Protein AF-S9VUS3-F1 (afdb_monomer_lite)

Sequence (512 aa):
MLEGRTCNAQKYSPGVLVGNWYEEQCAKEDHVSLYRAQKANAEASRRGISAAASGRTDAAAAEALKAQLQQPTTLSSAKDGVVRFGEPLLIVNQKTKCALALDAPQGPTQTITLSATGTLTPQVRNTWTVQRCEDGNNKAFNHTLKEADVLHYGQRVRISNELASADGFLYVHSALASGQRASEAQSATASYAASADNVFIVGRPHQSRDHVLDGAPVCLGAAVSLLHSITNMPLGCSDAAQRTSFGMEKKVACSYVKESFGRSTAAVITKEENMFCFTSTGAAPGPTLRASLSQTRTAKVSQEASVLDVFDRIREKALALGGRLGFRSLAIALGVACCEHRITCLTRGQLAQHISRLGVALTSLELDMVMKRMDHTGNKTVSAQEFLAELRGNMPQDRMNAVALTFQQLVVEGQGSVEYKDMFNLYRENVCAHPDVRDGLILPEEAVFDFENSWPSRVNSKLGTVTINEFIEYYNDISPSILDDARFFALLGGCWMIPETDAYRRGDPCVS

InterPro domains:
  IPR011992 EF-hand domain pair [SSF47473] (346-479)
  IPR055325 Cilia- and flagella-associated protein 161 [PTHR24274] (8-281)

Radius of gyration: 33.12 Å; chains: 1; bounding box: 80×80×87 Å

Foldseek 3Di:
DDDDDDDPDDDDDQVDPDDPNVVVVVVVVVVVVVVVVVVVVVVCVVVVDDDDPPVPVVVVVLVVLVVQQFAADAFDPDPPQFAWAPTKWWKAFQVVRFTKFWFRDPDPDQKTAIFTHNAQGHGLGGIKGKHADPDPVVVVLCVVDVDRTFDWFFGKIWIWRARSDPVGIWTFFWDQDDDPCSQAWTGTITHPDDDLRRIWGKAQAQDFPVCRPVGHTAGAPHKIWTARPPSRFTWFWDQDWDQGPVGTTTGIIGGDDDDDDDPPVSRGHHDSRRIIGIHNDGDDDDDHDPDDPDDPPPPPPPPPCPLVNLLVVLLVLLCVQCPLLSLLVLCVVQVNQPCPPDFRKAALVRVQVSSVVSVDHDDPVSSVSLQVVACPPPPRIGGSVVSSCSSLDFDDPVLLVLLVVLVVVQCVVVVRFHWPQLLLLLLLQLLCLQPCCVVVVDPSVVSSVVVLVSHVVCVVVVTDTDDSVSSSVSVSSSVSSDPDPVSSSSRSVRRRDDDPDPVSVVSDDDDD

Secondary structure (DSSP, 8-state):
--------PPPPPTTS--SSHHHHHHHHHHHHHHHHHHHHHHHHHHHT-S--TTTHHHHHHHHHHHHHHTSB------TTSB-BTT-EEEEEETTT-PEEEEPPPSSS-SEEEEEEES--S-BGGG-EEEEE--SHHHHHHHHH---TTB-BTT-EEEEEESSS-SS--EEEEEPPP-STTTTT-EEEEEEES--GGG-EEEEPTTS-GGGTT--PBPBTT-EEEEEETTT-PBEEEEEEEEEETTEEEEEEEE-----SS-TTTTTS---GGGEEEEE--PSPP-S-----S--------S----HHHHHHHHHHHHHHHHGGGHHHHHHHHTT-TT-TT---EEEHHHHHHHHHHTT----HHHHHHHHHHH-TTSSSEEEHHHHHHHHH-PPPHHHHHHHHHHHHHHHHHTTTSEEHHHHHHHHHHTGGGSHHHHTTSS-HHHHHHHHHHT-HHHHTT---EEPHHHHHHHHHHHGGG---HHHHHHHHHHHTPPPSSGGGGGTPPPP-

pLDDT: mean 75.72, std 16.29, range [27.47, 94.69]

Organism: NCBI:txid28005

Structure (mmCIF, N/CA/C/O backbone):
data_AF-S9VUS3-F1
#
_entry.id   AF-S9VUS3-F1
#
loop_
_atom_site.group_PDB
_atom_site.id
_atom_site.type_symbol
_atom_site.label_atom_id
_atom_site.label_alt_id
_atom_site.label_comp_id
_atom_site.label_asym_id
_atom_site.label_entity_id
_atom_site.label_seq_id
_atom_site.pdbx_PDB_ins_code
_atom_site.Cartn_x
_atom_site.Cartn_y
_atom_site.Cartn_z
_atom_site.occupancy
_atom_site.B_iso_or_equiv
_atom_site.auth_seq_id
_atom_site.auth_comp_id
_atom_site.auth_asym_id
_atom_site.auth_atom_id
_atom_site.pdbx_PDB_model_num
ATOM 1 N N . MET A 1 1 ? 41.435 38.047 45.450 1.00 42.62 1 MET A N 1
ATOM 2 C CA . MET A 1 1 ? 41.011 39.303 44.790 1.00 42.62 1 MET A CA 1
ATOM 3 C C . MET A 1 1 ? 41.771 39.362 43.474 1.00 42.62 1 MET A C 1
ATOM 5 O O . MET A 1 1 ? 42.986 39.374 43.524 1.00 42.62 1 MET A O 1
ATOM 9 N N . LEU A 1 2 ? 41.170 39.218 42.299 1.00 37.84 2 LEU A N 1
ATOM 10 C CA . LEU A 1 2 ? 40.064 40.014 41.777 1.00 37.84 2 LEU A CA 1
ATOM 11 C C . LEU A 1 2 ? 39.159 39.175 40.861 1.00 37.84 2 LEU A C 1
ATOM 13 O O . LEU A 1 2 ? 39.620 38.610 39.875 1.00 37.84 2 LEU A O 1
ATOM 17 N N . GLU A 1 3 ? 37.868 39.158 41.182 1.00 39.22 3 GLU A N 1
ATOM 18 C CA . GLU A 1 3 ? 36.796 38.847 40.240 1.00 39.22 3 GLU A CA 1
ATOM 19 C C . GLU A 1 3 ? 36.701 39.986 39.210 1.00 39.22 3 GLU A C 1
ATOM 21 O O . GLU A 1 3 ? 36.502 41.153 39.562 1.00 39.22 3 GLU A O 1
ATOM 26 N N . GLY A 1 4 ? 36.874 39.657 37.929 1.00 41.06 4 GLY A N 1
ATOM 27 C CA . GLY A 1 4 ? 36.669 40.576 36.813 1.00 41.06 4 GLY A CA 1
ATOM 28 C C . GLY A 1 4 ? 35.179 40.751 36.536 1.00 41.06 4 GLY A C 1
ATOM 29 O O . GLY A 1 4 ? 34.548 39.894 35.926 1.00 41.06 4 GLY A O 1
ATOM 30 N N . ARG A 1 5 ? 34.633 41.868 37.018 1.00 42.75 5 ARG A N 1
ATOM 31 C CA . ARG A 1 5 ? 33.262 42.356 36.822 1.00 42.75 5 ARG A CA 1
ATOM 32 C C . ARG A 1 5 ? 32.797 42.215 35.365 1.00 42.75 5 ARG A C 1
ATOM 34 O O . ARG A 1 5 ? 33.354 42.849 34.475 1.00 42.75 5 ARG A O 1
ATOM 41 N N . THR A 1 6 ? 31.713 41.477 35.139 1.00 44.47 6 THR A N 1
ATOM 42 C CA . THR A 1 6 ? 30.931 41.556 33.900 1.00 44.47 6 THR A CA 1
ATOM 43 C C . THR A 1 6 ? 30.250 42.921 33.838 1.00 44.47 6 THR A C 1
ATOM 45 O O . THR A 1 6 ? 29.336 43.213 34.612 1.00 44.47 6 THR A O 1
ATOM 48 N N . CYS A 1 7 ? 30.720 43.784 32.944 1.00 48.38 7 CYS A N 1
ATOM 49 C CA . CYS A 1 7 ? 30.128 45.088 32.682 1.00 48.38 7 CYS A CA 1
ATOM 50 C C . CYS A 1 7 ? 28.743 44.876 32.048 1.00 48.38 7 CYS A C 1
ATOM 52 O O . CYS A 1 7 ? 28.649 44.512 30.878 1.00 48.38 7 CYS A O 1
ATOM 54 N N . ASN A 1 8 ? 27.662 45.098 32.799 1.00 53.81 8 ASN A N 1
ATOM 55 C CA . ASN A 1 8 ? 26.324 45.237 32.222 1.00 53.81 8 ASN A CA 1
ATOM 56 C C . ASN A 1 8 ? 26.304 46.505 31.358 1.00 53.81 8 ASN A C 1
ATOM 58 O O . ASN A 1 8 ? 26.134 47.609 31.876 1.00 53.81 8 ASN A O 1
ATOM 62 N N . ALA A 1 9 ? 26.516 46.360 30.050 1.00 60.62 9 ALA A N 1
ATOM 63 C CA . ALA A 1 9 ? 26.351 47.459 29.110 1.00 60.62 9 ALA A CA 1
ATOM 64 C C . ALA A 1 9 ? 24.885 47.931 29.139 1.00 60.62 9 ALA A C 1
ATOM 66 O O . ALA A 1 9 ? 23.961 47.127 28.981 1.00 60.62 9 ALA A O 1
ATOM 67 N N . GLN A 1 10 ? 24.665 49.228 29.379 1.00 64.81 10 GLN A N 1
ATOM 68 C CA . GLN A 1 10 ? 23.338 49.842 29.305 1.00 64.81 10 GLN A CA 1
ATOM 69 C C . GLN A 1 10 ? 22.745 49.600 27.911 1.00 64.81 10 GLN A C 1
ATOM 71 O O . GLN A 1 10 ? 23.356 49.940 26.903 1.00 64.81 10 GLN A O 1
ATOM 76 N N . LYS A 1 11 ? 21.552 48.998 27.851 1.00 58.59 11 LYS A N 1
ATOM 77 C CA . LYS A 1 11 ? 20.788 48.870 26.604 1.00 58.59 11 LYS A CA 1
ATOM 78 C C . LYS A 1 11 ? 20.146 50.219 26.290 1.00 58.59 11 LYS A C 1
ATOM 80 O O . LYS A 1 11 ? 19.404 50.750 27.116 1.00 58.59 11 LYS A O 1
ATOM 85 N N . TYR A 1 12 ? 20.439 50.764 25.116 1.00 66.25 12 TYR A N 1
ATOM 86 C CA . TYR A 1 12 ? 19.891 52.037 24.653 1.00 66.25 12 TYR A CA 1
ATOM 87 C C . TYR A 1 12 ? 18.603 51.822 23.851 1.00 66.25 12 TYR A C 1
ATOM 89 O O . TYR A 1 12 ? 18.339 50.730 23.347 1.00 66.25 12 TYR A O 1
ATOM 97 N N . SER A 1 13 ? 17.760 52.853 23.772 1.00 61.91 13 SER A N 1
ATOM 98 C CA . SER A 1 13 ? 16.515 52.793 23.007 1.00 61.91 13 SER A CA 1
ATOM 99 C C . SER A 1 13 ? 16.785 52.814 21.489 1.00 61.91 13 SER A C 1
ATOM 101 O O . SER A 1 13 ? 17.783 53.389 21.057 1.00 61.91 13 SER A O 1
ATOM 103 N N . PRO A 1 14 ? 15.888 52.252 20.649 1.00 55.25 14 PRO A N 1
ATOM 104 C CA . PRO A 1 14 ? 16.129 52.012 19.213 1.00 55.25 14 PRO A CA 1
ATOM 105 C C . PRO A 1 14 ? 16.357 53.235 18.304 1.00 55.25 14 PRO A C 1
ATOM 107 O O . PRO A 1 14 ? 16.462 53.068 17.090 1.00 55.25 14 PRO A O 1
ATOM 110 N N . GLY A 1 15 ? 16.365 54.450 18.859 1.00 59.69 15 GLY A N 1
ATOM 111 C CA . GLY A 1 15 ? 16.626 55.704 18.143 1.00 59.69 15 GLY A CA 1
ATOM 112 C C . GLY A 1 15 ? 17.959 56.361 18.510 1.00 59.69 15 GLY A C 1
ATOM 113 O O . GLY A 1 15 ? 18.270 57.430 17.997 1.00 59.69 15 GLY A O 1
ATOM 114 N N . VAL A 1 16 ? 18.735 55.755 19.413 1.00 71.06 16 VAL A N 1
ATOM 115 C CA . VAL A 1 16 ? 20.036 56.268 19.845 1.00 71.06 16 VAL A CA 1
ATOM 116 C C . VAL A 1 16 ? 21.127 55.522 19.082 1.00 71.06 16 VAL A C 1
ATOM 118 O O . VAL A 1 16 ? 21.214 54.299 19.162 1.00 71.06 16 VAL A O 1
ATOM 121 N N . LEU A 1 17 ? 21.955 56.261 18.339 1.00 75.44 17 LEU A N 1
ATOM 122 C CA . LEU A 1 17 ? 22.990 55.720 17.448 1.00 75.44 17 LEU A CA 1
ATOM 123 C C . LEU A 1 17 ? 24.229 55.244 18.228 1.00 75.44 17 LEU A C 1
ATOM 125 O O . LEU A 1 17 ? 25.331 55.760 18.051 1.00 75.44 17 LEU A O 1
ATOM 129 N N . VAL A 1 18 ? 24.045 54.300 19.152 1.00 73.00 18 VAL A N 1
ATOM 130 C CA . VAL A 1 18 ? 25.097 53.788 20.041 1.00 73.00 18 VAL A CA 1
ATOM 131 C C . VAL A 1 18 ? 25.140 52.265 19.979 1.00 73.00 18 VAL A C 1
ATOM 133 O O . VAL A 1 18 ? 24.110 51.598 20.023 1.00 73.00 18 VAL A O 1
ATOM 136 N N . GLY A 1 19 ? 26.349 51.706 19.903 1.00 76.12 19 GLY A N 1
ATOM 137 C CA . GLY A 1 19 ? 26.557 50.262 19.804 1.00 76.12 19 GLY A CA 1
ATOM 138 C C . GLY A 1 19 ? 26.137 49.717 18.441 1.00 76.12 19 GLY A C 1
ATOM 139 O O . GLY A 1 19 ? 26.370 50.355 17.417 1.00 76.12 19 GLY A O 1
ATOM 140 N N . ASN A 1 20 ? 25.499 48.547 18.431 1.00 74.56 20 ASN A N 1
ATOM 141 C CA . ASN A 1 20 ? 25.129 47.835 17.209 1.00 74.56 20 ASN A CA 1
ATOM 142 C C . ASN A 1 20 ? 23.800 48.312 16.583 1.00 74.56 20 ASN A C 1
ATOM 144 O O . ASN A 1 20 ? 23.010 47.534 16.051 1.00 74.56 20 ASN A O 1
ATOM 148 N N . TRP A 1 21 ? 23.519 49.610 16.711 1.00 75.94 21 TRP A N 1
ATOM 149 C CA . TRP A 1 21 ? 22.230 50.211 16.370 1.00 75.94 21 TRP A CA 1
ATOM 150 C C . TRP A 1 21 ? 21.866 50.038 14.889 1.00 75.94 21 TRP A C 1
ATOM 152 O O . TRP A 1 21 ? 20.687 49.907 14.565 1.00 75.94 21 TRP A O 1
ATOM 162 N N . TYR A 1 22 ? 22.867 50.032 14.003 1.00 75.88 22 TYR A N 1
ATOM 163 C CA . TYR A 1 22 ? 22.668 49.891 12.564 1.00 75.88 22 TYR A CA 1
ATOM 164 C C . TYR A 1 22 ? 22.206 48.473 12.209 1.00 75.88 22 TYR A C 1
ATOM 166 O O . TYR A 1 22 ? 21.208 48.312 11.513 1.00 75.88 22 TYR A O 1
ATOM 174 N N . GLU A 1 23 ? 22.848 47.445 12.772 1.00 79.25 23 GLU A N 1
ATOM 175 C CA . GLU A 1 23 ? 22.440 46.051 12.567 1.00 79.25 23 GLU A CA 1
ATOM 176 C C . GLU A 1 23 ? 21.061 45.773 13.187 1.00 79.25 23 GLU A C 1
ATOM 178 O O . GLU A 1 23 ? 20.239 45.085 12.584 1.00 79.25 23 GLU A O 1
ATOM 183 N N . GLU A 1 24 ? 20.745 46.368 14.345 1.00 75.62 24 GLU A N 1
ATOM 184 C CA . GLU A 1 24 ? 19.406 46.266 14.942 1.00 75.62 24 GLU A CA 1
ATOM 185 C C . GLU A 1 24 ? 18.312 46.981 14.126 1.00 75.62 24 GLU A C 1
ATOM 187 O O . GLU A 1 24 ? 17.162 46.530 14.122 1.00 75.62 24 GLU A O 1
ATOM 192 N N . GLN A 1 25 ? 18.636 48.096 13.463 1.00 77.00 25 GLN A N 1
ATOM 193 C CA . GLN A 1 25 ? 17.730 48.803 12.550 1.00 77.00 25 GLN A CA 1
ATOM 194 C C . GLN A 1 25 ? 17.475 47.969 11.292 1.00 77.00 25 GLN A C 1
ATOM 196 O O . GLN A 1 25 ? 16.315 47.682 11.001 1.00 77.00 25 GLN A O 1
ATOM 201 N N . CYS A 1 26 ? 18.525 47.477 10.627 1.00 78.44 26 CYS A N 1
ATOM 202 C CA . CYS A 1 26 ? 18.384 46.605 9.459 1.00 78.44 26 CYS A CA 1
ATOM 203 C C . CYS A 1 26 ? 17.599 45.327 9.791 1.00 78.44 26 CYS A C 1
ATOM 205 O O . CYS A 1 26 ? 16.662 44.983 9.079 1.00 78.44 26 CYS A O 1
ATOM 207 N N . ALA A 1 27 ? 17.875 44.677 10.928 1.00 73.44 27 ALA A N 1
ATOM 208 C CA . ALA A 1 27 ? 17.132 43.485 11.345 1.00 73.44 27 ALA A CA 1
ATOM 209 C C . ALA A 1 27 ? 15.634 43.764 11.573 1.00 73.44 27 ALA A C 1
ATOM 211 O O . ALA A 1 27 ? 14.784 42.914 11.298 1.00 73.44 27 ALA A O 1
ATOM 212 N N . LYS A 1 28 ? 15.280 44.957 12.069 1.00 74.50 28 LYS A N 1
ATOM 213 C CA . LYS A 1 28 ? 13.877 45.372 12.227 1.00 74.50 28 LYS A CA 1
ATOM 214 C C . LYS A 1 28 ? 13.223 45.688 10.891 1.00 74.50 28 LYS A C 1
ATOM 216 O O . LYS A 1 28 ? 12.070 45.306 10.698 1.00 74.50 28 LYS A O 1
ATOM 221 N N . GLU A 1 29 ? 13.926 46.364 9.990 1.00 79.75 29 GLU A N 1
ATOM 222 C CA . GLU A 1 29 ? 13.449 46.630 8.632 1.00 79.75 29 GLU A CA 1
ATOM 223 C C . GLU A 1 29 ? 13.191 45.324 7.878 1.00 79.75 29 GLU A C 1
ATOM 225 O O . GLU A 1 29 ? 12.109 45.154 7.314 1.00 79.75 29 GLU A O 1
ATOM 230 N N . ASP A 1 30 ? 14.103 44.358 7.987 1.00 77.62 30 ASP A N 1
ATOM 231 C CA . ASP A 1 30 ? 13.951 43.017 7.427 1.00 77.62 30 ASP A CA 1
ATOM 232 C C . ASP A 1 30 ? 12.770 42.276 8.053 1.00 77.62 30 ASP A C 1
ATOM 234 O O . ASP A 1 30 ? 11.946 41.709 7.337 1.00 77.62 30 ASP A O 1
ATOM 238 N N . HIS A 1 31 ? 12.604 42.331 9.377 1.00 71.06 31 HIS A N 1
ATOM 239 C CA . HIS A 1 31 ? 11.470 41.699 10.054 1.00 71.06 31 HIS A CA 1
ATOM 240 C C . HIS A 1 31 ? 10.122 42.320 9.640 1.00 71.06 31 HIS A C 1
ATOM 242 O O . HIS A 1 31 ? 9.136 41.609 9.431 1.00 71.06 31 HIS A O 1
ATOM 248 N N . VAL A 1 32 ? 10.065 43.647 9.473 1.00 78.00 32 VAL A N 1
ATOM 249 C CA . VAL A 1 32 ? 8.875 44.355 8.974 1.00 78.00 32 VAL A CA 1
ATOM 250 C C . VAL A 1 32 ? 8.621 44.030 7.502 1.00 78.00 32 VAL A C 1
ATOM 252 O O . VAL A 1 32 ? 7.468 43.829 7.121 1.00 78.00 32 VAL A O 1
ATOM 255 N N . SER A 1 33 ? 9.668 43.945 6.682 1.00 77.94 33 SER A N 1
ATOM 256 C CA . SER A 1 33 ? 9.594 43.546 5.273 1.00 77.94 33 SER A CA 1
ATOM 257 C C . SER A 1 33 ? 9.052 42.123 5.129 1.00 77.94 33 SER A C 1
ATOM 259 O O . SER A 1 33 ? 8.088 41.891 4.399 1.00 77.94 33 SER A O 1
ATOM 261 N N . LEU A 1 34 ? 9.575 41.188 5.923 1.00 75.50 34 LEU A N 1
ATOM 262 C CA . LEU A 1 34 ? 9.171 39.786 5.943 1.00 75.50 34 LEU A CA 1
ATOM 263 C C . LEU A 1 34 ? 7.720 39.636 6.420 1.00 75.50 34 LEU A C 1
ATOM 265 O O . LEU A 1 34 ? 6.934 38.927 5.792 1.00 75.50 34 LEU A O 1
ATOM 269 N N . TYR A 1 35 ? 7.314 40.383 7.452 1.00 79.19 35 TYR A N 1
ATOM 270 C CA . TYR A 1 35 ? 5.919 40.434 7.892 1.00 79.19 35 TYR A CA 1
ATOM 271 C C . TYR A 1 35 ? 4.984 41.023 6.823 1.00 79.19 35 TYR A C 1
ATOM 273 O O . TYR A 1 35 ? 3.909 40.478 6.573 1.00 79.19 35 TYR A O 1
ATOM 281 N N . ARG A 1 36 ? 5.380 42.115 6.151 1.00 74.81 36 ARG A N 1
ATOM 282 C CA . ARG A 1 36 ? 4.600 42.715 5.054 1.00 74.81 36 ARG A CA 1
ATOM 283 C C . ARG A 1 36 ? 4.461 41.754 3.875 1.00 74.81 36 ARG A C 1
ATOM 285 O O . ARG A 1 36 ? 3.363 41.637 3.341 1.00 74.81 36 ARG A O 1
ATOM 292 N N . ALA A 1 37 ? 5.521 41.030 3.520 1.00 73.31 37 ALA A N 1
ATOM 293 C CA . ALA A 1 37 ? 5.502 40.011 2.475 1.00 73.31 37 ALA A CA 1
ATOM 294 C C . ALA A 1 37 ? 4.609 38.818 2.850 1.00 73.31 37 ALA A C 1
ATOM 296 O O . ALA A 1 37 ? 3.797 38.378 2.041 1.00 73.31 37 ALA A O 1
ATOM 297 N N . GLN A 1 38 ? 4.681 38.332 4.093 1.00 69.25 38 GLN A N 1
ATOM 298 C CA . GLN A 1 38 ? 3.798 37.271 4.590 1.00 69.25 38 GLN A CA 1
ATOM 299 C C . GLN A 1 38 ? 2.332 37.705 4.611 1.00 69.25 38 GLN A C 1
ATOM 301 O O . GLN A 1 38 ? 1.460 36.946 4.192 1.00 69.25 38 GLN A O 1
ATOM 306 N N . LYS A 1 39 ? 2.050 38.937 5.049 1.00 74.69 39 LYS A N 1
ATOM 307 C CA . LYS A 1 39 ? 0.702 39.509 5.032 1.00 74.69 39 LYS A CA 1
ATOM 308 C C . LYS A 1 39 ? 0.186 39.673 3.601 1.00 74.69 39 LYS A C 1
ATOM 310 O O . LYS A 1 39 ? -0.942 39.274 3.332 1.00 74.69 39 LYS A O 1
ATOM 315 N N . ALA A 1 40 ? 1.014 40.166 2.679 1.00 66.75 40 ALA A N 1
ATOM 316 C CA . ALA A 1 40 ? 0.676 40.263 1.261 1.00 66.75 40 ALA A CA 1
ATOM 317 C C . ALA A 1 40 ? 0.431 38.881 0.631 1.00 66.75 40 ALA A C 1
ATOM 319 O O . ALA A 1 40 ? -0.550 38.717 -0.083 1.00 66.75 40 ALA A O 1
ATOM 320 N N . ASN A 1 41 ? 1.236 37.864 0.955 1.00 58.38 41 ASN A N 1
ATOM 321 C CA . ASN A 1 41 ? 1.027 36.482 0.507 1.00 58.38 41 ASN A CA 1
ATOM 322 C C . ASN A 1 41 ? -0.246 35.858 1.095 1.00 58.38 41 ASN A C 1
ATOM 324 O O . ASN A 1 41 ? -0.947 35.120 0.401 1.00 58.38 41 ASN A O 1
ATOM 328 N N . ALA A 1 42 ? -0.584 36.162 2.349 1.00 60.38 42 ALA A N 1
ATOM 329 C CA . ALA A 1 42 ? -1.827 35.718 2.977 1.00 60.38 42 ALA A CA 1
ATOM 330 C C . ALA A 1 42 ? -3.058 36.417 2.367 1.00 60.38 42 ALA A C 1
ATOM 332 O O . ALA A 1 42 ? -4.085 35.780 2.126 1.00 60.38 42 ALA A O 1
ATOM 333 N N . GLU A 1 43 ? -2.955 37.713 2.064 1.00 60.69 43 GLU A N 1
ATOM 334 C CA . GLU A 1 43 ? -4.001 38.493 1.392 1.00 60.69 43 GLU A CA 1
ATOM 335 C C . GLU A 1 43 ? -4.158 38.098 -0.088 1.00 60.69 43 GLU A C 1
ATOM 337 O O . GLU A 1 43 ? -5.283 38.003 -0.580 1.00 60.69 43 GLU A O 1
ATOM 342 N N . ALA A 1 44 ? -3.061 37.776 -0.777 1.00 50.06 44 ALA A N 1
ATOM 343 C CA . ALA A 1 44 ? -3.047 37.228 -2.134 1.00 50.06 44 ALA A CA 1
ATOM 344 C C . ALA A 1 44 ? -3.601 35.793 -2.181 1.00 50.06 44 ALA A C 1
ATOM 346 O O . ALA A 1 44 ? -4.371 35.459 -3.081 1.00 50.06 44 ALA A O 1
ATOM 347 N N . SER A 1 45 ? -3.317 34.973 -1.161 1.00 49.78 45 SER A N 1
ATOM 348 C CA . SER A 1 45 ? -3.935 33.649 -0.982 1.00 49.78 45 SER A CA 1
ATOM 349 C C . SER A 1 45 ? -5.445 33.747 -0.751 1.00 49.78 45 SER A C 1
ATOM 351 O O . SER A 1 45 ? -6.192 32.917 -1.259 1.00 49.78 45 SER A O 1
ATOM 353 N N . ARG A 1 46 ? -5.923 34.798 -0.066 1.00 52.81 46 ARG A N 1
ATOM 354 C CA . ARG A 1 46 ? -7.361 35.108 0.049 1.00 52.81 46 ARG A CA 1
ATOM 355 C C . ARG A 1 46 ? -7.998 35.607 -1.253 1.00 52.81 46 ARG A C 1
ATOM 357 O O . ARG A 1 46 ? -9.209 35.484 -1.396 1.00 52.81 46 ARG A O 1
ATOM 364 N N . ARG A 1 47 ? -7.224 36.192 -2.176 1.00 45.31 47 ARG A N 1
ATOM 365 C CA . ARG A 1 47 ? -7.714 36.787 -3.439 1.00 45.31 47 ARG A CA 1
ATOM 366 C C . ARG A 1 47 ? -7.417 35.961 -4.700 1.00 45.31 47 ARG A C 1
ATOM 368 O O . ARG A 1 47 ? -7.781 36.386 -5.789 1.00 45.31 47 ARG A O 1
ATOM 375 N N . GLY A 1 48 ? -6.813 34.778 -4.575 1.00 51.91 48 GLY A N 1
ATOM 376 C CA . GLY A 1 48 ? -6.751 33.782 -5.654 1.00 51.91 48 GLY A CA 1
ATOM 377 C C . GLY A 1 48 ? -5.746 34.038 -6.790 1.00 51.91 48 GLY A C 1
ATOM 378 O O . GLY A 1 48 ? -5.833 33.382 -7.824 1.00 51.91 48 GLY A O 1
ATOM 379 N N . ILE A 1 49 ? -4.759 34.921 -6.627 1.00 46.84 49 ILE A N 1
ATOM 380 C CA . ILE A 1 49 ? -3.734 35.242 -7.646 1.00 46.84 49 ILE A CA 1
ATOM 381 C C . ILE A 1 49 ? -2.401 35.354 -6.873 1.00 46.84 49 ILE A C 1
ATOM 383 O O . ILE A 1 49 ? -2.297 36.253 -6.056 1.00 46.84 49 ILE A O 1
ATOM 387 N N . SER A 1 50 ? -1.374 34.491 -6.922 1.00 36.53 50 SER A N 1
ATOM 388 C CA . SER A 1 50 ? -0.786 33.595 -7.932 1.00 36.53 50 SER A CA 1
ATOM 389 C C . SER A 1 50 ? 0.026 32.434 -7.273 1.00 36.53 50 SER A C 1
ATOM 391 O O . SER A 1 50 ? 0.137 32.358 -6.052 1.00 36.53 50 SER A O 1
ATOM 393 N N . ALA A 1 51 ? 0.497 31.494 -8.111 1.00 38.59 51 ALA A N 1
ATOM 394 C CA . ALA A 1 51 ? 1.658 30.581 -8.011 1.00 38.59 51 ALA A CA 1
ATOM 395 C C . ALA A 1 51 ? 1.996 29.804 -6.706 1.00 38.59 51 ALA A C 1
ATOM 397 O O . ALA A 1 51 ? 2.947 30.127 -6.005 1.00 38.59 51 ALA A O 1
ATOM 398 N N . ALA A 1 52 ? 1.311 28.671 -6.494 1.00 32.75 52 ALA A N 1
ATOM 399 C CA . ALA A 1 52 ? 1.885 27.410 -5.985 1.00 32.75 52 ALA A CA 1
ATOM 400 C C . ALA A 1 52 ? 0.892 26.276 -6.316 1.00 32.75 52 ALA A C 1
ATOM 402 O O . ALA A 1 52 ? -0.161 26.154 -5.690 1.00 32.75 52 ALA A O 1
ATOM 403 N N . ALA A 1 53 ? 1.170 25.514 -7.375 1.00 36.72 53 ALA A N 1
ATOM 404 C CA . ALA A 1 53 ? 0.201 24.628 -8.029 1.00 36.72 53 ALA A CA 1
ATOM 405 C C . ALA A 1 53 ? -0.024 23.260 -7.344 1.00 36.72 53 ALA A C 1
ATOM 407 O O . ALA A 1 53 ? -0.816 22.478 -7.852 1.00 36.72 53 ALA A O 1
ATOM 408 N N . SER A 1 54 ? 0.600 22.971 -6.196 1.00 40.06 54 SER A N 1
ATOM 409 C CA . SER A 1 54 ? 0.400 21.707 -5.459 1.00 40.06 54 SER A CA 1
ATOM 410 C C . SER A 1 54 ? -0.427 21.832 -4.171 1.00 40.06 54 SER A C 1
ATOM 412 O O . SER A 1 54 ? -0.963 20.838 -3.712 1.00 40.06 54 SER A O 1
ATOM 414 N N . GLY A 1 55 ? -0.569 23.029 -3.585 1.00 42.03 55 GLY A N 1
ATOM 415 C CA . GLY A 1 55 ? -1.275 23.213 -2.301 1.00 42.03 55 GLY A CA 1
ATOM 416 C C . GLY A 1 55 ? -2.724 23.708 -2.405 1.00 42.03 55 GLY A C 1
ATOM 417 O O . GLY A 1 55 ? -3.456 23.701 -1.417 1.00 42.03 55 GLY A O 1
ATOM 418 N N . ARG A 1 56 ? -3.157 24.173 -3.587 1.00 39.94 56 ARG A N 1
ATOM 419 C CA . ARG A 1 56 ? -4.508 24.741 -3.790 1.00 39.94 56 ARG A CA 1
ATOM 420 C C . ARG A 1 56 ? -5.603 23.678 -3.876 1.00 39.94 56 ARG A C 1
ATOM 422 O O . ARG A 1 56 ? -6.732 23.958 -3.485 1.00 39.94 56 ARG A O 1
ATOM 429 N N . THR A 1 57 ? -5.277 22.486 -4.367 1.00 49.59 57 THR A N 1
ATOM 430 C CA . THR A 1 57 ? -6.201 21.346 -4.421 1.00 49.59 57 THR A CA 1
ATOM 431 C C . THR A 1 57 ? -6.494 20.817 -3.024 1.00 49.59 57 THR A C 1
ATOM 433 O O . THR A 1 57 ? -7.650 20.575 -2.695 1.00 49.59 57 THR A O 1
ATOM 436 N N . ASP A 1 58 ? -5.473 20.743 -2.173 1.00 56.19 58 ASP A N 1
ATOM 437 C CA . ASP A 1 58 ? -5.563 20.062 -0.881 1.00 56.19 58 ASP A CA 1
ATOM 438 C C . ASP A 1 58 ? -6.329 20.887 0.157 1.00 56.19 58 ASP A C 1
ATOM 440 O O . ASP A 1 58 ? -7.148 20.346 0.894 1.00 56.19 58 ASP A O 1
ATOM 444 N N . ALA A 1 59 ? -6.140 22.212 0.183 1.00 62.00 59 ALA A N 1
ATOM 445 C CA . ALA A 1 59 ? -6.879 23.090 1.093 1.00 62.00 59 ALA A CA 1
ATOM 446 C C . ALA A 1 59 ? -8.364 23.221 0.708 1.00 62.00 59 ALA A C 1
ATOM 448 O O . ALA A 1 59 ? -9.234 23.211 1.578 1.00 62.00 59 ALA A O 1
ATOM 449 N N . ALA A 1 60 ? -8.664 23.311 -0.593 1.00 65.00 60 ALA A N 1
ATOM 450 C CA . ALA A 1 60 ? -10.041 23.339 -1.082 1.00 65.00 60 ALA A CA 1
ATOM 451 C C . ALA A 1 60 ? -10.746 21.989 -0.860 1.00 65.00 60 ALA A C 1
ATOM 453 O O . ALA A 1 60 ? -11.903 21.967 -0.442 1.00 65.00 60 ALA A O 1
ATOM 454 N N . ALA A 1 61 ? -10.042 20.871 -1.071 1.00 66.38 61 ALA A N 1
ATOM 455 C CA . ALA A 1 61 ? -10.546 19.532 -0.780 1.00 66.38 61 ALA A CA 1
ATOM 456 C C . ALA A 1 61 ? -10.775 19.313 0.724 1.00 66.38 61 ALA A C 1
ATOM 458 O O . ALA A 1 61 ? -11.804 18.759 1.109 1.00 66.38 61 ALA A O 1
ATOM 459 N N . ALA A 1 62 ? -9.871 19.795 1.584 1.00 69.69 62 ALA A N 1
ATOM 460 C CA . ALA A 1 62 ? -10.027 19.718 3.035 1.00 69.69 62 ALA A CA 1
ATOM 461 C C . ALA A 1 62 ? -11.243 20.518 3.529 1.00 69.69 62 ALA A C 1
ATOM 463 O O . ALA A 1 62 ? -12.005 20.022 4.359 1.00 69.69 62 ALA A O 1
ATOM 464 N N . GLU A 1 63 ? -11.476 21.722 2.993 1.00 75.31 63 GLU A N 1
ATOM 465 C CA . GLU A 1 63 ? -12.648 22.529 3.356 1.00 75.31 63 GLU A CA 1
ATOM 466 C C . GLU A 1 63 ? -13.955 21.927 2.803 1.00 75.31 63 GLU A C 1
ATOM 468 O O . GLU A 1 63 ? -14.974 21.923 3.495 1.00 75.31 63 GLU A O 1
ATOM 473 N N . ALA A 1 64 ? -13.931 21.338 1.601 1.00 76.38 64 ALA A N 1
ATOM 474 C CA . ALA A 1 64 ? -15.074 20.613 1.040 1.00 76.38 64 ALA A CA 1
ATOM 475 C C . ALA A 1 64 ? -15.439 19.371 1.875 1.00 76.38 64 ALA A C 1
ATOM 477 O O . ALA A 1 64 ? -16.609 19.165 2.203 1.00 76.38 64 ALA A O 1
ATOM 478 N N . LEU A 1 65 ? -14.442 18.583 2.290 1.00 78.69 65 LEU A N 1
ATOM 479 C CA . LEU A 1 65 ? -14.637 17.428 3.167 1.00 78.69 65 LEU A CA 1
ATOM 480 C C . LEU A 1 65 ? -15.143 17.854 4.550 1.00 78.69 65 LEU A C 1
ATOM 482 O O . LEU A 1 65 ? -16.053 17.239 5.100 1.00 78.69 65 LEU A O 1
ATOM 486 N N . LYS A 1 66 ? -14.611 18.948 5.102 1.00 84.31 66 LYS A N 1
ATOM 487 C CA . LYS A 1 66 ? -15.096 19.535 6.355 1.00 84.31 66 LYS A CA 1
ATOM 488 C C . LYS A 1 66 ? -16.577 19.923 6.266 1.00 84.31 66 LYS A C 1
ATOM 490 O O . LYS A 1 66 ? -17.330 19.629 7.194 1.00 84.31 66 LYS A O 1
ATOM 495 N N . ALA A 1 67 ? -17.005 20.522 5.153 1.00 83.50 67 ALA A N 1
ATOM 496 C CA . ALA A 1 67 ? -18.409 20.850 4.909 1.00 83.50 67 ALA A CA 1
ATOM 497 C C . ALA A 1 67 ? -19.285 19.590 4.778 1.00 83.50 67 ALA A C 1
ATOM 499 O O . ALA A 1 67 ? -20.374 19.543 5.350 1.00 83.50 67 ALA A O 1
ATOM 500 N N . GLN A 1 68 ? -18.802 18.546 4.094 1.00 84.94 68 GLN A N 1
ATOM 501 C CA . GLN A 1 68 ? -19.487 17.250 4.002 1.00 84.94 68 GLN A CA 1
ATOM 502 C C . GLN A 1 68 ? -19.671 16.603 5.383 1.00 84.94 68 GLN A C 1
ATOM 504 O O . GLN A 1 68 ? -20.761 16.149 5.722 1.00 84.94 68 GLN A O 1
ATOM 509 N N . LEU A 1 69 ? -18.630 16.620 6.214 1.00 88.00 69 LEU A N 1
ATOM 510 C CA . LEU A 1 69 ? -18.637 16.065 7.568 1.00 88.00 69 LEU A CA 1
ATOM 511 C C . LEU A 1 69 ? -19.646 16.749 8.514 1.00 88.00 69 LEU A C 1
ATOM 513 O O . LEU A 1 69 ? -20.100 16.124 9.473 1.00 88.00 69 LEU A O 1
ATOM 517 N N . GLN A 1 70 ? -20.015 18.007 8.254 1.00 88.50 70 GLN A N 1
ATOM 518 C CA . GLN A 1 70 ? -21.005 18.762 9.037 1.00 88.50 70 GLN A CA 1
ATOM 519 C C . GLN A 1 70 ? -22.444 18.608 8.534 1.00 88.50 70 GLN A C 1
ATOM 521 O O . GLN A 1 70 ? -23.359 19.138 9.171 1.00 88.50 70 GLN A O 1
ATOM 526 N N . GLN A 1 71 ? -22.666 17.904 7.418 1.00 86.31 71 GLN A N 1
ATOM 527 C CA . GLN A 1 71 ? -24.014 17.689 6.901 1.00 86.31 71 GLN A CA 1
ATOM 528 C C . GLN A 1 71 ? -24.872 16.949 7.940 1.00 86.31 71 GLN A C 1
ATOM 530 O O . GLN A 1 71 ? -24.384 16.008 8.575 1.00 86.31 71 GLN A O 1
ATOM 535 N N . PRO A 1 72 ? -26.132 17.371 8.146 1.00 87.25 72 PRO A N 1
ATOM 536 C CA . PRO A 1 72 ? -27.018 16.745 9.115 1.00 87.25 72 PRO A CA 1
ATOM 537 C C . PRO A 1 72 ? -27.385 15.324 8.681 1.00 87.25 72 PRO A C 1
ATOM 539 O O . PRO A 1 72 ? -27.633 15.063 7.503 1.00 87.25 72 PRO A O 1
ATOM 542 N N . THR A 1 73 ? -27.466 14.419 9.649 1.00 84.44 73 THR A N 1
ATOM 543 C CA . THR A 1 73 ? -27.843 13.013 9.448 1.00 84.44 73 THR A CA 1
ATOM 544 C C . THR A 1 73 ? -29.067 12.650 10.283 1.00 84.44 73 THR A C 1
ATOM 546 O O . THR A 1 73 ? -29.489 13.386 11.175 1.00 84.44 73 THR A O 1
ATOM 549 N N . THR A 1 74 ? -29.668 11.500 9.988 1.00 83.19 74 THR A N 1
ATOM 550 C CA . THR A 1 74 ? -30.770 10.936 10.773 1.00 83.19 74 THR A CA 1
ATOM 551 C C . THR A 1 74 ? -30.286 9.721 11.551 1.00 83.19 74 THR A C 1
ATOM 553 O O . THR A 1 74 ? -29.649 8.839 10.978 1.00 83.19 74 THR A O 1
ATOM 556 N N . LEU A 1 75 ? -30.618 9.660 12.839 1.00 83.94 75 LEU A N 1
ATOM 557 C CA . LEU A 1 75 ? -30.386 8.479 13.670 1.00 83.94 75 LEU A CA 1
ATOM 558 C C . LEU A 1 75 ? -31.522 7.465 13.502 1.00 83.94 75 LEU A C 1
ATOM 560 O O . LEU A 1 75 ? -32.620 7.810 13.056 1.00 83.94 75 LEU A O 1
ATOM 564 N N . SER A 1 76 ? -31.262 6.215 13.880 1.00 78.88 76 SER A N 1
ATOM 565 C CA . SER A 1 76 ? -32.284 5.166 13.891 1.00 78.88 76 SER A CA 1
ATOM 566 C C . SER A 1 76 ? -33.422 5.476 14.872 1.00 78.88 76 SER A C 1
ATOM 568 O O . SER A 1 76 ? -33.197 5.969 15.972 1.00 78.88 76 SER A O 1
ATOM 570 N N . SER A 1 77 ? -34.659 5.136 14.505 1.00 64.56 77 SER A N 1
ATOM 571 C CA . SER A 1 77 ? -35.831 5.196 15.388 1.00 64.56 77 SER A CA 1
ATOM 572 C C . SER A 1 77 ? -36.134 3.798 15.937 1.00 64.56 77 SER A C 1
ATOM 574 O O . SER A 1 77 ? -37.146 3.179 15.608 1.00 64.56 77 SER A O 1
ATOM 576 N N . ALA A 1 78 ? -35.214 3.246 16.730 1.00 59.03 78 ALA A N 1
ATOM 577 C CA . ALA A 1 78 ? -35.390 1.918 17.311 1.00 59.03 78 ALA A CA 1
ATOM 578 C C . ALA A 1 78 ? -36.486 1.944 18.396 1.00 59.03 78 ALA A C 1
ATOM 580 O O . ALA A 1 78 ? -36.287 2.486 19.482 1.00 59.03 78 ALA A O 1
ATOM 581 N N . LYS A 1 79 ? -37.648 1.341 18.104 1.00 60.25 79 LYS A N 1
ATOM 582 C CA . LYS A 1 79 ? -38.818 1.280 19.008 1.00 60.25 79 LYS A CA 1
ATOM 583 C C . LYS A 1 79 ? -38.607 0.397 20.247 1.00 60.25 79 LYS A C 1
ATOM 585 O O . LYS A 1 79 ? -39.254 0.628 21.261 1.00 60.25 79 LYS A O 1
ATOM 590 N N . ASP A 1 80 ? -37.679 -0.559 20.172 1.00 70.31 80 ASP A N 1
ATOM 591 C CA . ASP A 1 80 ? -37.488 -1.607 21.192 1.00 70.31 80 ASP A CA 1
ATOM 592 C C . ASP A 1 80 ? -36.315 -1.336 22.151 1.00 70.31 80 ASP A C 1
ATOM 594 O O . ASP A 1 80 ? -36.001 -2.164 23.001 1.00 70.31 80 ASP A O 1
ATOM 598 N N . GLY A 1 81 ? -35.623 -0.199 22.009 1.00 81.81 81 GLY A N 1
ATOM 599 C CA . GLY A 1 81 ? -34.552 0.201 22.931 1.00 81.81 81 GLY A CA 1
ATOM 600 C C . GLY A 1 81 ? -33.253 -0.617 22.856 1.00 81.81 81 GLY A C 1
ATOM 601 O O . GLY A 1 81 ? -32.363 -0.390 23.671 1.00 81.81 81 GLY A O 1
ATOM 602 N N . VAL A 1 82 ? -33.109 -1.541 21.901 1.00 87.56 82 VAL A N 1
ATOM 603 C CA . VAL A 1 82 ? -31.902 -2.368 21.699 1.00 87.56 82 VAL A CA 1
ATOM 604 C C . VAL A 1 82 ? -31.025 -1.846 20.563 1.00 87.56 82 VAL A C 1
ATOM 606 O O . VAL A 1 82 ? -31.521 -1.266 19.598 1.00 87.56 82 VAL A O 1
ATOM 609 N N . VAL A 1 83 ? -29.714 -2.068 20.669 1.00 87.88 83 VAL A N 1
ATOM 610 C CA . VAL A 1 83 ? -28.743 -1.717 19.627 1.00 87.88 83 VAL A CA 1
ATOM 611 C C . VAL A 1 83 ? -28.740 -2.797 18.548 1.00 87.88 83 VAL A C 1
ATOM 613 O O . VAL A 1 83 ? -28.523 -3.976 18.841 1.00 87.88 83 VAL A O 1
ATOM 616 N N . ARG A 1 84 ? -28.948 -2.394 17.292 1.00 88.81 84 ARG A N 1
ATOM 617 C CA . ARG A 1 84 ? -28.919 -3.287 16.128 1.00 88.81 84 ARG A CA 1
ATOM 618 C C . ARG A 1 84 ? -27.757 -2.975 15.198 1.00 88.81 84 ARG A C 1
ATOM 620 O O . ARG A 1 84 ? -27.274 -1.845 15.133 1.00 88.81 84 ARG A O 1
ATOM 627 N N . PHE A 1 85 ? -27.308 -3.997 14.481 1.00 88.25 85 PHE A N 1
ATOM 628 C CA . PHE A 1 85 ? -26.265 -3.844 13.473 1.00 88.25 85 PHE A CA 1
ATOM 629 C C . PHE A 1 85 ? -26.773 -3.032 12.272 1.00 88.25 85 PHE A C 1
ATOM 631 O O . PHE A 1 85 ? -27.914 -3.186 11.849 1.00 88.25 85 PHE A O 1
ATOM 638 N N . GLY A 1 86 ? -25.917 -2.167 11.723 1.00 85.00 86 GLY A N 1
ATOM 639 C CA . GLY A 1 86 ? -26.227 -1.327 10.558 1.00 85.00 86 GLY A CA 1
ATOM 640 C C . GLY A 1 86 ? -27.095 -0.096 10.843 1.00 85.00 86 GLY A C 1
ATOM 641 O O . GLY A 1 86 ? -27.328 0.703 9.941 1.00 85.00 86 GLY A O 1
ATOM 642 N N . GLU A 1 87 ? -27.554 0.102 12.080 1.00 88.25 87 GLU A N 1
ATOM 643 C CA . GLU A 1 87 ? -28.330 1.287 12.444 1.00 88.25 87 GLU A CA 1
ATOM 644 C C . GLU A 1 87 ? -27.416 2.485 12.785 1.00 88.25 87 GLU A C 1
ATOM 646 O O . GLU A 1 87 ? -26.452 2.319 13.541 1.00 88.25 87 GLU A O 1
ATOM 651 N N . PRO A 1 88 ? -27.696 3.699 12.261 1.00 90.19 88 PRO A N 1
ATOM 652 C CA . PRO A 1 88 ? -26.921 4.898 12.573 1.00 90.19 88 PRO A CA 1
ATOM 653 C C . PRO A 1 88 ? -27.229 5.410 13.985 1.00 90.19 88 PRO A C 1
ATOM 655 O O . PRO A 1 88 ? -28.377 5.722 14.320 1.00 90.19 88 PRO A O 1
ATOM 658 N N . LEU A 1 89 ? -26.186 5.517 14.805 1.00 92.56 89 LEU A N 1
ATOM 659 C CA . LEU A 1 89 ? -26.235 5.856 16.226 1.00 92.56 89 LEU A CA 1
ATOM 660 C C . LEU A 1 89 ? -25.140 6.872 16.581 1.00 92.56 89 LEU A C 1
ATOM 662 O O . LEU A 1 89 ? -24.133 7.004 15.884 1.00 92.56 89 LEU A O 1
ATOM 666 N N . LEU A 1 90 ? -25.310 7.570 17.702 1.00 93.12 90 LEU A N 1
ATOM 667 C CA . LEU A 1 90 ? -24.227 8.315 18.342 1.00 93.12 90 LEU A CA 1
ATOM 668 C C . LEU A 1 90 ? -23.547 7.426 19.385 1.00 93.12 90 LEU A C 1
ATOM 670 O O . LEU A 1 90 ? -24.202 6.646 20.080 1.00 93.12 90 LEU A O 1
ATOM 674 N N . ILE A 1 91 ? -22.237 7.595 19.536 1.00 94.62 91 ILE A N 1
ATOM 675 C CA . ILE A 1 91 ? -21.434 6.940 20.573 1.00 94.62 91 ILE A CA 1
ATOM 676 C C . ILE A 1 91 ? -20.952 8.033 21.518 1.00 94.62 91 ILE A C 1
ATOM 678 O O . ILE A 1 91 ? -20.108 8.848 21.146 1.00 94.62 91 ILE A O 1
ATOM 682 N N . VAL A 1 92 ? -21.510 8.083 22.725 1.00 94.25 92 VAL A N 1
ATOM 683 C CA . VAL A 1 92 ? -21.281 9.178 23.678 1.00 94.25 92 VAL A CA 1
ATOM 684 C C . VAL A 1 92 ? -20.492 8.669 24.871 1.00 94.25 92 VAL A C 1
ATOM 686 O O . VAL A 1 92 ? -20.810 7.627 25.435 1.00 94.25 92 VAL A O 1
ATOM 689 N N . ASN A 1 93 ? -19.453 9.398 25.268 1.00 93.50 93 ASN A N 1
ATOM 690 C CA . ASN A 1 93 ? -18.673 9.045 26.445 1.00 93.50 93 ASN A CA 1
ATOM 691 C C . ASN A 1 93 ? -19.427 9.374 27.742 1.00 93.50 93 ASN A C 1
ATOM 693 O O . ASN A 1 93 ? -20.020 10.447 27.875 1.00 93.50 93 ASN A O 1
ATOM 697 N N . GLN A 1 94 ? -19.366 8.480 28.730 1.00 89.25 94 GLN A N 1
ATOM 698 C CA . GLN A 1 94 ? -20.120 8.638 29.971 1.00 89.25 94 GLN A CA 1
ATOM 699 C C . GLN A 1 94 ? -19.600 9.782 30.850 1.00 89.25 94 GLN A C 1
ATOM 701 O O . GLN A 1 94 ? -20.425 10.489 31.432 1.00 89.25 94 GLN A O 1
ATOM 706 N N . LYS A 1 95 ? -18.279 9.995 30.907 1.00 88.25 95 LYS A N 1
ATOM 707 C CA . LYS A 1 95 ? -17.645 11.048 31.715 1.00 88.25 95 LYS A CA 1
ATOM 708 C C . LYS A 1 95 ? -17.765 12.421 31.063 1.00 88.25 95 LYS A C 1
ATOM 710 O O . LYS A 1 95 ? -18.294 13.351 31.660 1.00 88.25 95 LYS A O 1
ATOM 715 N N . THR A 1 96 ? -17.283 12.556 29.826 1.00 88.44 96 THR A N 1
ATOM 716 C CA . THR A 1 96 ? -17.200 13.864 29.152 1.00 88.44 96 THR A CA 1
ATOM 717 C C . THR A 1 96 ? -18.518 14.300 28.517 1.00 88.44 96 THR A C 1
ATOM 719 O O . THR A 1 96 ? -18.631 15.454 28.108 1.00 88.44 96 THR A O 1
ATOM 722 N N . LYS A 1 97 ? -19.502 13.392 28.395 1.00 91.06 97 LYS A N 1
ATOM 723 C CA . LYS A 1 97 ? -20.769 13.593 27.663 1.00 91.06 97 LYS A CA 1
ATOM 724 C C . LYS A 1 97 ? -20.580 14.043 26.208 1.00 91.06 97 LYS A C 1
ATOM 726 O O . LYS A 1 97 ? -21.511 14.548 25.589 1.00 91.06 97 LYS A O 1
ATOM 731 N N . CYS A 1 98 ? -19.382 13.845 25.661 1.00 92.25 98 CYS A N 1
ATOM 732 C CA . CYS A 1 98 ? -19.034 14.205 24.295 1.00 92.25 98 CYS A CA 1
ATOM 733 C C . CYS A 1 98 ? -19.262 13.005 23.362 1.00 92.25 98 CYS A C 1
ATOM 735 O O . CYS A 1 98 ? -18.982 11.862 23.735 1.00 92.25 98 CYS A O 1
ATOM 737 N N . ALA A 1 99 ? -19.759 13.263 22.153 1.00 93.56 99 ALA A N 1
ATOM 738 C CA . ALA A 1 99 ? -19.935 12.260 21.108 1.00 93.56 99 ALA A CA 1
ATOM 739 C C . ALA A 1 99 ? -18.622 12.022 20.357 1.00 93.56 99 ALA A C 1
ATOM 741 O O . ALA A 1 99 ? -17.904 12.969 20.040 1.00 93.56 99 ALA A O 1
ATOM 742 N N . LEU A 1 100 ? -18.319 10.765 20.042 1.00 94.69 100 LEU A N 1
ATOM 743 C CA . LEU A 1 100 ? -17.196 10.399 19.185 1.00 94.69 100 LEU A CA 1
ATOM 744 C C . LEU A 1 100 ? -17.384 11.007 17.789 1.00 94.69 100 LEU A C 1
ATOM 746 O O . LEU A 1 100 ? -18.453 10.863 17.196 1.00 94.69 100 LEU A O 1
ATOM 750 N N . ALA A 1 101 ? -16.355 11.659 17.255 1.00 94.00 101 ALA A N 1
ATOM 751 C CA . ALA A 1 101 ? -16.415 12.348 15.976 1.00 94.00 101 ALA A CA 1
ATOM 752 C C . ALA A 1 101 ? -15.126 12.198 15.155 1.00 94.00 101 ALA A C 1
ATOM 754 O O . ALA A 1 101 ? -14.026 12.065 15.692 1.00 94.00 101 ALA A O 1
ATOM 755 N N . LEU A 1 102 ? -15.282 12.258 13.834 1.00 92.06 102 LEU A N 1
ATOM 756 C CA . LEU A 1 102 ? -14.187 12.387 12.874 1.00 92.06 102 LEU A CA 1
ATOM 757 C C . LEU A 1 102 ? -13.680 13.834 12.812 1.00 92.06 102 LEU A C 1
ATOM 759 O O . LEU A 1 102 ? -14.476 14.779 12.863 1.00 92.06 102 LEU A O 1
ATOM 763 N N . ASP A 1 103 ? -12.369 14.009 12.664 1.00 88.44 103 ASP A N 1
ATOM 764 C CA . ASP A 1 103 ? -11.754 15.278 12.256 1.00 88.44 103 ASP A CA 1
ATOM 765 C C . ASP A 1 103 ? -11.663 15.385 10.719 1.00 88.44 103 ASP A C 1
ATOM 767 O O . ASP A 1 103 ? -11.831 14.402 10.003 1.00 88.44 103 ASP A O 1
ATOM 771 N N . ALA A 1 104 ? -11.388 16.577 10.189 1.00 79.81 104 ALA A N 1
ATOM 772 C CA . ALA A 1 104 ? -10.968 16.730 8.801 1.00 79.81 104 ALA A CA 1
ATOM 773 C C . ALA A 1 104 ? -9.442 16.510 8.710 1.00 79.81 104 ALA A C 1
ATOM 775 O O . ALA A 1 104 ? -8.708 17.066 9.535 1.00 79.81 104 ALA A O 1
ATOM 776 N N . PRO A 1 105 ? -8.946 15.717 7.743 1.00 71.50 105 PRO A N 1
ATOM 777 C CA . PRO A 1 105 ? -7.520 15.446 7.585 1.00 71.50 105 PRO A CA 1
ATOM 778 C C . PRO A 1 105 ? -6.737 16.744 7.337 1.00 71.50 105 PRO A C 1
ATOM 780 O O . PRO A 1 105 ? -7.109 17.551 6.491 1.00 71.50 105 PRO A O 1
ATOM 783 N N . GLN A 1 106 ? -5.631 16.934 8.065 1.00 59.53 106 GLN A N 1
ATOM 784 C CA . GLN A 1 106 ? -4.740 18.100 7.923 1.00 59.53 106 GLN A CA 1
ATOM 785 C C . GLN A 1 106 ? -3.487 17.801 7.075 1.00 59.53 106 GLN A C 1
ATOM 787 O O . GLN A 1 106 ? -2.454 18.449 7.229 1.00 59.53 106 GLN A O 1
ATOM 792 N N . GLY A 1 107 ? -3.554 16.805 6.188 1.00 56.09 107 GLY A N 1
ATOM 793 C CA . GLY A 1 107 ? -2.441 16.392 5.333 1.00 56.09 107 GLY A CA 1
ATOM 794 C C . GLY A 1 107 ? -2.749 15.123 4.525 1.00 56.09 107 GLY A C 1
ATOM 795 O O . GLY A 1 107 ? -3.859 14.602 4.613 1.00 56.09 107 GLY A O 1
ATOM 796 N N . PRO A 1 108 ? -1.771 14.584 3.773 1.00 51.97 108 PRO A N 1
ATOM 797 C CA . PRO A 1 108 ? -1.948 13.447 2.858 1.00 51.97 108 PRO A CA 1
ATOM 798 C C . PRO A 1 108 ? -2.069 12.079 3.564 1.00 51.97 108 PRO A C 1
ATOM 800 O O . PRO A 1 108 ? -1.842 11.031 2.961 1.00 51.97 108 PRO A O 1
ATOM 803 N N . THR A 1 109 ? -2.367 12.054 4.865 1.00 56.16 109 THR A N 1
ATOM 804 C CA . THR A 1 109 ? -2.427 10.818 5.651 1.00 56.16 109 THR A CA 1
ATOM 805 C C . THR A 1 109 ? -3.724 10.059 5.381 1.00 56.16 109 THR A C 1
ATOM 807 O O . THR A 1 109 ? -4.809 10.612 5.533 1.00 56.16 109 THR A O 1
ATOM 810 N N . GLN A 1 110 ? -3.620 8.761 5.076 1.00 65.38 110 GLN A N 1
ATOM 811 C CA . GLN A 1 110 ? -4.762 7.853 4.860 1.00 65.38 110 GLN A CA 1
ATOM 812 C C . GLN A 1 110 ? -5.621 7.599 6.118 1.00 65.38 110 GLN A C 1
ATOM 814 O O . GLN A 1 110 ? -6.641 6.916 6.048 1.00 65.38 110 GLN A O 1
ATOM 819 N N . THR A 1 111 ? -5.205 8.119 7.275 1.00 76.06 111 THR A N 1
ATOM 820 C CA . THR A 1 111 ? -5.903 7.989 8.556 1.00 76.06 111 THR A CA 1
ATOM 821 C C . THR A 1 111 ? -6.422 9.338 9.026 1.00 76.06 111 THR A C 1
ATOM 823 O O . THR A 1 111 ? -5.684 10.324 9.024 1.00 76.06 111 THR A O 1
ATOM 826 N N . ILE A 1 112 ? -7.661 9.358 9.502 1.00 86.62 112 ILE A N 1
ATOM 827 C CA . ILE A 1 112 ? -8.329 10.533 10.053 1.00 86.62 112 ILE A CA 1
ATOM 828 C C . ILE A 1 112 ? -8.279 10.467 11.577 1.00 86.62 112 ILE A C 1
ATOM 830 O O . ILE A 1 112 ? -8.537 9.427 12.172 1.00 86.62 112 ILE A O 1
ATOM 834 N N . THR A 1 113 ? -7.943 11.562 12.245 1.00 88.44 113 THR A N 1
ATOM 835 C CA . THR A 1 113 ? -7.898 11.577 13.711 1.00 88.44 113 THR A CA 1
ATOM 836 C C . THR A 1 113 ? -9.309 11.529 14.302 1.00 88.44 113 THR A C 1
ATOM 838 O O . THR A 1 113 ? -10.217 12.188 13.795 1.00 88.44 113 THR A O 1
ATOM 841 N N . LEU A 1 114 ? -9.494 10.777 15.392 1.00 91.56 114 LEU A N 1
ATOM 842 C CA . LEU A 1 114 ? -10.730 10.813 16.173 1.00 91.56 114 LEU A CA 1
ATOM 843 C C . LEU A 1 114 ? -10.642 11.852 17.289 1.00 91.56 114 LEU A C 1
ATOM 845 O O . LEU A 1 114 ? -9.601 12.047 17.921 1.00 91.56 114 LEU A O 1
ATOM 849 N N . SER A 1 115 ? -11.768 12.494 17.552 1.00 92.31 115 SER A N 1
ATOM 850 C CA . SER A 1 115 ? -11.966 13.404 18.673 1.00 92.31 115 SER A CA 1
ATOM 851 C C . SER A 1 115 ? -13.326 13.140 19.312 1.00 92.31 115 SER A C 1
ATOM 853 O O . SER A 1 115 ? -14.127 12.354 18.805 1.00 92.31 115 SER A O 1
ATOM 855 N N . ALA A 1 116 ? -13.598 13.768 20.453 1.00 92.31 116 ALA A N 1
ATOM 856 C CA . ALA A 1 116 ? -14.931 13.776 21.034 1.00 92.31 116 ALA A CA 1
ATOM 857 C C . ALA A 1 116 ? -15.466 15.209 21.108 1.00 92.31 116 ALA A C 1
ATOM 859 O O . ALA A 1 116 ? -14.846 16.099 21.697 1.00 92.31 116 ALA A O 1
ATOM 860 N N . THR A 1 117 ? -16.624 15.420 20.489 1.00 92.06 117 THR A N 1
ATOM 861 C CA . THR A 1 117 ? -17.281 16.718 20.342 1.00 92.06 117 THR A CA 1
ATOM 862 C C . THR A 1 117 ? -18.402 16.888 21.364 1.00 92.06 117 THR A C 1
ATOM 864 O O . THR A 1 117 ? -19.132 15.944 21.662 1.00 92.06 117 THR A O 1
ATOM 867 N N . GLY A 1 118 ? -18.570 18.096 21.903 1.00 86.62 118 GLY A N 1
ATOM 868 C CA . GLY A 1 118 ? -19.684 18.408 22.809 1.00 86.62 118 GLY A CA 1
ATOM 869 C C . GLY A 1 118 ? -21.040 18.506 22.098 1.00 86.62 118 GLY A C 1
ATOM 870 O O . GLY A 1 118 ? -22.082 18.568 22.745 1.00 86.62 118 GLY A O 1
ATOM 871 N N . THR A 1 119 ? -21.042 18.529 20.765 1.00 83.69 119 THR A N 1
ATOM 872 C CA . THR A 1 119 ? -22.249 18.667 19.956 1.00 83.69 119 THR A CA 1
ATOM 873 C C . THR A 1 119 ? -22.934 17.315 19.747 1.00 83.69 119 THR A C 1
ATOM 875 O O . THR A 1 119 ? -22.419 16.438 19.057 1.00 83.69 119 THR A O 1
ATOM 878 N N . LEU A 1 120 ? -24.144 17.174 20.296 1.00 86.25 120 LEU A N 1
ATOM 879 C CA . LEU A 1 120 ? -24.984 15.973 20.164 1.00 86.25 120 LEU A CA 1
ATOM 880 C C . LEU A 1 120 ? -26.008 16.058 19.019 1.00 86.25 120 LEU A C 1
ATOM 882 O O . LEU A 1 120 ? -26.914 15.230 18.931 1.00 86.25 120 LEU A O 1
ATOM 886 N N . THR A 1 121 ? -25.912 17.072 18.153 1.00 86.75 121 THR A N 1
ATOM 887 C CA . THR A 1 121 ? -26.712 17.113 16.923 1.00 86.75 121 THR A CA 1
ATOM 888 C C . THR A 1 121 ? -26.133 16.107 15.928 1.00 86.75 121 THR A C 1
ATOM 890 O O . THR A 1 121 ? -24.923 16.171 15.677 1.00 86.75 121 THR A O 1
ATOM 893 N N . PRO A 1 122 ? -26.944 15.215 15.345 1.00 88.06 122 PRO A N 1
ATOM 894 C CA . PRO A 1 122 ? -26.460 14.229 14.387 1.00 88.06 122 PRO A CA 1
ATOM 895 C C . PRO A 1 122 ? -25.924 14.892 13.114 1.00 88.06 122 PRO A C 1
ATOM 897 O O . PRO A 1 122 ? -26.627 15.628 12.419 1.00 88.06 122 PRO A O 1
ATOM 900 N N . GLN A 1 123 ? -24.657 14.634 12.836 1.00 91.00 123 GLN A N 1
ATOM 901 C CA . GLN A 1 123 ? -23.929 15.038 11.644 1.00 91.00 123 GLN A CA 1
ATOM 902 C C . GLN A 1 123 ? -23.194 13.825 11.080 1.00 91.00 123 GLN A C 1
ATOM 904 O O . GLN A 1 123 ? -22.942 12.848 11.791 1.00 91.00 123 GLN A O 1
ATOM 909 N N . VAL A 1 124 ? -22.773 13.903 9.818 1.00 90.06 124 VAL A N 1
ATOM 910 C CA . VAL A 1 124 ? -21.978 12.841 9.190 1.00 90.06 124 VAL A CA 1
ATOM 911 C C . VAL A 1 124 ? -20.784 12.469 10.070 1.00 90.06 124 VAL A C 1
ATOM 913 O O . VAL A 1 124 ? -20.598 11.294 10.352 1.00 90.06 124 VAL A O 1
ATOM 916 N N . ARG A 1 125 ? -20.038 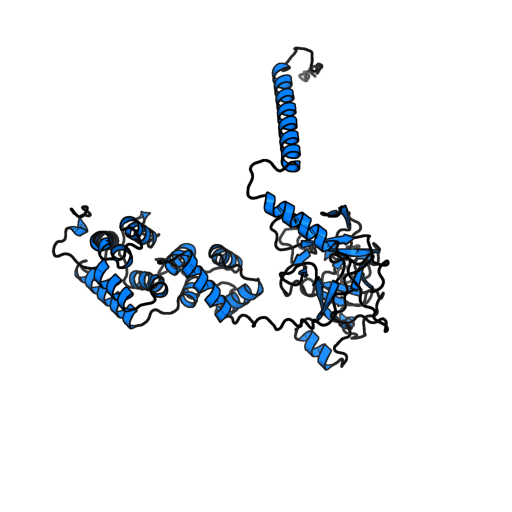13.439 10.615 1.00 91.88 125 ARG A N 1
ATOM 917 C CA . ARG A 1 125 ? -18.827 13.174 11.413 1.00 91.88 125 ARG A CA 1
ATOM 918 C C . ARG A 1 125 ? -19.025 12.441 12.737 1.00 91.88 125 ARG A C 1
ATOM 920 O O . ARG A 1 125 ? -18.066 11.834 13.199 1.00 91.88 125 ARG A O 1
ATOM 927 N N . ASN A 1 126 ? -20.191 12.544 13.376 1.00 92.75 126 ASN A N 1
ATOM 928 C CA . ASN A 1 126 ? -20.444 11.974 14.709 1.00 92.75 126 ASN A CA 1
ATOM 929 C C . ASN A 1 126 ? -21.468 10.827 14.695 1.00 92.75 126 ASN A C 1
ATOM 931 O O . ASN A 1 126 ? -21.799 10.293 15.752 1.00 92.75 126 ASN A O 1
ATOM 935 N N . THR A 1 127 ? -21.942 10.439 13.509 1.00 93.19 127 THR A N 1
ATOM 936 C CA . THR A 1 127 ? -22.857 9.314 13.314 1.00 93.19 127 THR A CA 1
ATOM 937 C C . THR A 1 127 ? -22.075 8.063 12.944 1.00 93.19 127 THR A C 1
ATOM 939 O O . THR A 1 127 ? -21.264 8.079 12.019 1.00 93.19 127 THR A O 1
ATOM 942 N N . TRP A 1 128 ? -22.345 6.972 13.652 1.00 94.19 128 TRP A N 1
ATOM 943 C CA . TRP A 1 128 ? -21.637 5.706 13.511 1.00 94.19 128 TRP A CA 1
ATOM 944 C C . TRP A 1 128 ? -22.620 4.558 13.314 1.00 94.19 128 TRP A C 1
ATOM 946 O O . TRP A 1 128 ? -23.677 4.527 13.939 1.00 94.19 128 TRP A O 1
ATOM 956 N N . THR A 1 129 ? -22.251 3.589 12.489 1.00 92.06 129 THR A N 1
ATOM 957 C CA . THR A 1 129 ? -22.938 2.306 12.362 1.00 92.06 129 THR A CA 1
ATOM 958 C C . THR A 1 129 ? -22.078 1.216 12.987 1.00 92.06 129 THR A C 1
ATOM 960 O O . THR A 1 129 ? -20.851 1.208 12.867 1.00 92.06 129 THR A O 1
ATOM 963 N N . VAL A 1 130 ? -22.715 0.291 13.701 1.00 92.00 130 VAL A N 1
ATOM 964 C CA . VAL A 1 130 ? -22.029 -0.883 14.246 1.00 92.00 130 VAL A CA 1
ATOM 965 C C . VAL A 1 130 ? -22.185 -2.022 13.248 1.00 92.00 130 VAL A C 1
ATOM 967 O O . VAL A 1 130 ? -23.303 -2.403 12.905 1.00 92.00 130 VAL A O 1
ATOM 970 N N . GLN A 1 131 ? -21.068 -2.572 12.785 1.00 89.81 131 GLN A N 1
ATOM 971 C CA . GLN A 1 131 ? -21.015 -3.677 11.833 1.00 89.81 131 GLN A CA 1
ATOM 972 C C . GLN A 1 131 ? -20.442 -4.932 12.493 1.00 89.81 131 GLN A C 1
ATOM 974 O O . GLN A 1 131 ? -19.580 -4.873 13.374 1.00 89.81 131 GLN A O 1
ATOM 979 N N . ARG A 1 132 ? -20.927 -6.096 12.061 1.00 84.12 132 ARG A N 1
ATOM 980 C CA . ARG A 1 132 ? -20.480 -7.392 12.576 1.00 84.12 132 ARG A CA 1
ATOM 981 C C . ARG A 1 132 ? -19.169 -7.809 11.906 1.00 84.12 132 ARG A C 1
ATOM 983 O O . ARG A 1 132 ? -19.005 -7.642 10.701 1.00 84.12 132 ARG A O 1
ATOM 990 N N . CYS A 1 133 ? -18.244 -8.381 12.675 1.00 81.88 133 CYS A N 1
ATOM 991 C CA . CYS A 1 133 ? -17.040 -9.000 12.116 1.00 81.88 133 CYS A CA 1
ATOM 992 C C . CYS A 1 133 ? -17.326 -10.425 11.619 1.00 81.88 133 CYS A C 1
ATOM 994 O O . CYS A 1 133 ? -18.012 -11.191 12.294 1.00 81.88 133 CYS A O 1
ATOM 996 N N . GLU A 1 134 ? -16.746 -10.811 10.483 1.00 73.44 134 GLU A N 1
ATOM 997 C CA . GLU A 1 134 ? -16.794 -12.184 9.964 1.00 73.44 134 GLU A CA 1
ATOM 998 C C . GLU A 1 134 ? -15.645 -13.034 10.529 1.00 73.44 134 GLU A C 1
ATOM 1000 O O . GLU A 1 134 ? -14.740 -13.452 9.813 1.00 73.44 134 GLU A O 1
ATOM 1005 N N . ASP A 1 135 ? -15.640 -13.275 11.839 1.00 70.12 135 ASP A N 1
ATOM 1006 C CA . ASP A 1 135 ? -14.619 -14.091 12.498 1.00 70.12 135 ASP A CA 1
ATOM 1007 C C . ASP A 1 135 ? -15.196 -15.382 13.099 1.00 70.12 135 ASP A C 1
ATOM 1009 O O . ASP A 1 135 ? -16.403 -15.525 13.309 1.00 70.12 135 ASP A O 1
ATOM 1013 N N . GLY A 1 136 ? -14.321 -16.357 13.371 1.00 65.88 136 GLY A N 1
ATOM 1014 C CA . GLY A 1 136 ? -14.718 -17.649 13.942 1.00 65.88 136 GLY A CA 1
ATOM 1015 C C . GLY A 1 136 ? -15.461 -17.522 15.278 1.00 65.88 136 GLY A C 1
ATOM 1016 O O . GLY A 1 136 ? -16.374 -18.304 15.537 1.00 65.88 136 GLY A O 1
ATOM 1017 N N . ASN A 1 137 ? -15.140 -16.501 16.086 1.00 67.38 137 ASN A N 1
ATOM 1018 C CA . ASN A 1 137 ? -15.817 -16.264 17.363 1.00 67.38 137 ASN A CA 1
ATOM 1019 C C . ASN A 1 137 ? -17.246 -15.761 17.154 1.00 67.38 137 ASN A C 1
ATOM 1021 O O . ASN A 1 137 ? -18.169 -16.302 17.760 1.00 67.38 137 ASN A O 1
ATOM 1025 N N . ASN A 1 138 ? -17.461 -14.784 16.264 1.00 71.38 138 ASN A N 1
ATOM 1026 C CA . ASN A 1 138 ? -18.818 -14.349 15.952 1.00 71.38 138 ASN A CA 1
ATOM 1027 C C . ASN A 1 138 ? -19.635 -15.471 15.304 1.00 71.38 138 ASN A C 1
ATOM 1029 O O . ASN A 1 138 ? -20.813 -15.600 15.615 1.00 71.38 138 ASN A O 1
ATOM 1033 N N . LYS A 1 139 ? -19.040 -16.341 14.473 1.00 68.62 139 LYS A N 1
ATOM 1034 C CA . LYS A 1 139 ? -19.747 -17.523 13.937 1.00 68.62 139 LYS A CA 1
ATOM 1035 C C . LYS A 1 139 ? -20.257 -18.449 15.054 1.00 68.62 139 LYS A C 1
ATOM 1037 O O . LYS A 1 139 ? -21.406 -18.883 14.989 1.00 68.62 139 LYS A O 1
ATOM 1042 N N . ALA A 1 140 ? -19.457 -18.693 16.096 1.00 65.50 140 ALA A N 1
ATOM 1043 C CA . ALA A 1 140 ? -19.869 -19.478 17.266 1.00 65.50 140 ALA A CA 1
ATOM 1044 C C . ALA A 1 140 ? -20.985 -18.791 18.077 1.00 65.50 140 ALA A C 1
ATOM 1046 O O . ALA A 1 140 ? -21.966 -19.436 18.459 1.00 65.50 140 ALA A O 1
ATOM 1047 N N . PHE A 1 141 ? -20.886 -17.473 18.275 1.00 68.06 141 PHE A N 1
ATOM 1048 C CA . PHE A 1 141 ? -21.941 -16.683 18.914 1.00 68.06 141 PHE A CA 1
ATOM 1049 C C . PHE A 1 141 ? -23.251 -16.725 18.119 1.00 68.06 141 PHE A C 1
ATOM 1051 O O . PHE A 1 141 ? -24.304 -16.924 18.711 1.00 68.06 141 PHE A O 1
ATOM 1058 N N . ASN A 1 142 ? -23.198 -16.615 16.789 1.00 65.88 142 ASN A N 1
ATOM 1059 C CA . ASN A 1 142 ? -24.382 -16.616 15.919 1.00 65.88 142 ASN A CA 1
ATOM 1060 C C . ASN A 1 142 ? -25.081 -17.975 15.873 1.00 65.88 142 ASN A C 1
ATOM 1062 O O . ASN A 1 142 ? -26.299 -18.042 15.763 1.00 65.88 142 ASN A O 1
ATOM 1066 N N . HIS A 1 143 ? -24.317 -19.066 15.942 1.00 65.25 143 HIS A N 1
ATOM 1067 C CA . HIS A 1 143 ? -24.900 -20.401 16.035 1.00 65.25 143 HIS A CA 1
ATOM 1068 C C . HIS A 1 143 ? -25.644 -20.595 17.370 1.00 65.25 143 HIS A C 1
ATOM 1070 O O . HIS A 1 143 ? -26.629 -21.329 17.440 1.00 65.25 143 HIS A O 1
ATOM 1076 N N . THR A 1 144 ? -25.178 -19.927 18.428 1.00 66.75 144 THR A N 1
ATOM 1077 C CA . THR A 1 144 ? -25.733 -20.036 19.784 1.00 66.75 144 THR A CA 1
ATOM 1078 C C . THR A 1 144 ? -26.922 -19.092 20.004 1.00 66.75 144 THR A C 1
ATOM 1080 O O . THR A 1 144 ? -27.934 -19.492 20.576 1.00 66.75 144 THR A O 1
ATOM 1083 N N . LEU A 1 145 ? -26.827 -17.852 19.518 1.00 66.75 145 LEU A N 1
ATOM 1084 C CA . LEU A 1 145 ? -27.822 -16.791 19.671 1.00 66.75 145 LEU A CA 1
ATOM 1085 C C . LEU A 1 145 ? -28.574 -16.612 18.344 1.00 66.75 145 LEU A C 1
ATOM 1087 O O . LEU A 1 145 ? -28.035 -16.073 17.381 1.00 66.75 145 LEU A O 1
ATOM 1091 N N . LYS A 1 146 ? -29.838 -17.049 18.286 1.00 64.19 146 LYS A N 1
ATOM 1092 C CA . LYS A 1 146 ? -30.697 -17.015 17.081 1.00 64.19 146 LYS A CA 1
ATOM 1093 C C . LYS A 1 146 ? -31.209 -15.609 16.700 1.00 64.19 146 LYS A C 1
ATOM 1095 O O . LYS A 1 146 ? -32.179 -15.490 15.959 1.00 64.19 146 LYS A O 1
ATOM 1100 N N . GLU A 1 147 ? -30.569 -14.550 17.190 1.00 71.75 147 GLU A N 1
ATOM 1101 C CA . GLU A 1 147 ? -30.930 -13.146 16.961 1.00 71.75 147 GLU A CA 1
ATOM 1102 C C . GLU A 1 147 ? -29.834 -12.456 16.134 1.00 71.75 147 GLU A C 1
ATOM 1104 O O . GLU A 1 147 ? -28.876 -11.877 16.653 1.00 71.75 147 GLU A O 1
ATOM 1109 N N . ALA A 1 148 ? -29.947 -12.560 14.807 1.00 68.88 148 ALA A N 1
ATOM 1110 C CA . ALA A 1 148 ? -28.900 -12.136 13.876 1.00 68.88 148 ALA A CA 1
ATOM 1111 C C . ALA A 1 148 ? -28.699 -10.611 13.797 1.00 68.88 148 ALA A C 1
ATOM 1113 O O . ALA A 1 148 ? -27.606 -10.174 13.450 1.00 68.88 148 ALA A O 1
ATOM 1114 N N . ASP A 1 149 ? -29.693 -9.805 14.177 1.00 81.19 149 ASP A N 1
ATOM 1115 C CA . ASP A 1 149 ? -29.649 -8.347 13.978 1.00 81.19 149 ASP A CA 1
ATOM 1116 C C . ASP A 1 149 ? -29.288 -7.560 15.247 1.00 81.19 149 ASP A C 1
ATOM 1118 O O . ASP A 1 149 ? -28.979 -6.371 15.175 1.00 81.19 149 ASP A O 1
ATOM 1122 N N . VAL A 1 150 ? -29.286 -8.212 16.414 1.00 87.12 150 VAL A N 1
ATOM 1123 C CA . VAL A 1 150 ? -29.092 -7.568 17.724 1.00 87.12 150 VAL A CA 1
ATOM 1124 C C . VAL A 1 150 ? -27.632 -7.656 18.167 1.00 87.12 150 VAL A C 1
ATOM 1126 O O . VAL A 1 150 ? -26.993 -8.708 18.053 1.00 87.12 150 VAL A O 1
ATOM 1129 N N . LEU A 1 151 ? -27.102 -6.545 18.686 1.00 87.88 151 LEU A N 1
ATOM 1130 C CA . LEU A 1 151 ? -25.777 -6.487 19.297 1.00 87.88 151 LEU A CA 1
ATOM 1131 C C . LEU A 1 151 ? -25.810 -7.097 20.700 1.00 87.88 151 LEU A C 1
ATOM 1133 O O . LEU A 1 151 ? -26.591 -6.670 21.548 1.00 87.88 151 LEU A O 1
ATOM 1137 N N . HIS A 1 152 ? -24.909 -8.039 20.959 1.00 87.50 152 HIS A N 1
ATOM 1138 C CA . HIS A 1 152 ? -24.758 -8.690 22.257 1.00 87.50 152 HIS A CA 1
ATOM 1139 C C . HIS A 1 152 ? -23.380 -8.418 22.867 1.00 87.50 152 HIS A C 1
ATOM 1141 O O . HIS A 1 152 ? -22.393 -8.200 22.157 1.00 87.50 152 HIS A O 1
ATOM 1147 N N . TYR A 1 153 ? -23.299 -8.459 24.196 1.00 87.06 153 TYR A N 1
ATOM 1148 C CA . TYR A 1 153 ? -22.022 -8.369 24.903 1.00 87.06 153 TYR A CA 1
ATOM 1149 C C . TYR A 1 153 ? -21.112 -9.555 24.551 1.00 87.06 153 TYR A C 1
ATOM 1151 O O . TYR A 1 153 ? -21.566 -10.690 24.415 1.00 87.06 153 TYR A O 1
ATOM 1159 N N . GLY A 1 154 ? -19.821 -9.272 24.381 1.00 80.69 154 GLY A N 1
ATOM 1160 C CA . GLY A 1 154 ? -18.795 -10.238 23.987 1.00 80.69 154 GLY A CA 1
ATOM 1161 C C . GLY A 1 154 ? -18.594 -10.383 22.481 1.00 80.69 154 GLY A C 1
ATOM 1162 O O . GLY A 1 154 ? -17.591 -10.964 22.061 1.00 80.69 154 GLY A O 1
ATOM 1163 N N . GLN A 1 155 ? -19.479 -9.809 21.661 1.00 85.81 155 GLN A N 1
ATOM 1164 C CA . GLN A 1 155 ? -19.322 -9.824 20.209 1.00 85.81 155 GLN A CA 1
ATOM 1165 C C . GLN A 1 155 ? -18.206 -8.885 19.744 1.00 85.81 155 GLN A C 1
ATOM 1167 O O . GLN A 1 155 ? -17.970 -7.809 20.306 1.00 85.81 155 GLN A O 1
ATOM 1172 N N . ARG A 1 156 ? -17.532 -9.303 18.670 1.00 88.06 156 ARG A N 1
ATOM 1173 C CA . ARG A 1 156 ? -16.534 -8.501 17.960 1.00 88.06 156 ARG A CA 1
ATOM 1174 C C . ARG A 1 156 ? -17.222 -7.668 16.890 1.00 88.06 156 ARG A C 1
ATOM 1176 O O . ARG A 1 156 ? -17.920 -8.202 16.028 1.00 88.06 156 ARG A O 1
ATOM 1183 N N . VAL A 1 157 ? -17.005 -6.364 16.924 1.00 91.19 157 VAL A N 1
ATOM 1184 C CA . VAL A 1 157 ? -17.662 -5.398 16.048 1.00 91.19 157 VAL A CA 1
ATOM 1185 C C . VAL A 1 157 ? -16.656 -4.463 15.399 1.00 91.19 157 VAL A C 1
ATOM 1187 O O . VAL A 1 157 ? -15.556 -4.247 15.914 1.00 91.19 157 VAL A O 1
ATOM 1190 N N . ARG A 1 158 ? -17.064 -3.874 14.279 1.00 92.50 158 ARG A N 1
ATOM 1191 C CA . ARG A 1 158 ? -16.429 -2.692 13.701 1.00 92.50 158 ARG A CA 1
ATOM 1192 C C . ARG A 1 158 ? -17.368 -1.512 13.861 1.00 92.50 158 ARG A C 1
ATOM 1194 O O . ARG A 1 158 ? -18.578 -1.656 13.716 1.00 92.50 158 ARG A O 1
ATOM 1201 N N . ILE A 1 159 ? -16.805 -0.354 14.163 1.00 94.44 159 ILE A N 1
ATOM 1202 C CA . ILE A 1 159 ? -17.552 0.898 14.254 1.00 94.44 159 ILE A CA 1
ATOM 1203 C C . ILE A 1 159 ? -17.198 1.687 13.002 1.00 94.44 159 ILE A C 1
ATOM 1205 O O . ILE A 1 159 ? -16.035 2.049 12.826 1.00 94.44 159 ILE A O 1
ATOM 1209 N N . SER A 1 160 ? -18.172 1.896 12.124 1.00 92.56 160 SER A N 1
ATOM 1210 C CA . SER A 1 160 ? -17.981 2.501 10.807 1.00 92.56 160 SER A CA 1
ATOM 1211 C C . SER A 1 160 ? -18.710 3.823 10.665 1.00 92.56 160 SER A C 1
ATOM 1213 O O . SER A 1 160 ? -19.788 4.029 11.214 1.00 92.56 160 SER A O 1
ATOM 1215 N N . ASN A 1 161 ? -18.130 4.710 9.872 1.00 91.38 161 ASN A N 1
ATOM 1216 C CA . ASN A 1 161 ? -18.796 5.868 9.320 1.00 91.38 161 ASN A CA 1
ATOM 1217 C C . ASN A 1 161 ? -18.981 5.650 7.817 1.00 91.38 161 ASN A C 1
ATOM 1219 O O . ASN A 1 161 ? -18.005 5.547 7.071 1.00 91.38 161 ASN A O 1
ATOM 1223 N N . GLU A 1 162 ? -20.236 5.538 7.395 1.00 86.25 162 GLU A N 1
ATOM 1224 C CA . GLU A 1 162 ? -20.599 5.154 6.026 1.00 86.25 162 GLU A CA 1
ATOM 1225 C C . GLU A 1 162 ? -20.801 6.354 5.095 1.00 86.25 162 GLU A C 1
ATOM 1227 O O . GLU A 1 162 ? -20.770 6.197 3.879 1.00 86.25 162 GLU A O 1
ATOM 1232 N N . LEU A 1 163 ? -21.011 7.550 5.658 1.00 84.62 163 LEU A N 1
ATOM 1233 C CA . LEU A 1 163 ? -21.388 8.759 4.912 1.00 84.62 163 LEU A CA 1
ATOM 1234 C C . LEU A 1 163 ? -20.239 9.770 4.778 1.00 84.62 163 LEU A C 1
ATOM 1236 O O . LEU A 1 163 ? -20.337 10.734 4.016 1.00 84.62 163 LEU A O 1
ATOM 1240 N N . ALA A 1 164 ? -19.145 9.572 5.516 1.00 82.31 164 ALA A N 1
ATOM 1241 C CA . ALA A 1 164 ? -18.008 10.486 5.530 1.00 82.31 164 ALA A CA 1
ATOM 1242 C C . ALA A 1 164 ? -17.190 10.499 4.229 1.00 82.31 164 ALA A C 1
ATOM 1244 O O . ALA A 1 164 ? -16.525 11.496 3.963 1.00 82.31 164 ALA A O 1
ATOM 1245 N N . SER A 1 165 ? -17.238 9.442 3.412 1.00 78.56 165 SER A N 1
ATOM 1246 C CA . SER A 1 165 ? -16.514 9.376 2.139 1.00 78.56 165 SER A CA 1
ATOM 1247 C C . SER A 1 165 ? -17.271 8.563 1.092 1.00 78.56 165 SER A C 1
ATOM 1249 O O . SER A 1 165 ? -17.933 7.579 1.416 1.00 78.56 165 SER A O 1
ATOM 1251 N N . ALA A 1 166 ? -17.156 8.968 -0.176 1.00 68.94 166 ALA A N 1
ATOM 1252 C CA . ALA A 1 166 ? -17.694 8.214 -1.308 1.00 68.94 166 ALA A CA 1
ATOM 1253 C C . ALA A 1 166 ? -16.843 6.974 -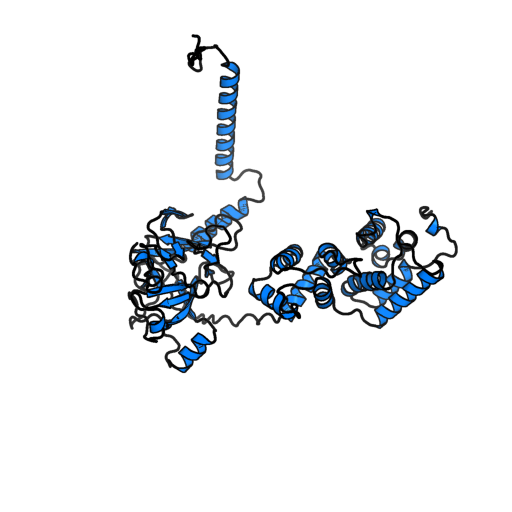1.643 1.00 68.94 166 ALA A C 1
ATOM 1255 O O . ALA A 1 166 ? -17.366 6.005 -2.197 1.00 68.94 166 ALA A O 1
ATOM 1256 N N . ASP A 1 167 ? -15.560 6.991 -1.268 1.00 67.31 167 ASP A N 1
ATOM 1257 C CA . ASP A 1 167 ? -14.579 5.955 -1.611 1.00 67.31 167 ASP A CA 1
ATOM 1258 C C . ASP A 1 167 ? -14.711 4.694 -0.742 1.00 67.31 167 ASP A C 1
ATOM 1260 O O . ASP A 1 167 ? -14.170 3.638 -1.072 1.00 67.31 167 ASP A O 1
ATOM 1264 N N . GLY A 1 168 ? -15.445 4.775 0.373 1.00 79.00 168 GLY A N 1
ATOM 1265 C CA . GLY A 1 168 ? -15.705 3.638 1.248 1.00 79.00 168 GLY A CA 1
ATOM 1266 C C . GLY A 1 168 ? -15.957 4.021 2.702 1.00 79.00 168 GLY A C 1
ATOM 1267 O O . GLY A 1 168 ? -16.019 5.193 3.067 1.00 79.00 168 GLY A O 1
ATOM 1268 N N . PHE A 1 169 ? -16.097 2.998 3.545 1.00 86.69 169 PHE A N 1
ATOM 1269 C CA . PHE A 1 169 ? -16.367 3.168 4.971 1.00 86.69 169 PHE A CA 1
ATOM 1270 C C . PHE A 1 169 ? -15.086 3.463 5.751 1.00 86.69 169 PHE A C 1
ATOM 1272 O O . PHE A 1 169 ? -14.050 2.824 5.542 1.00 86.69 169 PHE A O 1
ATOM 1279 N N . LEU A 1 170 ? -15.190 4.406 6.685 1.00 88.81 170 LEU A N 1
ATOM 1280 C CA . LEU A 1 170 ? -14.140 4.733 7.643 1.00 88.81 170 LEU A CA 1
ATOM 1281 C C . LEU A 1 170 ? -14.392 3.983 8.943 1.00 88.81 170 LEU A C 1
ATOM 1283 O O . LEU A 1 170 ? -15.429 4.178 9.572 1.00 88.81 170 LEU A O 1
ATOM 1287 N N . TYR A 1 171 ? -13.450 3.152 9.368 1.00 91.94 171 TYR A N 1
ATOM 1288 C CA . TYR A 1 171 ? -13.584 2.365 10.589 1.00 91.94 171 TYR A CA 1
ATOM 1289 C C . TYR A 1 171 ? -12.749 2.951 11.714 1.00 91.94 171 TYR A C 1
ATOM 1291 O O . TYR A 1 171 ? -11.609 3.348 11.482 1.00 91.94 171 TYR A O 1
ATOM 1299 N N . VAL A 1 172 ? -13.281 2.945 12.939 1.00 92.38 172 VAL A N 1
ATOM 1300 C CA . VAL A 1 172 ? -12.488 3.218 14.145 1.00 92.38 172 VAL A CA 1
ATOM 1301 C C . VAL A 1 172 ? -11.331 2.220 14.200 1.00 92.38 172 VAL A C 1
ATOM 1303 O O . VAL A 1 172 ? -11.536 1.011 14.116 1.00 92.38 172 VAL A O 1
ATOM 1306 N N . HIS A 1 173 ? -10.124 2.751 14.338 1.00 90.12 173 HIS A N 1
ATOM 1307 C CA . HIS A 1 173 ? -8.850 2.068 14.186 1.00 90.12 173 HIS A CA 1
ATOM 1308 C C . HIS A 1 173 ? -7.949 2.356 15.384 1.00 90.12 173 HIS A C 1
ATOM 1310 O O . HIS A 1 173 ? -7.871 3.489 15.875 1.00 90.12 173 HIS A O 1
ATOM 1316 N N . SER A 1 174 ? -7.220 1.337 15.831 1.00 86.88 174 SER A N 1
ATOM 1317 C CA . SER A 1 174 ? -6.158 1.501 16.816 1.00 86.88 174 SER A CA 1
ATOM 1318 C C . SER A 1 174 ? -4.960 0.627 16.462 1.00 86.88 174 SER A C 1
ATOM 1320 O O . SER A 1 174 ? -5.060 -0.594 16.432 1.00 86.88 174 SER A O 1
ATOM 1322 N N . ALA A 1 175 ? -3.808 1.251 16.222 1.00 78.50 175 ALA A N 1
ATOM 1323 C CA . ALA A 1 175 ? -2.564 0.543 15.936 1.00 78.50 175 ALA A CA 1
ATOM 1324 C C . ALA A 1 175 ? -1.642 0.492 17.159 1.00 78.50 175 ALA A C 1
ATOM 1326 O O . ALA A 1 175 ? -1.616 1.399 17.999 1.00 78.50 175 ALA A O 1
ATOM 1327 N N . LEU A 1 176 ? -0.812 -0.553 17.213 1.00 70.19 176 LEU A N 1
ATOM 1328 C CA . LEU A 1 176 ? 0.332 -0.616 18.118 1.00 70.19 176 LEU A CA 1
ATOM 1329 C C . LEU A 1 176 ? 1.262 0.568 17.837 1.00 70.19 176 LEU A C 1
ATOM 1331 O O . LEU A 1 176 ? 1.835 0.684 16.756 1.00 70.19 176 LEU A O 1
ATOM 1335 N N . ALA A 1 177 ? 1.423 1.450 18.821 1.00 62.19 177 ALA A N 1
ATOM 1336 C CA . ALA A 1 177 ? 2.397 2.525 18.729 1.00 62.19 177 ALA A CA 1
ATOM 1337 C C . ALA A 1 177 ? 3.815 1.928 18.627 1.00 62.19 177 ALA A C 1
ATOM 1339 O O . ALA A 1 177 ? 4.156 1.003 19.360 1.00 62.19 177 ALA A O 1
ATOM 1340 N N . SER A 1 178 ? 4.659 2.444 17.733 1.00 50.44 178 SER A N 1
ATOM 1341 C CA . SER A 1 178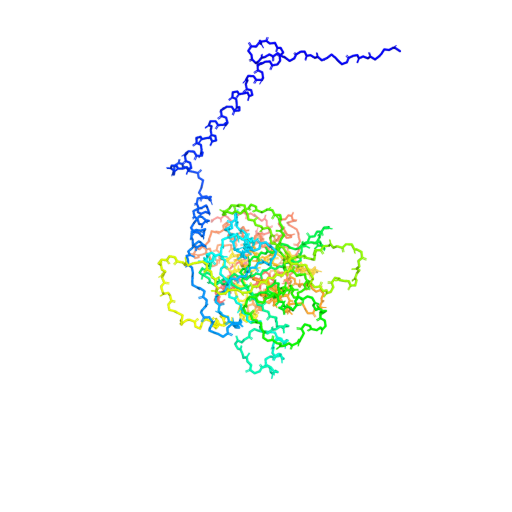 ? 6.076 2.068 17.637 1.00 50.44 178 SER A CA 1
ATOM 1342 C C . SER A 1 178 ? 6.937 3.102 18.371 1.00 50.44 178 SER A C 1
ATOM 1344 O O . SER A 1 178 ? 6.975 4.262 17.965 1.00 50.44 178 SER A O 1
ATOM 1346 N N . GLY A 1 179 ? 7.623 2.718 19.454 1.00 55.22 179 GLY A N 1
ATOM 1347 C CA . GLY A 1 179 ? 8.548 3.603 20.181 1.00 55.22 179 GLY A CA 1
ATOM 1348 C C . GLY A 1 179 ? 8.665 3.315 21.682 1.00 55.22 179 GLY A C 1
ATOM 1349 O O . GLY A 1 179 ? 7.950 2.481 22.230 1.00 55.22 179 GLY A O 1
ATOM 1350 N N . GLN A 1 180 ? 9.548 4.041 22.380 1.00 44.81 180 GLN A N 1
ATOM 1351 C CA . GLN A 1 180 ? 9.855 3.821 23.808 1.00 44.81 180 GLN A CA 1
ATOM 1352 C C . GLN A 1 180 ? 8.671 4.049 24.777 1.00 44.81 180 GLN A C 1
ATOM 1354 O O . GLN A 1 180 ? 8.749 3.627 25.926 1.00 44.81 180 GLN A O 1
ATOM 1359 N N . ARG A 1 181 ? 7.567 4.674 24.332 1.00 46.19 181 ARG A N 1
ATOM 1360 C CA . ARG A 1 181 ? 6.315 4.858 25.108 1.00 46.19 181 ARG A CA 1
ATOM 1361 C C . ARG A 1 181 ? 5.101 4.137 24.504 1.00 46.19 181 ARG A C 1
ATOM 1363 O O . ARG A 1 181 ? 3.960 4.450 24.832 1.00 46.19 181 ARG A O 1
ATOM 1370 N N . ALA A 1 182 ? 5.348 3.163 23.628 1.00 51.44 182 ALA A N 1
ATOM 1371 C CA . ALA A 1 182 ? 4.327 2.389 22.923 1.00 51.44 182 ALA A CA 1
ATOM 1372 C C . ALA A 1 182 ? 3.294 1.696 23.829 1.00 51.44 182 ALA A C 1
ATOM 1374 O O . ALA A 1 182 ? 2.177 1.414 23.402 1.00 51.44 182 ALA A O 1
ATOM 1375 N N . SER A 1 183 ? 3.674 1.412 25.076 1.00 52.12 183 SER A N 1
ATOM 1376 C CA . SER A 1 183 ? 2.872 0.681 26.056 1.00 52.12 183 SER A CA 1
ATOM 1377 C C . SER A 1 183 ? 1.900 1.552 26.861 1.00 52.12 183 SER A C 1
ATOM 1379 O O . SER A 1 183 ? 1.126 1.007 27.645 1.00 52.12 183 SER A O 1
ATOM 1381 N N . GLU A 1 184 ? 1.926 2.884 26.717 1.00 61.12 184 GLU A N 1
ATOM 1382 C CA . GLU A 1 184 ? 1.169 3.779 27.606 1.00 61.12 184 GLU A CA 1
ATOM 1383 C C . GLU A 1 184 ? -0.191 4.212 27.052 1.00 61.12 184 GLU A C 1
ATOM 1385 O O . GLU A 1 184 ? -1.170 4.232 27.796 1.00 61.12 184 GLU A O 1
ATOM 1390 N N . ALA A 1 185 ? -0.263 4.560 25.767 1.00 68.62 185 ALA A N 1
ATOM 1391 C CA . ALA A 1 185 ? -1.500 4.956 25.102 1.00 68.62 185 ALA A CA 1
ATOM 1392 C C . ALA A 1 185 ? -1.369 4.821 23.581 1.00 68.62 185 ALA A C 1
ATOM 1394 O O . ALA A 1 185 ? -0.346 5.193 23.004 1.00 68.62 185 ALA A O 1
ATOM 1395 N N . GLN A 1 186 ? -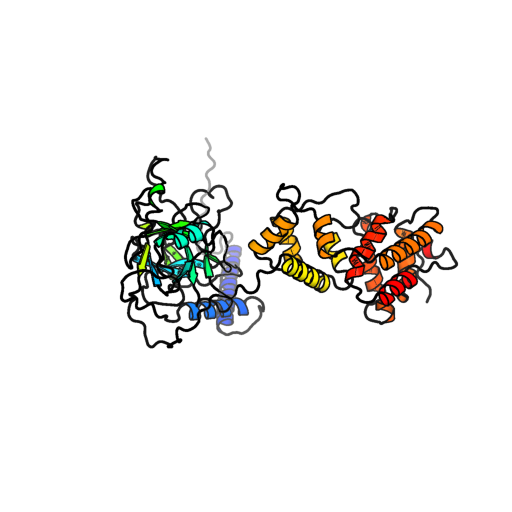2.424 4.328 22.937 1.00 80.75 186 GLN A N 1
ATOM 1396 C CA . GLN A 1 186 ? -2.529 4.207 21.484 1.00 80.75 186 GLN A CA 1
ATOM 1397 C C . GLN A 1 186 ? -3.443 5.302 20.942 1.00 80.75 186 GLN A C 1
ATOM 1399 O O . GLN A 1 186 ? -4.495 5.591 21.516 1.00 80.75 186 GLN A O 1
ATOM 1404 N N . SER A 1 187 ? -3.043 5.932 19.838 1.00 78.62 187 SER A N 1
ATOM 1405 C CA . SER A 1 187 ? -3.900 6.913 19.172 1.00 78.62 187 SER A CA 1
ATOM 1406 C C . SER A 1 187 ? -5.123 6.206 18.591 1.00 78.62 187 SER A C 1
ATOM 1408 O O . SER A 1 187 ? -4.977 5.171 17.941 1.00 78.62 187 SER A O 1
ATOM 1410 N N . ALA A 1 188 ? -6.314 6.759 18.822 1.00 86.06 188 ALA A N 1
ATOM 1411 C CA . ALA A 1 188 ? -7.528 6.319 18.150 1.00 86.06 188 ALA A CA 1
ATOM 1412 C C . ALA A 1 188 ? -7.693 7.146 16.869 1.00 86.06 188 ALA A C 1
ATOM 1414 O O . ALA A 1 188 ? -7.729 8.378 16.911 1.00 86.06 188 ALA A O 1
ATOM 1415 N N . THR A 1 189 ? -7.746 6.478 15.726 1.00 90.19 189 THR A N 1
ATOM 1416 C CA . THR A 1 189 ? -7.935 7.106 14.413 1.00 90.19 189 THR A CA 1
ATOM 1417 C C . THR A 1 189 ? -9.074 6.409 13.678 1.00 90.19 189 THR A C 1
ATOM 1419 O O . THR A 1 189 ? -9.638 5.440 14.174 1.00 90.19 189 THR A O 1
ATOM 1422 N N . ALA A 1 190 ? -9.461 6.916 12.519 1.00 89.06 190 ALA A N 1
ATOM 1423 C CA . ALA A 1 190 ? -10.317 6.234 11.574 1.00 89.06 190 ALA A CA 1
ATOM 1424 C C . ALA A 1 190 ? -9.521 5.939 10.305 1.00 89.06 190 ALA A C 1
ATOM 1426 O O . ALA A 1 190 ? -8.801 6.807 9.807 1.00 89.06 190 ALA A O 1
ATOM 1427 N N . SER A 1 191 ? -9.626 4.718 9.795 1.00 86.69 191 SER A N 1
ATOM 1428 C CA . SER A 1 191 ? -8.915 4.277 8.597 1.00 86.69 191 SER A CA 1
ATOM 1429 C C . SER A 1 191 ? -9.875 3.692 7.573 1.00 86.69 191 SER A C 1
ATOM 1431 O O . SER A 1 191 ? -10.934 3.152 7.908 1.00 86.69 191 SER A O 1
ATOM 1433 N N . TYR A 1 192 ? -9.498 3.826 6.305 1.00 80.19 192 TYR A N 1
ATOM 1434 C CA . TYR A 1 192 ? -10.137 3.092 5.225 1.00 80.19 192 TYR A CA 1
ATOM 1435 C C . TYR A 1 192 ? -9.716 1.619 5.268 1.00 80.19 192 TYR A C 1
ATOM 1437 O O . TYR A 1 192 ? -8.625 1.287 5.729 1.00 80.19 192 TYR A O 1
ATOM 1445 N N . ALA A 1 193 ? -10.576 0.761 4.719 1.00 74.81 193 ALA A N 1
ATOM 1446 C CA . ALA A 1 193 ? -10.449 -0.695 4.681 1.00 74.81 193 ALA A CA 1
ATOM 1447 C C . ALA A 1 193 ? -10.658 -1.404 6.031 1.00 74.81 193 ALA A C 1
ATOM 1449 O O . ALA A 1 193 ? -10.273 -0.952 7.104 1.00 74.81 193 ALA A O 1
ATOM 1450 N N . ALA A 1 194 ? -11.300 -2.566 5.972 1.00 78.56 194 ALA A N 1
ATOM 1451 C CA . ALA A 1 194 ? -11.530 -3.402 7.137 1.00 78.56 194 ALA A CA 1
ATOM 1452 C C . ALA A 1 194 ? -10.268 -4.225 7.455 1.00 78.56 194 ALA A C 1
ATOM 1454 O O . ALA A 1 194 ? -9.890 -5.099 6.680 1.00 78.56 194 ALA A O 1
ATOM 1455 N N . SER A 1 195 ? -9.635 -3.982 8.605 1.00 81.19 195 SER A N 1
ATOM 1456 C CA . SER A 1 195 ? -8.477 -4.750 9.090 1.00 81.19 195 SER A CA 1
ATOM 1457 C C . SER A 1 195 ? -8.744 -5.373 10.467 1.00 81.19 195 SER A C 1
ATOM 1459 O O . SER A 1 195 ? -9.820 -5.192 11.051 1.00 81.19 195 SER A O 1
ATOM 1461 N N . ALA A 1 196 ? -7.777 -6.135 10.989 1.00 81.25 196 ALA A N 1
ATOM 1462 C CA . ALA A 1 196 ? -7.831 -6.666 12.353 1.00 81.25 196 ALA A CA 1
ATOM 1463 C C . ALA A 1 196 ? -7.684 -5.561 13.424 1.00 81.25 196 ALA A C 1
ATOM 1465 O O . ALA A 1 196 ? -8.236 -5.695 14.514 1.00 81.25 196 ALA A O 1
ATOM 1466 N N . ASP A 1 197 ? -7.029 -4.447 13.081 1.00 84.06 197 ASP A N 1
ATOM 1467 C CA . ASP A 1 197 ? -6.846 -3.265 13.942 1.00 84.06 197 ASP A CA 1
ATOM 1468 C C . ASP A 1 197 ? -8.127 -2.415 14.097 1.00 84.06 197 ASP A C 1
ATOM 1470 O O . ASP A 1 197 ? -8.181 -1.459 14.872 1.00 84.06 197 ASP A O 1
ATOM 1474 N N . ASN A 1 198 ? -9.170 -2.751 13.330 1.00 89.06 198 ASN A N 1
ATOM 1475 C CA . ASN A 1 198 ? -10.469 -2.067 13.329 1.00 89.06 198 ASN A CA 1
ATOM 1476 C C . ASN A 1 198 ? -11.537 -2.849 14.105 1.00 89.06 198 ASN A C 1
ATOM 1478 O O . ASN A 1 198 ? -12.734 -2.588 13.972 1.00 89.06 198 ASN A O 1
ATOM 1482 N N . VAL A 1 199 ? -11.121 -3.866 14.866 1.00 90.12 199 VAL A N 1
ATOM 1483 C CA . VAL A 1 199 ? -12.023 -4.783 15.566 1.00 90.12 199 VAL A CA 1
ATOM 1484 C C . VAL A 1 199 ? -12.025 -4.481 17.058 1.00 90.12 199 VAL A C 1
ATOM 1486 O O . VAL A 1 199 ? -10.992 -4.571 17.727 1.00 90.12 199 VAL A O 1
ATOM 1489 N N . PHE A 1 200 ? -13.214 -4.198 17.586 1.00 90.62 200 PHE A N 1
ATOM 1490 C CA . PHE A 1 200 ? -13.463 -3.932 18.998 1.00 90.62 200 PHE A CA 1
ATOM 1491 C C . PHE A 1 200 ? -14.401 -4.984 19.592 1.00 90.62 200 PHE A C 1
ATOM 1493 O O . PHE A 1 200 ? -15.282 -5.501 18.916 1.00 90.62 200 PHE A O 1
ATOM 1500 N N . ILE A 1 201 ? -14.212 -5.315 20.862 1.00 88.81 201 ILE A N 1
ATOM 1501 C CA . ILE A 1 201 ? -15.071 -6.212 21.634 1.00 88.81 201 ILE A CA 1
ATOM 1502 C C . ILE A 1 201 ? -15.954 -5.342 22.524 1.00 88.81 201 ILE A C 1
ATOM 1504 O O . ILE A 1 201 ? -15.441 -4.488 23.253 1.00 88.81 201 ILE A O 1
ATOM 1508 N N . VAL A 1 202 ? -17.268 -5.561 22.466 1.00 89.31 202 VAL A N 1
ATOM 1509 C CA . VAL A 1 202 ? -18.233 -4.840 23.307 1.00 89.31 202 VAL A CA 1
ATOM 1510 C C . VAL A 1 202 ? -18.345 -5.545 24.654 1.00 89.31 202 VAL A C 1
ATOM 1512 O O . VAL A 1 202 ? -18.902 -6.637 24.748 1.00 89.31 202 VAL A O 1
ATOM 1515 N N . GLY A 1 203 ? -17.792 -4.942 25.701 1.00 86.19 203 GLY A N 1
ATOM 1516 C CA . GLY A 1 203 ? -17.789 -5.493 27.053 1.00 86.19 203 GLY A CA 1
ATOM 1517 C C . GLY A 1 203 ? -18.801 -4.820 27.976 1.00 86.19 203 GLY A C 1
ATOM 1518 O O . GLY A 1 203 ? -19.195 -3.668 27.775 1.00 86.19 203 GLY A O 1
ATOM 1519 N N . ARG A 1 204 ? -19.201 -5.541 29.029 1.00 84.81 204 ARG A N 1
ATOM 1520 C CA . ARG A 1 204 ? -19.908 -4.947 30.168 1.00 84.81 204 ARG A CA 1
ATOM 1521 C C . ARG A 1 204 ? -18.903 -4.230 31.073 1.00 84.81 204 ARG A C 1
ATOM 1523 O O . ARG A 1 204 ? -17.906 -4.841 31.468 1.00 84.81 204 ARG A O 1
ATOM 1530 N N . PRO A 1 205 ? -19.137 -2.958 31.430 1.00 78.75 205 PRO A N 1
ATOM 1531 C CA . PRO A 1 205 ? -18.344 -2.280 32.446 1.00 78.75 205 PRO A CA 1
ATOM 1532 C C . PRO A 1 205 ? -18.449 -2.997 33.799 1.00 78.75 205 PRO A C 1
ATOM 1534 O O . PRO A 1 205 ? -19.457 -3.642 34.084 1.00 78.75 205 PRO A O 1
ATOM 1537 N N . HIS A 1 206 ? -17.433 -2.853 34.652 1.00 75.38 206 HIS A N 1
ATOM 1538 C CA . HIS A 1 206 ? -17.381 -3.420 36.013 1.00 75.38 206 HIS A CA 1
ATOM 1539 C C . HIS A 1 206 ? -17.375 -4.956 36.120 1.00 75.38 206 HIS A C 1
ATOM 1541 O O . HIS A 1 206 ? -17.370 -5.481 37.232 1.00 75.38 206 HIS A O 1
ATOM 1547 N N . GLN A 1 207 ? -17.332 -5.690 35.006 1.00 69.88 207 GLN A N 1
ATOM 1548 C CA . GLN A 1 207 ? -17.186 -7.145 35.010 1.00 69.88 207 GLN A CA 1
ATOM 1549 C C . GLN A 1 207 ? -15.769 -7.570 34.616 1.00 69.88 207 GLN A C 1
ATOM 1551 O O . GLN A 1 207 ? -15.104 -6.921 33.808 1.00 69.88 207 GLN A O 1
ATOM 1556 N N . SER A 1 208 ? -15.309 -8.676 35.209 1.00 62.72 208 SER A N 1
ATOM 1557 C CA . SER A 1 208 ? -14.073 -9.341 34.784 1.00 62.72 208 SER A CA 1
ATOM 1558 C C . SER A 1 208 ? -14.202 -9.825 33.346 1.00 62.72 208 SER A C 1
ATOM 1560 O O . SER A 1 208 ? -15.267 -10.286 32.934 1.00 62.72 208 SER A O 1
ATOM 1562 N N . ARG A 1 209 ? -13.093 -9.766 32.607 1.00 56.75 209 ARG A N 1
ATOM 1563 C CA . ARG A 1 209 ? -12.986 -10.200 31.211 1.00 56.75 209 ARG A CA 1
ATOM 1564 C C . ARG A 1 209 ? -13.556 -11.601 30.962 1.00 56.75 209 ARG A C 1
ATOM 1566 O O . ARG A 1 209 ? -14.158 -11.827 29.920 1.00 56.75 209 ARG A O 1
ATOM 1573 N N . ASP A 1 210 ? -13.402 -12.520 31.910 1.00 53.44 210 ASP A N 1
ATOM 1574 C CA . ASP A 1 210 ? -13.866 -13.906 31.754 1.00 53.44 210 ASP A CA 1
ATOM 1575 C C . ASP A 1 210 ? -15.406 -14.019 31.754 1.00 53.44 210 ASP A C 1
ATOM 1577 O O . ASP A 1 210 ? -15.956 -14.982 31.231 1.00 53.44 210 ASP A O 1
ATOM 1581 N N . HIS A 1 211 ? -16.110 -12.992 32.249 1.00 53.56 211 HIS A N 1
ATOM 1582 C CA . HIS A 1 211 ? -17.572 -12.874 32.205 1.00 53.56 211 HIS A CA 1
ATOM 1583 C C . HIS A 1 211 ? -18.091 -12.076 30.991 1.00 53.56 211 HIS A C 1
ATOM 1585 O O . HIS A 1 211 ? -19.295 -11.883 30.851 1.00 53.56 211 HIS A O 1
ATOM 1591 N N . VAL A 1 212 ? -17.220 -11.626 30.075 1.00 53.06 212 VAL A N 1
ATOM 1592 C CA . VAL A 1 212 ? -17.608 -10.831 28.886 1.00 53.06 212 VAL A CA 1
ATOM 1593 C C . VAL A 1 212 ? -18.432 -11.642 27.867 1.00 53.06 212 VAL A C 1
ATOM 1595 O O . VAL A 1 212 ? -19.034 -11.062 26.970 1.00 53.06 212 VAL A O 1
ATOM 1598 N N . LEU A 1 213 ? -18.530 -12.966 28.027 1.00 57.81 213 LEU A N 1
ATOM 1599 C CA . LEU A 1 213 ? -19.282 -13.877 27.151 1.00 57.81 213 LEU A CA 1
ATOM 1600 C C . LEU A 1 213 ? -20.754 -14.085 27.560 1.00 57.81 213 LEU A C 1
ATOM 1602 O O . LEU A 1 213 ? -21.384 -15.018 27.076 1.00 57.81 213 LEU A O 1
ATOM 1606 N N . ASP A 1 214 ? -21.311 -13.239 28.432 1.00 62.28 214 ASP A N 1
ATOM 1607 C CA . ASP A 1 214 ? -22.689 -13.363 28.947 1.00 62.28 214 ASP A CA 1
ATOM 1608 C C . ASP A 1 214 ? -23.764 -13.365 27.837 1.00 62.28 214 ASP A C 1
ATOM 1610 O O . ASP A 1 214 ? -24.887 -13.811 28.045 1.00 62.28 214 ASP A O 1
ATOM 1614 N N . GLY A 1 215 ? -23.432 -12.875 26.633 1.00 70.94 215 GLY A N 1
ATOM 1615 C CA . GLY A 1 215 ? -24.274 -13.038 25.444 1.00 70.94 215 GLY A CA 1
ATOM 1616 C C . GLY A 1 215 ? -25.624 -12.326 25.524 1.00 70.94 215 GLY A C 1
ATOM 1617 O O . GLY A 1 215 ? -26.496 -12.597 24.712 1.00 70.94 215 GLY A O 1
ATOM 1618 N N . ALA A 1 216 ? -25.807 -11.424 26.487 1.00 83.56 216 ALA A N 1
ATOM 1619 C CA . ALA A 1 216 ? -27.012 -10.624 26.650 1.00 83.56 216 ALA A CA 1
ATOM 1620 C C . ALA A 1 216 ? -27.053 -9.438 25.662 1.00 83.56 216 ALA A C 1
ATOM 1622 O O . ALA A 1 216 ? -25.991 -8.921 25.291 1.00 83.56 216 ALA A O 1
ATOM 1623 N N . PRO A 1 217 ? -28.248 -8.966 25.261 1.00 87.31 217 PRO A N 1
ATOM 1624 C CA . PRO A 1 217 ? -28.387 -7.864 24.315 1.00 87.31 217 PRO A CA 1
ATOM 1625 C C . PRO A 1 217 ? -27.926 -6.530 24.917 1.00 87.31 217 PRO A C 1
ATOM 1627 O O . PRO A 1 217 ? -28.049 -6.277 26.121 1.00 87.31 217 PRO A O 1
ATOM 1630 N N . VAL A 1 218 ? -27.382 -5.662 24.066 1.00 89.62 218 VAL A N 1
ATOM 1631 C CA . VAL A 1 218 ? -26.934 -4.313 24.423 1.00 89.62 218 VAL A CA 1
ATOM 1632 C C . VAL A 1 218 ? -28.082 -3.327 24.205 1.00 89.62 218 VAL A C 1
ATOM 1634 O O . VAL A 1 218 ? -28.552 -3.141 23.083 1.00 89.62 218 VAL A O 1
ATOM 1637 N N . CYS A 1 219 ? -28.521 -2.666 25.275 1.00 89.25 219 CYS A N 1
ATOM 1638 C CA . CYS A 1 219 ? -29.570 -1.648 25.211 1.00 89.25 219 CYS A CA 1
ATOM 1639 C C . CYS A 1 219 ? -29.004 -0.258 24.888 1.00 89.25 219 CYS A C 1
ATOM 1641 O O . CYS A 1 219 ? -27.887 0.087 25.280 1.00 89.25 219 CYS A O 1
ATOM 1643 N N . LEU A 1 220 ? -29.805 0.573 24.225 1.00 87.94 220 LEU A N 1
ATOM 1644 C CA . LEU A 1 220 ? -29.527 1.994 24.037 1.00 87.94 220 LEU A CA 1
ATOM 1645 C C . LEU A 1 220 ? -29.425 2.692 25.401 1.00 87.94 220 LEU A C 1
ATOM 1647 O O . LEU A 1 220 ? -30.194 2.420 26.321 1.00 87.94 220 LEU A O 1
ATOM 1651 N N . GLY A 1 221 ? -28.441 3.577 25.544 1.00 85.94 221 GLY A N 1
ATOM 1652 C CA . GLY A 1 221 ? -28.136 4.281 26.790 1.00 85.94 221 GLY A CA 1
ATOM 1653 C C . GLY A 1 221 ? -27.390 3.451 27.842 1.00 85.94 221 GLY A C 1
ATOM 1654 O O . GLY A 1 221 ? -26.888 4.034 28.802 1.00 85.94 221 GLY A O 1
ATOM 1655 N N . ALA A 1 222 ? -27.255 2.131 27.668 1.00 89.56 222 ALA A N 1
ATOM 1656 C CA . ALA A 1 222 ? -26.451 1.310 28.568 1.00 89.56 222 ALA A CA 1
ATOM 1657 C C . ALA A 1 222 ? -24.958 1.645 28.425 1.00 89.56 222 ALA A C 1
ATOM 1659 O O . ALA A 1 222 ? -24.462 1.890 27.323 1.00 89.56 222 ALA A O 1
ATOM 1660 N N . ALA A 1 223 ? -24.242 1.643 29.550 1.00 89.31 223 ALA A N 1
ATOM 1661 C CA . ALA A 1 223 ? -22.799 1.817 29.555 1.00 89.31 223 ALA A CA 1
ATOM 1662 C C . ALA A 1 223 ? -22.124 0.555 29.002 1.00 89.31 223 ALA A C 1
ATOM 1664 O O . ALA A 1 223 ? -22.367 -0.554 29.479 1.00 89.31 223 ALA A O 1
ATOM 1665 N N . VAL A 1 224 ? -21.253 0.739 28.018 1.00 91.00 224 VAL A N 1
ATOM 1666 C CA . VAL A 1 224 ? -20.468 -0.307 27.368 1.00 91.00 224 VAL A CA 1
ATOM 1667 C C . VAL A 1 224 ? -18.993 0.057 27.388 1.00 91.00 224 VAL A C 1
ATOM 1669 O O . VAL A 1 224 ? -18.621 1.233 27.361 1.00 91.00 224 VAL A O 1
ATOM 1672 N N . SER A 1 225 ? -18.140 -0.959 27.398 1.00 89.88 225 SER A N 1
ATOM 1673 C CA . SER A 1 225 ? -16.721 -0.796 27.114 1.00 89.88 225 SER A CA 1
ATOM 1674 C C . SER A 1 225 ? -16.395 -1.252 25.696 1.00 89.88 225 SER A C 1
ATOM 1676 O O . SER A 1 225 ? -16.933 -2.244 25.207 1.00 89.88 225 SER A O 1
ATOM 1678 N N . LEU A 1 226 ? -15.499 -0.524 25.031 1.00 91.19 226 LEU A N 1
ATOM 1679 C CA . LEU A 1 226 ? -15.035 -0.840 23.680 1.00 91.19 226 LEU A CA 1
ATOM 1680 C C . LEU A 1 226 ? -13.559 -1.224 23.750 1.00 91.19 226 LEU A C 1
ATOM 1682 O O . LEU A 1 226 ? -12.687 -0.362 23.828 1.00 91.19 226 LEU A O 1
ATOM 1686 N N . LEU A 1 227 ? -13.282 -2.524 23.771 1.00 88.44 227 LEU A N 1
ATOM 1687 C CA . LEU A 1 227 ? -11.935 -3.079 23.912 1.00 88.44 227 LEU A CA 1
ATOM 1688 C C . LEU A 1 227 ? -11.327 -3.373 22.545 1.00 88.44 227 LEU A C 1
ATOM 1690 O O . LEU A 1 227 ? -11.894 -4.154 21.788 1.00 88.44 227 LEU A O 1
ATOM 1694 N N . HIS A 1 228 ? -10.163 -2.815 22.228 1.00 88.00 228 HIS A N 1
ATOM 1695 C CA . HIS A 1 228 ? -9.482 -3.161 20.983 1.00 88.00 228 HIS A CA 1
ATOM 1696 C C . HIS A 1 228 ? -9.041 -4.637 20.993 1.00 88.00 228 HIS A C 1
ATOM 1698 O O . HIS A 1 228 ? -8.400 -5.086 21.940 1.00 88.00 228 HIS A O 1
ATOM 1704 N N . SER A 1 229 ? -9.377 -5.407 19.955 1.00 84.12 229 SER A N 1
ATOM 1705 C CA . SER A 1 229 ? -9.289 -6.875 20.003 1.00 84.12 229 SER A CA 1
ATOM 1706 C C . SER A 1 229 ? -7.866 -7.442 20.049 1.00 84.12 229 SER A C 1
ATOM 1708 O O . SER A 1 229 ? -7.664 -8.527 20.593 1.00 84.12 229 SER A O 1
ATOM 1710 N N . ILE A 1 230 ? -6.888 -6.725 19.486 1.00 79.31 230 ILE A N 1
ATOM 1711 C CA . ILE A 1 230 ? -5.482 -7.152 19.449 1.00 79.31 230 ILE A CA 1
ATOM 1712 C C . ILE A 1 230 ? -4.760 -6.709 20.719 1.00 79.31 230 ILE A C 1
ATOM 1714 O O . ILE A 1 230 ? -4.066 -7.492 21.364 1.00 79.31 230 ILE A O 1
ATOM 1718 N N . THR A 1 231 ? -4.909 -5.433 21.079 1.00 76.81 231 THR A N 1
ATOM 1719 C CA . THR A 1 231 ? -4.114 -4.812 22.151 1.00 76.81 231 THR A CA 1
ATOM 1720 C C . THR A 1 231 ? -4.805 -4.903 23.505 1.00 76.81 231 THR A C 1
ATOM 1722 O O . THR A 1 231 ? -4.184 -4.635 24.531 1.00 76.81 231 THR A O 1
ATOM 1725 N N . ASN A 1 232 ? -6.081 -5.300 23.522 1.00 78.69 232 ASN A N 1
ATOM 1726 C CA . ASN A 1 232 ? -6.953 -5.316 24.692 1.00 78.69 232 ASN A CA 1
ATOM 1727 C C . ASN A 1 232 ? -7.008 -3.967 25.416 1.00 78.69 232 ASN A C 1
ATOM 1729 O O . ASN A 1 232 ? -7.323 -3.929 26.599 1.00 78.69 232 ASN A O 1
ATOM 1733 N N . MET A 1 233 ? -6.688 -2.856 24.752 1.00 84.00 233 MET A N 1
ATOM 1734 C CA . MET A 1 233 ? -6.768 -1.529 25.358 1.00 84.00 233 MET A CA 1
ATOM 1735 C C . MET A 1 233 ? -8.175 -0.964 25.140 1.00 84.00 233 MET A C 1
ATOM 1737 O O . MET A 1 233 ? -8.675 -1.015 24.012 1.00 84.00 233 MET A O 1
ATOM 1741 N N . PRO A 1 234 ? -8.840 -0.441 26.184 1.00 87.75 234 PRO A N 1
ATOM 1742 C CA . PRO A 1 234 ? -10.146 0.175 26.021 1.00 87.75 234 PRO A CA 1
ATOM 1743 C C . PRO A 1 234 ? -10.029 1.521 25.315 1.00 87.75 234 PRO A C 1
ATOM 1745 O O . PRO A 1 234 ? -9.136 2.314 25.624 1.00 87.75 234 PRO A O 1
ATOM 1748 N N . LEU A 1 235 ? -10.970 1.802 24.416 1.00 91.00 235 LEU A N 1
ATOM 1749 C CA . LEU A 1 235 ? -11.203 3.152 23.926 1.00 91.00 235 LEU A CA 1
ATOM 1750 C C . LEU A 1 235 ? -11.540 4.046 25.125 1.00 91.00 235 LEU A C 1
ATOM 1752 O O . LEU A 1 235 ? -12.268 3.642 26.034 1.00 91.00 235 LEU A O 1
ATOM 1756 N N . GLY A 1 236 ? -10.989 5.251 25.151 1.00 89.81 236 GLY A N 1
ATOM 1757 C CA . GLY A 1 236 ? -11.209 6.208 26.221 1.00 89.81 236 GLY A CA 1
ATOM 1758 C C . GLY A 1 236 ? -11.263 7.635 25.700 1.00 89.81 236 GLY A C 1
ATOM 1759 O O . GLY A 1 236 ? -10.586 7.993 24.735 1.00 89.81 236 GLY A O 1
ATOM 1760 N N . CYS A 1 237 ? -12.076 8.458 26.353 1.00 90.12 237 CYS A N 1
ATOM 1761 C CA . CYS A 1 237 ? -12.130 9.895 26.123 1.00 90.12 237 CYS A CA 1
ATOM 1762 C C . CYS A 1 237 ? -11.586 10.613 27.356 1.00 90.12 237 CYS A C 1
ATOM 1764 O O . CYS A 1 237 ? -12.232 10.653 28.401 1.00 90.12 237 CYS A O 1
ATOM 1766 N N . SER A 1 238 ? -10.403 11.205 27.226 1.00 86.81 238 SER A N 1
ATOM 1767 C CA . SER A 1 238 ? -9.787 11.970 28.312 1.00 86.81 238 SER A CA 1
ATOM 1768 C C . SER A 1 238 ? -10.307 13.409 28.353 1.00 86.81 238 SER A C 1
ATOM 1770 O O . SER A 1 238 ? -10.843 13.923 27.371 1.00 86.81 238 SER A O 1
ATOM 1772 N N . ASP A 1 239 ? -10.083 14.101 29.472 1.00 86.25 239 ASP A N 1
ATOM 1773 C CA . ASP A 1 239 ? -10.411 15.525 29.591 1.00 86.25 239 ASP A CA 1
ATOM 1774 C C . ASP A 1 239 ? -9.446 16.463 28.859 1.00 86.25 239 ASP A C 1
ATOM 1776 O O . ASP A 1 239 ? -9.726 17.662 28.755 1.00 86.25 239 ASP A O 1
ATOM 1780 N N . ALA A 1 240 ? -8.344 15.925 28.330 1.00 86.69 240 ALA A N 1
ATOM 1781 C CA . ALA A 1 240 ? -7.352 16.689 27.595 1.00 86.69 240 ALA A CA 1
ATOM 1782 C C . ALA A 1 240 ? -7.957 17.277 26.313 1.00 86.69 240 ALA A C 1
ATOM 1784 O O . ALA A 1 240 ? -8.635 16.584 25.550 1.00 86.69 240 ALA A O 1
ATOM 1785 N N . ALA A 1 241 ? -7.687 18.560 26.074 1.00 86.75 241 ALA A N 1
ATOM 1786 C CA . ALA A 1 241 ? -8.094 19.234 24.852 1.00 86.75 241 ALA A CA 1
ATOM 1787 C C . ALA A 1 241 ? -7.195 18.818 23.677 1.00 86.75 241 ALA A C 1
ATOM 1789 O O . ALA A 1 241 ? -5.976 18.702 23.811 1.00 86.75 241 ALA A O 1
ATOM 1790 N N . GLN A 1 242 ? -7.808 18.635 22.516 1.00 86.75 242 GLN A N 1
ATOM 1791 C CA . GLN A 1 242 ? -7.188 18.328 21.240 1.00 86.75 242 GLN A CA 1
ATOM 1792 C C . GLN A 1 242 ? -7.644 19.370 20.224 1.00 86.75 242 GLN A C 1
ATOM 1794 O O . GLN A 1 242 ? -8.838 19.617 20.059 1.00 86.75 242 GLN A O 1
ATOM 1799 N N . ARG A 1 243 ? -6.682 19.987 19.539 1.00 85.94 243 ARG A N 1
ATOM 1800 C CA . ARG A 1 243 ? -6.966 20.930 18.459 1.00 85.94 243 ARG A CA 1
ATOM 1801 C C . ARG A 1 243 ? -7.347 20.148 17.204 1.00 85.94 243 ARG A C 1
ATOM 1803 O O . ARG A 1 243 ? -6.543 19.351 16.731 1.00 85.94 243 ARG A O 1
ATOM 1810 N N . THR A 1 244 ? -8.542 20.395 16.686 1.00 86.94 244 THR A N 1
ATOM 1811 C CA . THR A 1 244 ? -9.084 19.795 15.461 1.00 86.94 244 THR A CA 1
ATOM 1812 C C . THR A 1 244 ? -9.450 20.883 14.457 1.00 86.94 244 THR A C 1
ATOM 1814 O O . THR A 1 244 ? -9.432 22.080 14.767 1.00 86.94 244 THR A O 1
ATOM 1817 N N . SER A 1 245 ? -9.810 20.488 13.238 1.00 85.06 245 SER A N 1
ATOM 1818 C CA . SER A 1 245 ? -10.266 21.410 12.186 1.00 85.06 245 SER A CA 1
ATOM 1819 C C . SER A 1 245 ? -11.607 22.088 12.520 1.00 85.06 245 SER A C 1
ATOM 1821 O O . SER A 1 245 ? -11.999 23.065 11.873 1.00 85.06 245 SER A O 1
ATOM 1823 N N . PHE A 1 246 ? -12.298 21.592 13.552 1.00 84.94 246 PHE A N 1
ATOM 1824 C CA . PHE A 1 246 ? -13.586 22.082 14.046 1.00 84.94 246 PHE A CA 1
ATOM 1825 C C . PHE A 1 246 ? -13.488 22.880 15.354 1.00 84.94 246 PHE A C 1
ATOM 1827 O O . PHE A 1 246 ? -14.488 23.442 15.793 1.00 84.94 246 PHE A O 1
ATOM 1834 N N . GLY A 1 247 ? -12.301 22.967 15.964 1.00 86.50 247 GLY A N 1
ATOM 1835 C CA . GLY A 1 247 ? -12.072 23.731 17.189 1.00 86.50 247 GLY A CA 1
ATOM 1836 C C . GLY A 1 247 ? -11.266 22.959 18.229 1.00 86.50 247 GLY A C 1
ATOM 1837 O O . GLY A 1 247 ? -10.408 22.147 17.899 1.00 86.50 247 GLY A O 1
ATOM 1838 N N . MET A 1 248 ? -11.512 23.251 19.504 1.00 88.50 248 MET A N 1
ATOM 1839 C CA . MET A 1 248 ? -10.912 22.518 20.621 1.00 88.50 248 MET A CA 1
ATOM 1840 C C . MET A 1 248 ? -11.896 21.449 21.088 1.00 88.50 248 MET A C 1
ATOM 1842 O O . MET A 1 248 ? -12.934 21.764 21.663 1.00 88.50 248 MET A O 1
ATOM 1846 N N . GLU A 1 249 ? -11.566 20.190 20.828 1.00 92.56 249 GLU A N 1
ATOM 1847 C CA . GLU A 1 249 ? -12.380 19.021 21.171 1.00 92.56 249 GLU A CA 1
ATOM 1848 C C . GLU A 1 249 ? -11.660 18.160 22.215 1.00 92.56 249 GLU A C 1
ATOM 1850 O O . GLU A 1 249 ? -10.534 18.455 22.616 1.00 92.56 249 GLU A O 1
ATOM 1855 N N . LYS A 1 250 ? -12.307 17.112 22.723 1.00 91.50 250 LYS A N 1
ATOM 1856 C CA . LYS A 1 250 ? -11.700 16.214 23.712 1.00 91.50 250 LYS A CA 1
ATOM 1857 C C . LYS A 1 250 ? -10.887 15.121 23.020 1.00 91.50 250 LYS A C 1
ATOM 1859 O O . LYS A 1 250 ? -11.276 14.616 21.965 1.00 91.50 250 LYS A O 1
ATOM 1864 N N . LYS A 1 251 ? -9.752 14.756 23.618 1.00 90.62 251 LYS A N 1
ATOM 1865 C CA . LYS A 1 251 ? -8.842 13.738 23.083 1.00 90.62 251 LYS A CA 1
ATOM 1866 C C . LYS A 1 251 ? -9.382 12.328 23.308 1.00 90.62 251 LYS A C 1
ATOM 1868 O O . LYS A 1 251 ? -9.663 11.944 24.449 1.00 90.62 251 LYS A O 1
ATOM 1873 N N . VAL A 1 252 ? -9.406 11.543 22.232 1.00 91.38 252 VAL A N 1
ATOM 1874 C CA . VAL A 1 252 ? -9.776 10.122 22.236 1.00 91.38 252 VAL A CA 1
ATOM 1875 C C . VAL A 1 252 ? -8.532 9.267 21.994 1.00 91.38 252 VAL A C 1
ATOM 1877 O O . VAL A 1 252 ? -7.739 9.538 21.095 1.00 91.38 252 VAL A O 1
ATOM 1880 N N . ALA A 1 253 ? -8.329 8.247 22.823 1.00 90.25 253 ALA A N 1
ATOM 1881 C CA . ALA A 1 253 ? -7.196 7.330 22.730 1.00 90.25 253 ALA A CA 1
ATOM 1882 C C . ALA A 1 253 ? -7.562 5.962 23.317 1.00 90.25 253 ALA A C 1
ATOM 1884 O O . ALA A 1 253 ? -8.415 5.870 24.198 1.00 90.25 253 ALA A O 1
ATOM 1885 N N . CYS A 1 254 ? -6.900 4.902 22.863 1.00 87.75 254 CYS A N 1
ATOM 1886 C CA . CYS A 1 254 ? -7.017 3.583 23.474 1.00 87.75 254 CYS A CA 1
ATOM 1887 C C . CYS A 1 254 ? -5.975 3.463 24.589 1.00 87.75 254 CYS A C 1
ATOM 1889 O O . CYS A 1 254 ? -4.773 3.422 24.322 1.00 87.75 254 CYS A O 1
ATOM 1891 N N . SER A 1 255 ? -6.418 3.445 25.845 1.00 82.81 255 SER A N 1
ATOM 1892 C CA . SER A 1 255 ? -5.539 3.324 27.013 1.00 82.81 255 SER A CA 1
ATOM 1893 C C . SER A 1 255 ? -6.306 2.939 28.266 1.00 82.81 255 SER A C 1
ATOM 1895 O O . SER A 1 255 ? -7.410 3.434 28.498 1.00 82.81 255 SER A O 1
ATOM 1897 N N . TYR A 1 256 ? -5.672 2.131 29.113 1.00 73.69 256 TYR A N 1
ATOM 1898 C CA . TYR A 1 256 ? -6.091 1.981 30.500 1.00 73.69 256 TYR A CA 1
ATOM 1899 C C . TYR A 1 256 ? -5.771 3.257 31.264 1.00 73.69 256 TYR A C 1
ATOM 1901 O O . TYR A 1 256 ? -4.630 3.729 31.232 1.00 73.69 256 TYR A O 1
ATOM 1909 N N . VAL A 1 257 ? -6.746 3.792 31.989 1.00 66.56 257 VAL A N 1
ATOM 1910 C CA . VAL A 1 257 ? -6.442 4.875 32.918 1.00 66.56 257 VAL A CA 1
ATOM 1911 C C . VAL A 1 257 ? -5.733 4.301 34.135 1.00 66.56 257 VAL A C 1
ATOM 1913 O O . VAL A 1 257 ? -6.247 3.430 34.835 1.00 66.56 257 VAL A O 1
ATOM 1916 N N . LYS A 1 258 ? -4.492 4.751 34.330 1.00 58.84 258 LYS A N 1
ATOM 1917 C CA . LYS A 1 258 ? -3.606 4.281 35.392 1.00 58.84 258 LYS A CA 1
ATOM 1918 C C . LYS A 1 258 ? -4.083 4.841 36.737 1.00 58.84 258 LYS A C 1
ATOM 1920 O O . LYS A 1 258 ? -3.922 6.029 36.992 1.00 58.84 258 LYS A O 1
ATOM 1925 N N . GLU A 1 259 ? -4.571 3.975 37.619 1.00 50.28 259 GLU A N 1
ATOM 1926 C CA . GLU A 1 259 ? -4.499 4.191 39.066 1.00 50.28 259 GLU A CA 1
ATOM 1927 C C . GLU A 1 259 ? -3.598 3.122 39.700 1.00 50.28 259 GLU A C 1
ATOM 1929 O O . GLU A 1 259 ? -3.617 1.949 39.337 1.00 50.28 259 GLU A O 1
ATOM 1934 N N . SER A 1 260 ? -2.743 3.604 40.596 1.00 40.34 260 SER A N 1
ATOM 1935 C CA . SER A 1 260 ? -1.852 2.945 41.551 1.00 40.34 260 SER A CA 1
ATOM 1936 C C . SER A 1 260 ? -1.852 1.402 41.626 1.00 40.34 260 SER A C 1
ATOM 1938 O O . SER A 1 260 ? -2.763 0.778 42.155 1.00 40.34 260 SER A O 1
ATOM 1940 N N . PHE A 1 261 ? -0.720 0.815 41.214 1.00 42.28 261 PHE A N 1
ATOM 1941 C CA . PHE A 1 261 ? -0.091 -0.398 41.773 1.00 42.28 261 PHE A CA 1
ATOM 1942 C C . PHE A 1 261 ? -0.924 -1.689 41.936 1.00 42.28 261 PHE A C 1
ATOM 1944 O O . PHE A 1 261 ? -0.827 -2.365 42.956 1.00 42.28 261 PHE A O 1
ATOM 1951 N N . GLY A 1 262 ? -1.625 -2.136 40.892 1.00 41.22 262 GLY A N 1
ATOM 1952 C CA . GLY A 1 262 ? -2.136 -3.511 40.829 1.00 41.22 262 GLY A CA 1
ATOM 1953 C C . GLY A 1 262 ? -2.064 -4.090 39.420 1.00 41.22 262 GLY A C 1
ATOM 1954 O O . GLY A 1 262 ? -2.829 -3.694 38.550 1.00 41.22 262 GLY A O 1
ATOM 1955 N N . ARG A 1 263 ? -1.179 -5.068 39.167 1.00 42.94 263 ARG A N 1
ATOM 1956 C CA . ARG A 1 263 ? -1.174 -5.817 37.888 1.00 42.94 263 ARG A CA 1
ATOM 1957 C C . ARG A 1 263 ? -2.445 -6.664 37.691 1.00 42.94 263 ARG A C 1
ATOM 1959 O O . ARG A 1 263 ? -2.695 -7.114 36.581 1.00 42.94 263 ARG A O 1
ATOM 1966 N N . SER A 1 264 ? -3.237 -6.869 38.746 1.00 45.12 264 SER A N 1
ATOM 1967 C CA . SER A 1 264 ? -4.447 -7.701 38.762 1.00 45.12 264 SER A CA 1
ATOM 1968 C C . SER A 1 264 ? -5.761 -6.936 38.533 1.00 45.12 264 SER A C 1
ATOM 1970 O O . SER A 1 264 ? -6.745 -7.557 38.147 1.00 45.12 264 SER A O 1
ATOM 1972 N N . THR A 1 265 ? -5.805 -5.610 38.710 1.00 43.62 265 THR A N 1
ATOM 1973 C CA . THR A 1 265 ? -7.020 -4.786 38.509 1.00 43.62 265 THR A CA 1
ATOM 1974 C C . THR A 1 265 ? -7.179 -4.257 37.081 1.00 43.62 265 THR A C 1
ATOM 1976 O O . THR A 1 265 ? -8.261 -3.807 36.713 1.00 43.62 265 THR A O 1
ATOM 1979 N N . ALA A 1 266 ? -6.152 -4.389 36.234 1.00 46.66 266 ALA A N 1
ATOM 1980 C CA . ALA A 1 266 ? -6.175 -3.986 34.823 1.00 46.66 266 ALA A CA 1
ATOM 1981 C C . ALA A 1 266 ? -7.144 -4.805 33.935 1.00 46.66 266 ALA A C 1
ATOM 1983 O O . ALA A 1 266 ? -7.254 -4.535 32.745 1.00 46.66 266 ALA A O 1
ATOM 1984 N N . ALA A 1 267 ? -7.845 -5.801 34.488 1.00 49.00 267 ALA A N 1
ATOM 1985 C CA . ALA A 1 267 ? -8.798 -6.646 33.765 1.00 49.00 267 ALA A CA 1
ATOM 1986 C C . ALA A 1 267 ? -10.259 -6.155 33.828 1.00 49.00 267 ALA A C 1
ATOM 1988 O O . ALA A 1 267 ? -11.106 -6.717 33.135 1.00 49.00 267 ALA A O 1
ATOM 1989 N N . VAL A 1 268 ? -10.569 -5.137 34.645 1.00 57.88 268 VAL A N 1
ATOM 1990 C CA . VAL A 1 268 ? -11.933 -4.609 34.814 1.00 57.88 268 VAL A CA 1
ATOM 1991 C C . VAL A 1 268 ? -11.962 -3.126 34.467 1.00 57.88 268 VAL A C 1
ATOM 1993 O O . VAL A 1 268 ? -11.262 -2.316 35.071 1.00 57.88 268 VAL A O 1
ATOM 1996 N N . ILE A 1 269 ? -12.808 -2.751 33.510 1.00 64.31 269 ILE A N 1
ATOM 1997 C CA . ILE A 1 269 ? -13.021 -1.349 33.144 1.00 64.31 269 ILE A CA 1
ATOM 1998 C C . ILE A 1 269 ? -14.011 -0.741 34.135 1.00 64.31 269 ILE A C 1
ATOM 2000 O O . ILE A 1 269 ? -15.210 -1.011 34.068 1.00 64.31 269 ILE A O 1
ATOM 2004 N N . THR A 1 270 ? -13.493 0.055 35.067 1.00 68.12 270 THR A N 1
ATOM 2005 C CA . THR A 1 270 ? -14.267 0.706 36.138 1.00 68.12 270 THR A CA 1
ATOM 2006 C C . THR A 1 270 ? -14.357 2.222 35.986 1.00 68.12 270 THR A C 1
ATOM 2008 O O . THR A 1 270 ? -15.157 2.859 36.664 1.00 68.12 270 THR A O 1
ATOM 2011 N N . LYS A 1 271 ? -13.556 2.826 35.101 1.00 81.25 271 LYS A N 1
ATOM 2012 C CA . LYS A 1 271 ? -13.510 4.281 34.917 1.00 81.25 271 LYS A CA 1
ATOM 2013 C C . LYS A 1 271 ? -14.487 4.745 33.848 1.00 81.25 271 LYS A C 1
ATOM 2015 O O . LYS A 1 271 ? -14.490 4.224 32.734 1.00 81.25 271 LYS A O 1
ATOM 2020 N N . GLU A 1 272 ? -15.262 5.777 34.169 1.00 84.25 272 GLU A N 1
ATOM 2021 C CA . GLU A 1 272 ? -16.280 6.346 33.276 1.00 84.25 272 GLU A CA 1
ATOM 2022 C C . GLU A 1 272 ? -15.700 6.913 31.969 1.00 84.25 272 GLU A C 1
ATOM 2024 O O . GLU A 1 272 ? -16.395 6.989 30.961 1.00 84.25 272 GLU A O 1
ATOM 2029 N N . GLU A 1 273 ? -14.417 7.287 31.943 1.00 86.56 273 GLU A N 1
ATOM 2030 C CA . GLU A 1 273 ? -13.755 7.757 30.717 1.00 86.56 273 GLU A CA 1
ATOM 2031 C C . GLU A 1 273 ? -13.554 6.661 29.669 1.00 86.56 273 GLU A C 1
ATOM 2033 O O . GLU A 1 273 ? -13.447 6.973 28.484 1.00 86.56 273 GLU A O 1
ATOM 2038 N N . ASN A 1 274 ? -13.557 5.394 30.082 1.00 88.62 274 ASN A N 1
ATOM 2039 C CA . ASN A 1 274 ? -13.514 4.227 29.203 1.00 88.62 274 ASN A CA 1
ATOM 2040 C C . ASN A 1 274 ? -14.908 3.626 28.945 1.00 88.62 274 ASN A C 1
ATOM 2042 O O . ASN A 1 274 ? -15.015 2.555 28.344 1.00 88.62 274 ASN A O 1
ATOM 2046 N N . MET A 1 275 ? -15.967 4.291 29.413 1.00 90.00 275 MET A N 1
ATOM 2047 C CA . MET A 1 275 ? -17.350 3.875 29.206 1.00 90.00 275 MET A CA 1
ATOM 2048 C C . MET A 1 275 ? -18.012 4.765 28.161 1.00 90.00 275 MET A C 1
ATOM 2050 O O . MET A 1 275 ? -17.939 5.996 28.210 1.00 90.00 275 MET A O 1
ATOM 2054 N N . PHE A 1 276 ? -18.682 4.126 27.214 1.00 92.88 276 PHE A N 1
ATOM 2055 C CA . PHE A 1 276 ? -19.473 4.780 26.183 1.00 92.88 276 PHE A CA 1
ATOM 2056 C C . PHE A 1 276 ? -20.910 4.277 26.250 1.00 92.88 276 PHE A C 1
ATOM 2058 O O . PHE A 1 276 ? -21.176 3.227 26.822 1.00 92.88 276 PHE A O 1
ATOM 2065 N N . CYS A 1 277 ? -21.844 5.004 25.658 1.00 91.88 277 CYS A N 1
ATOM 2066 C CA . CYS A 1 277 ? -23.195 4.521 25.428 1.00 91.88 277 CYS A CA 1
ATOM 2067 C C . CYS A 1 277 ? -23.604 4.779 23.979 1.00 91.88 277 CYS A C 1
ATOM 2069 O O . CYS A 1 277 ? -23.237 5.792 23.377 1.00 91.88 277 CYS A O 1
ATOM 2071 N N . PHE A 1 278 ? -24.367 3.841 23.425 1.00 91.88 278 PHE A N 1
ATOM 2072 C CA . PHE A 1 278 ? -25.023 4.020 22.137 1.00 91.88 278 PHE A CA 1
ATOM 2073 C C . PHE A 1 278 ? -26.327 4.782 22.353 1.00 91.88 278 PHE A C 1
ATOM 2075 O O . PHE A 1 278 ? -27.127 4.394 23.204 1.00 91.88 278 PHE A O 1
ATOM 2082 N N . THR A 1 279 ? -26.562 5.849 21.596 1.00 88.00 279 THR A N 1
ATOM 2083 C CA . THR A 1 279 ? -27.816 6.605 21.673 1.00 88.00 279 THR A CA 1
ATOM 2084 C C . THR A 1 279 ? -28.375 6.912 20.292 1.00 88.00 279 THR A C 1
ATOM 2086 O O . THR A 1 279 ? -27.644 7.228 19.354 1.00 88.00 279 THR A O 1
ATOM 2089 N N . SER A 1 280 ? -29.696 6.806 20.183 1.00 80.75 280 SER A N 1
ATOM 2090 C CA . SER A 1 280 ? -30.483 7.172 19.008 1.00 80.75 280 SER A CA 1
ATOM 2091 C C . SER A 1 280 ? -31.188 8.526 19.161 1.00 80.75 280 SER A C 1
ATOM 2093 O O . SER A 1 280 ? -31.803 9.016 18.217 1.00 80.75 280 SER A O 1
ATOM 2095 N N . THR A 1 281 ? -31.098 9.162 20.335 1.00 69.00 281 THR A N 1
ATOM 2096 C CA . THR A 1 281 ? -31.712 10.465 20.618 1.00 69.00 281 THR A CA 1
ATOM 2097 C C . THR A 1 281 ? -30.654 11.566 20.558 1.00 69.00 281 THR A C 1
ATOM 2099 O O . THR A 1 281 ? -29.893 11.758 21.508 1.00 69.00 281 THR A O 1
ATOM 2102 N N . GLY A 1 282 ? -30.605 12.286 19.438 1.00 57.97 282 GLY A N 1
ATOM 2103 C CA . GLY A 1 282 ? -29.846 13.530 19.282 1.00 57.97 282 GLY A CA 1
ATOM 2104 C C . GLY A 1 282 ? -30.758 14.758 19.369 1.00 57.97 282 GLY A C 1
ATOM 2105 O O . GLY A 1 282 ? -31.979 14.641 19.260 1.00 57.97 282 GLY A O 1
ATOM 2106 N N . ALA A 1 283 ? -30.183 15.949 19.549 1.00 53.53 283 ALA A N 1
ATOM 2107 C CA . ALA A 1 283 ? -30.944 17.198 19.437 1.00 53.53 283 ALA A CA 1
ATOM 2108 C C . ALA A 1 283 ? -31.516 17.354 18.009 1.00 53.53 283 ALA A C 1
ATOM 2110 O O . ALA A 1 283 ? -30.853 16.973 17.043 1.00 53.53 283 ALA A O 1
ATOM 2111 N N . ALA A 1 284 ? -32.746 17.874 17.885 1.00 41.31 284 ALA A N 1
ATOM 2112 C CA . ALA A 1 284 ? -33.526 17.856 16.643 1.00 41.31 284 ALA A CA 1
ATOM 2113 C C . ALA A 1 284 ? -32.755 18.453 15.439 1.00 41.31 284 ALA A C 1
ATOM 2115 O O . ALA A 1 284 ? -32.310 19.601 15.519 1.00 41.31 284 ALA A O 1
ATOM 2116 N N . PRO A 1 285 ? -32.596 17.711 14.325 1.00 45.47 285 PRO A N 1
ATOM 2117 C CA . PRO A 1 285 ? -31.948 18.225 13.123 1.00 45.47 285 PRO A CA 1
ATOM 2118 C C . PRO A 1 285 ? -32.882 19.164 12.335 1.00 45.47 285 PRO A C 1
ATOM 2120 O O . PRO A 1 285 ? -34.101 18.997 12.335 1.00 45.47 285 PRO A O 1
ATOM 2123 N N . GLY A 1 286 ? -32.302 20.153 11.645 1.00 44.66 286 GLY A N 1
ATOM 2124 C CA . GLY A 1 286 ? -33.000 20.986 10.655 1.00 44.66 286 GLY A CA 1
ATOM 2125 C C . GLY A 1 286 ? -33.458 20.195 9.410 1.00 44.66 286 GLY A C 1
ATOM 2126 O O . GLY A 1 286 ? -33.242 18.980 9.339 1.00 44.66 286 GLY A O 1
ATOM 2127 N N . PRO A 1 287 ? -34.098 20.854 8.420 1.00 39.69 287 PRO A N 1
ATOM 2128 C CA . PRO A 1 287 ? -34.735 20.179 7.287 1.00 39.69 287 PRO A CA 1
ATOM 2129 C C . PRO A 1 287 ? -33.732 19.296 6.533 1.00 39.69 287 PRO A C 1
ATOM 2131 O O . PRO A 1 287 ? -32.675 19.749 6.100 1.00 39.69 287 PRO A O 1
ATOM 2134 N N . THR A 1 288 ? -34.064 18.009 6.439 1.00 40.06 288 THR A N 1
ATOM 2135 C CA . THR A 1 288 ? -33.152 16.908 6.102 1.00 40.06 288 THR A CA 1
ATOM 2136 C C . THR A 1 288 ? -33.470 16.338 4.717 1.00 40.06 288 THR A C 1
ATOM 2138 O O . THR A 1 288 ? -34.636 16.205 4.345 1.00 40.06 288 THR A O 1
ATOM 2141 N N . LEU A 1 289 ? -32.439 15.948 3.960 1.00 38.03 289 LEU A N 1
ATOM 2142 C CA . LEU A 1 289 ? -32.593 15.103 2.774 1.00 38.03 289 LEU A CA 1
ATOM 2143 C C . LEU A 1 289 ? -33.033 13.704 3.220 1.00 38.03 289 LEU A C 1
ATOM 2145 O O . LEU A 1 289 ? -32.319 13.008 3.939 1.00 38.03 289 LEU A O 1
ATOM 2149 N N . ARG A 1 290 ? -34.223 13.291 2.784 1.00 36.19 290 ARG A N 1
ATOM 2150 C CA . ARG A 1 290 ? -34.761 11.947 2.998 1.00 36.19 290 ARG A CA 1
ATOM 2151 C C . ARG A 1 290 ? -34.053 10.985 2.038 1.00 36.19 290 ARG A C 1
ATOM 2153 O O . ARG A 1 290 ? -34.563 10.697 0.960 1.00 36.19 290 ARG A O 1
ATOM 2160 N N . ALA A 1 291 ? -32.858 10.524 2.393 1.00 36.12 291 ALA A N 1
ATOM 2161 C CA . ALA A 1 291 ? -32.229 9.413 1.690 1.00 36.12 291 ALA A CA 1
ATOM 2162 C C . ALA A 1 291 ? -32.945 8.122 2.112 1.00 36.12 291 ALA A C 1
ATOM 2164 O O . ALA A 1 291 ? -32.855 7.699 3.263 1.00 36.12 291 ALA A O 1
ATOM 2165 N N . SER A 1 292 ? -33.728 7.542 1.199 1.00 33.53 292 SER A N 1
ATOM 2166 C CA . SER A 1 292 ? -34.405 6.261 1.404 1.00 33.53 292 SER A CA 1
ATOM 2167 C C . SER A 1 292 ? -33.415 5.189 1.856 1.00 33.53 292 SER A C 1
ATOM 2169 O O . SER A 1 292 ? -32.509 4.801 1.118 1.00 33.53 292 SER A O 1
ATOM 2171 N N . LEU A 1 293 ? -33.637 4.696 3.074 1.00 39.94 293 LEU A N 1
ATOM 2172 C CA . LEU A 1 293 ? -33.024 3.504 3.642 1.00 39.94 293 LEU A CA 1
ATOM 2173 C C . LEU A 1 293 ? -33.542 2.269 2.898 1.00 39.94 293 LEU A C 1
ATOM 2175 O O . LEU A 1 293 ? -34.488 1.608 3.311 1.00 39.94 293 LEU A O 1
ATOM 2179 N N . SER A 1 294 ? -32.917 1.990 1.765 1.00 33.34 294 SER A N 1
ATOM 2180 C CA . SER A 1 294 ? -32.943 0.691 1.097 1.00 33.34 294 SER A CA 1
ATOM 2181 C C . SER A 1 294 ? -31.686 0.577 0.246 1.00 33.34 294 SER A C 1
ATOM 2183 O O . SER A 1 294 ? -31.720 0.441 -0.972 1.00 33.34 294 SER A O 1
ATOM 2185 N N . GLN A 1 295 ? -30.545 0.678 0.918 1.00 39.25 295 GLN A N 1
ATOM 2186 C CA . GLN A 1 295 ? -29.322 0.055 0.455 1.00 39.25 295 GLN A CA 1
ATOM 2187 C C . GLN A 1 295 ? -28.897 -0.908 1.553 1.00 39.25 295 GLN A C 1
ATOM 2189 O O . GLN A 1 295 ? -28.125 -0.572 2.442 1.00 39.25 295 GLN A O 1
ATOM 2194 N N . THR A 1 296 ? -29.385 -2.142 1.459 1.00 31.52 296 THR A N 1
ATOM 2195 C CA . THR A 1 296 ? -28.593 -3.316 1.819 1.00 31.52 296 THR A CA 1
ATOM 2196 C C . THR A 1 296 ? -27.321 -3.284 0.970 1.00 31.52 296 THR A C 1
ATOM 2198 O O . THR A 1 296 ? -27.151 -4.025 0.009 1.00 31.52 296 THR A O 1
ATOM 2201 N N . ARG A 1 297 ? -26.394 -2.390 1.322 1.00 33.88 297 ARG A N 1
ATOM 2202 C CA . ARG A 1 297 ? -24.978 -2.582 1.057 1.00 33.88 297 ARG A CA 1
ATOM 2203 C C . ARG A 1 297 ? -24.458 -3.459 2.190 1.00 33.88 297 ARG A C 1
ATOM 2205 O O . ARG A 1 297 ? -23.568 -3.081 2.936 1.00 33.88 297 ARG A O 1
ATOM 2212 N N . THR A 1 298 ? -24.912 -4.717 2.210 1.00 28.89 298 THR A N 1
ATOM 2213 C CA . THR A 1 298 ? -23.878 -5.744 2.134 1.00 28.89 298 THR A CA 1
ATOM 2214 C C . THR A 1 298 ? -23.096 -5.336 0.905 1.00 28.89 298 THR A C 1
ATOM 2216 O O . THR A 1 298 ? -23.603 -5.440 -0.218 1.00 28.89 298 THR A O 1
ATOM 2219 N N . ALA A 1 299 ? -21.916 -4.751 1.099 1.00 27.47 299 ALA A N 1
ATOM 2220 C CA . ALA A 1 299 ? -20.927 -4.886 0.064 1.00 27.47 299 ALA A CA 1
ATOM 2221 C C . ALA A 1 299 ? -20.990 -6.378 -0.275 1.00 27.47 299 ALA A C 1
ATOM 2223 O O . ALA A 1 299 ? -20.682 -7.224 0.564 1.00 27.47 299 ALA A O 1
ATOM 2224 N N . LYS A 1 300 ? -21.464 -6.711 -1.486 1.00 28.59 300 LYS A N 1
ATOM 2225 C CA . LYS A 1 300 ? -20.813 -7.803 -2.189 1.00 28.59 300 LYS A CA 1
ATOM 2226 C C . LYS A 1 300 ? -19.359 -7.495 -1.933 1.00 28.59 300 LYS A C 1
ATOM 2228 O O . LYS A 1 300 ? -18.934 -6.392 -2.278 1.00 28.59 300 LYS A O 1
ATOM 2233 N N . VAL A 1 301 ? -18.703 -8.373 -1.182 1.00 32.09 301 VAL A N 1
ATOM 2234 C CA . VAL A 1 301 ? -17.263 -8.523 -1.216 1.00 32.09 301 VAL A CA 1
ATOM 2235 C C . VAL A 1 301 ? -16.926 -8.280 -2.679 1.00 32.09 301 VAL A C 1
ATOM 2237 O O . VAL A 1 301 ? -17.273 -9.102 -3.530 1.00 32.09 301 VAL A O 1
ATOM 2240 N N . SER A 1 302 ? -16.479 -7.058 -3.002 1.00 34.25 302 SER A N 1
ATOM 2241 C CA . SER A 1 302 ? -15.871 -6.788 -4.293 1.00 34.25 302 SER A CA 1
ATOM 2242 C C . SER A 1 302 ? -14.805 -7.845 -4.308 1.00 34.25 302 SER A C 1
ATOM 2244 O O . SER A 1 302 ? -14.028 -7.835 -3.352 1.00 34.25 302 SER A O 1
ATOM 2246 N N . GLN A 1 303 ? -14.991 -8.814 -5.215 1.00 36.03 303 GLN A N 1
ATOM 2247 C CA . GLN A 1 303 ? -14.337 -10.120 -5.300 1.00 36.03 303 GLN A CA 1
ATOM 2248 C C . GLN A 1 303 ? -13.184 -10.211 -4.319 1.00 36.03 303 GLN A C 1
ATOM 2250 O O . GLN A 1 303 ? -12.298 -9.370 -4.442 1.00 36.03 303 GLN A O 1
ATOM 2255 N N . GLU A 1 304 ? -13.191 -11.172 -3.375 1.00 39.84 304 GLU A N 1
ATOM 2256 C CA . GLU A 1 304 ? -11.954 -11.552 -2.677 1.00 39.84 304 GLU A CA 1
ATOM 2257 C C . GLU A 1 304 ? -10.869 -11.483 -3.736 1.00 39.84 304 GLU A C 1
ATOM 2259 O O . GLU A 1 304 ? -10.935 -12.275 -4.678 1.00 39.84 304 GLU A O 1
ATOM 2264 N N . ALA A 1 305 ? -10.021 -10.444 -3.677 1.00 49.72 305 ALA A N 1
ATOM 2265 C CA . ALA A 1 305 ? -9.029 -10.248 -4.708 1.00 49.72 305 ALA A CA 1
ATOM 2266 C C . ALA A 1 305 ? -8.206 -11.497 -4.537 1.00 49.72 305 ALA A C 1
ATOM 2268 O O . ALA A 1 305 ? -7.602 -11.707 -3.474 1.00 49.72 305 ALA A O 1
ATOM 2269 N N . SER A 1 306 ? -8.343 -12.406 -5.497 1.00 67.81 306 SER A N 1
ATOM 2270 C CA . SER A 1 306 ? -7.671 -13.672 -5.382 1.00 67.81 306 SER A CA 1
ATOM 2271 C C . SER A 1 306 ? -6.196 -13.309 -5.255 1.00 67.81 306 SER A C 1
ATOM 2273 O O . SER A 1 306 ? -5.762 -12.258 -5.740 1.00 67.81 306 SER A O 1
ATOM 2275 N N . VAL A 1 307 ? -5.404 -14.117 -4.554 1.00 76.88 307 VAL A N 1
ATOM 2276 C CA . VAL A 1 307 ? -3.968 -13.822 -4.461 1.00 76.88 307 VAL A CA 1
ATOM 2277 C C . VAL A 1 307 ? -3.412 -13.558 -5.870 1.00 76.88 307 VAL A C 1
ATOM 2279 O O . VAL A 1 307 ? -2.642 -12.625 -6.048 1.00 76.88 307 VAL A O 1
ATOM 2282 N N . LEU A 1 308 ? -3.926 -14.263 -6.883 1.00 79.69 308 LEU A N 1
ATOM 2283 C CA . LEU A 1 308 ? -3.605 -14.056 -8.294 1.00 79.69 308 LEU A CA 1
ATOM 2284 C C . LEU A 1 308 ? -3.962 -12.648 -8.799 1.00 79.69 308 LEU A C 1
ATOM 2286 O O . LEU A 1 308 ? -3.103 -12.018 -9.397 1.00 79.69 308 LEU A O 1
ATOM 2290 N N . ASP A 1 309 ? -5.134 -12.100 -8.472 1.00 84.06 309 ASP A N 1
ATOM 2291 C CA . ASP A 1 309 ? -5.553 -10.748 -8.887 1.00 84.06 309 ASP A CA 1
ATOM 2292 C C . ASP A 1 309 ? -4.596 -9.669 -8.350 1.00 84.06 309 ASP A C 1
ATOM 2294 O O . ASP A 1 309 ? -4.307 -8.668 -9.011 1.00 84.06 309 ASP A O 1
ATOM 2298 N N . VAL A 1 310 ? -4.070 -9.875 -7.136 1.00 85.12 310 VAL A N 1
ATOM 2299 C CA . VAL A 1 310 ? -3.063 -8.986 -6.541 1.00 85.12 310 VAL A CA 1
ATOM 2300 C C . VAL A 1 310 ? -1.742 -9.084 -7.304 1.00 85.12 310 VAL A C 1
ATOM 2302 O O . VAL A 1 310 ? -1.137 -8.053 -7.603 1.00 85.12 310 VAL A O 1
ATOM 2305 N N . PHE A 1 311 ? -1.299 -10.299 -7.642 1.00 86.62 311 PHE A N 1
ATOM 2306 C CA . PHE A 1 311 ? -0.089 -10.519 -8.440 1.00 86.62 311 PHE A CA 1
ATOM 2307 C C . PHE A 1 311 ? -0.234 -9.971 -9.867 1.00 86.62 311 PHE A C 1
ATOM 2309 O O . PHE A 1 311 ? 0.693 -9.328 -10.356 1.00 86.62 311 PHE A O 1
ATOM 2316 N N . ASP A 1 312 ? -1.397 -10.129 -10.498 1.00 87.06 312 ASP A N 1
ATOM 2317 C CA . ASP A 1 312 ? -1.689 -9.600 -11.832 1.00 87.06 312 ASP A CA 1
ATOM 2318 C C . ASP A 1 312 ? -1.672 -8.072 -11.842 1.00 87.06 312 ASP A C 1
ATOM 2320 O O . ASP A 1 312 ? -1.036 -7.461 -12.702 1.00 87.06 312 ASP A O 1
ATOM 2324 N N . ARG A 1 313 ? -2.237 -7.429 -10.815 1.00 87.44 313 ARG A N 1
ATOM 2325 C CA . ARG A 1 313 ? -2.167 -5.969 -10.668 1.00 87.44 313 ARG A CA 1
ATOM 2326 C C . ARG A 1 313 ? -0.732 -5.466 -10.499 1.00 87.44 313 ARG A C 1
ATOM 2328 O O . ARG A 1 313 ? -0.385 -4.404 -11.019 1.00 87.44 313 ARG A O 1
ATOM 2335 N N . ILE A 1 314 ? 0.108 -6.200 -9.764 1.00 86.12 314 ILE A N 1
ATOM 2336 C CA . ILE A 1 314 ? 1.532 -5.861 -9.619 1.00 86.12 314 ILE A CA 1
ATOM 2337 C C . ILE A 1 314 ? 2.262 -6.055 -10.955 1.00 86.12 314 ILE A C 1
ATOM 2339 O O . ILE A 1 314 ? 3.041 -5.185 -11.347 1.00 86.12 314 ILE A O 1
ATOM 2343 N N . ARG A 1 315 ? 1.979 -7.148 -11.673 1.00 88.12 315 ARG A N 1
ATOM 2344 C CA . ARG A 1 315 ? 2.526 -7.470 -13.001 1.00 88.12 315 ARG A CA 1
ATOM 2345 C C . ARG A 1 315 ? 2.200 -6.386 -14.027 1.00 88.12 315 ARG A C 1
ATOM 2347 O O . ARG A 1 315 ? 3.116 -5.856 -14.652 1.00 88.12 315 ARG A O 1
ATOM 2354 N N . GLU A 1 316 ? 0.934 -5.999 -14.158 1.00 85.94 316 GLU A N 1
ATOM 2355 C CA . GLU A 1 316 ? 0.509 -4.953 -15.097 1.00 85.94 316 GLU A CA 1
ATOM 2356 C C . GLU A 1 316 ? 1.200 -3.617 -14.817 1.00 85.94 316 GLU A C 1
ATOM 2358 O O . GLU A 1 316 ? 1.642 -2.933 -15.738 1.00 85.94 316 GLU A O 1
ATOM 2363 N N . LYS A 1 317 ? 1.340 -3.242 -13.542 1.00 84.81 317 LYS A N 1
ATOM 2364 C CA . LYS A 1 317 ? 2.001 -1.988 -13.165 1.00 84.81 317 LYS A CA 1
ATOM 2365 C C . LYS A 1 317 ? 3.513 -2.032 -13.344 1.00 84.81 317 LYS A C 1
ATOM 2367 O O . LYS A 1 317 ? 4.082 -1.022 -13.749 1.00 84.81 317 LYS A O 1
ATOM 2372 N N . ALA A 1 318 ? 4.156 -3.175 -13.110 1.00 82.88 318 ALA A N 1
ATOM 2373 C CA . ALA A 1 318 ? 5.575 -3.354 -13.410 1.00 82.88 318 ALA A CA 1
ATOM 2374 C C . ALA A 1 318 ? 5.854 -3.178 -14.914 1.00 82.88 318 ALA A C 1
ATOM 2376 O O . ALA A 1 318 ? 6.793 -2.472 -15.285 1.00 82.88 318 ALA A O 1
ATOM 2377 N N . LEU A 1 319 ? 4.996 -3.741 -15.772 1.00 84.12 319 LEU A N 1
ATOM 2378 C CA . LEU A 1 319 ? 5.067 -3.557 -17.225 1.00 84.12 319 LEU A CA 1
ATOM 2379 C C . LEU A 1 319 ? 4.750 -2.114 -17.642 1.00 84.12 319 LEU A C 1
ATOM 2381 O O . LEU A 1 319 ? 5.460 -1.549 -18.466 1.00 84.12 319 LEU A O 1
ATOM 2385 N N . ALA A 1 320 ? 3.737 -1.482 -17.043 1.00 81.50 320 ALA A N 1
ATOM 2386 C CA . ALA A 1 320 ? 3.382 -0.097 -17.351 1.00 81.50 320 ALA A CA 1
ATOM 2387 C C . ALA A 1 320 ? 4.475 0.909 -16.945 1.00 81.50 320 ALA A C 1
ATOM 2389 O O . ALA A 1 320 ? 4.687 1.892 -17.648 1.00 81.50 320 ALA A O 1
ATOM 2390 N N . LEU A 1 321 ? 5.160 0.680 -15.818 1.00 78.44 321 LEU A N 1
ATOM 2391 C CA . LEU A 1 321 ? 6.191 1.586 -15.307 1.00 78.44 321 LEU A CA 1
ATOM 2392 C C . LEU A 1 321 ? 7.541 1.390 -16.009 1.00 78.44 321 LEU A C 1
ATOM 2394 O O . LEU A 1 321 ? 8.200 2.369 -16.342 1.00 78.44 321 LEU A O 1
ATOM 2398 N N . GLY A 1 322 ? 7.973 0.141 -16.205 1.00 72.00 322 GLY A N 1
ATOM 2399 C CA . GLY A 1 322 ? 9.261 -0.150 -16.843 1.00 72.00 322 GLY A CA 1
ATOM 2400 C C . GLY A 1 322 ? 9.191 -0.283 -18.367 1.00 72.00 322 GLY A C 1
ATOM 2401 O O . GLY A 1 322 ? 10.231 -0.458 -19.003 1.00 72.00 322 GLY A O 1
ATOM 2402 N N . GLY A 1 323 ? 7.994 -0.215 -18.959 1.00 81.62 323 GLY A N 1
ATOM 2403 C CA . GLY A 1 323 ? 7.779 -0.342 -20.398 1.00 81.62 323 GLY A CA 1
ATOM 2404 C C . GLY A 1 323 ? 8.415 -1.617 -20.956 1.00 81.62 323 GLY A C 1
ATOM 2405 O O . GLY A 1 323 ? 8.208 -2.718 -20.444 1.00 81.62 323 GLY A O 1
ATOM 2406 N N . ARG A 1 324 ? 9.260 -1.454 -21.980 1.00 77.69 324 ARG A N 1
ATOM 2407 C CA . ARG A 1 324 ? 10.004 -2.547 -22.629 1.00 77.69 324 ARG A CA 1
ATOM 2408 C C . ARG A 1 324 ? 10.975 -3.284 -21.693 1.00 77.69 324 ARG A C 1
ATOM 2410 O O . ARG A 1 324 ? 11.189 -4.480 -21.866 1.00 77.69 324 ARG A O 1
ATOM 2417 N N . LEU A 1 325 ? 11.497 -2.599 -20.671 1.00 81.19 325 LEU A N 1
ATOM 2418 C CA . LEU A 1 325 ? 12.380 -3.149 -19.633 1.00 81.19 325 LEU A CA 1
ATOM 2419 C C . LEU A 1 325 ? 11.631 -3.486 -18.330 1.00 81.19 325 LEU A C 1
ATOM 2421 O O . LEU A 1 325 ? 12.266 -3.629 -17.287 1.00 81.19 325 LEU A O 1
ATOM 2425 N N . GLY A 1 326 ? 10.297 -3.613 -18.376 1.00 75.56 326 GLY A N 1
ATOM 2426 C CA . GLY A 1 326 ? 9.388 -3.817 -17.239 1.00 75.56 326 GLY A CA 1
ATOM 2427 C C . GLY A 1 326 ? 9.990 -4.541 -16.032 1.00 75.56 326 GLY A C 1
ATOM 2428 O O . GLY A 1 326 ? 10.320 -3.928 -15.011 1.00 75.56 326 GLY A O 1
ATOM 2429 N N . PHE A 1 327 ? 10.167 -5.859 -16.157 1.00 86.94 327 PHE A N 1
ATOM 2430 C CA . PHE A 1 327 ? 10.683 -6.684 -15.064 1.00 86.94 327 PHE A CA 1
ATOM 2431 C C . PHE A 1 327 ? 12.181 -6.522 -14.829 1.00 86.94 327 PHE A C 1
ATOM 2433 O O . PHE A 1 327 ? 12.627 -6.735 -13.702 1.00 86.94 327 PHE A O 1
ATOM 2440 N N . ARG A 1 328 ? 12.950 -6.072 -15.827 1.00 88.31 328 ARG A N 1
ATOM 2441 C CA . ARG A 1 328 ? 14.385 -5.830 -15.657 1.00 88.31 328 ARG A CA 1
ATOM 2442 C C . ARG A 1 328 ? 14.638 -4.661 -14.711 1.00 88.31 328 ARG A C 1
ATOM 2444 O O . ARG A 1 328 ? 15.428 -4.782 -13.778 1.00 88.31 328 ARG A O 1
ATOM 2451 N N . SER A 1 329 ? 13.903 -3.567 -14.882 1.00 84.62 329 SER A N 1
ATOM 2452 C CA . SER A 1 329 ? 13.936 -2.412 -13.979 1.00 84.62 329 SER A CA 1
ATOM 2453 C C . SER A 1 329 ? 13.553 -2.800 -12.546 1.00 84.62 329 SER A C 1
ATOM 2455 O O . SER A 1 329 ? 14.173 -2.343 -11.584 1.00 84.62 329 SER A O 1
ATOM 2457 N N . LEU A 1 330 ? 12.581 -3.708 -12.389 1.00 86.19 330 LEU A N 1
ATOM 2458 C CA . LEU A 1 330 ? 12.217 -4.270 -11.088 1.00 86.19 330 LEU A CA 1
ATOM 2459 C C . LEU A 1 330 ? 13.330 -5.160 -10.507 1.00 86.19 330 LEU A C 1
ATOM 2461 O O . LEU A 1 330 ? 13.668 -5.016 -9.334 1.00 86.19 330 LEU A O 1
ATOM 2465 N N . ALA A 1 331 ? 13.946 -6.031 -11.308 1.00 86.75 331 ALA A N 1
ATOM 2466 C CA . ALA A 1 331 ? 15.056 -6.885 -10.885 1.00 86.75 331 ALA A CA 1
ATOM 2467 C C . ALA A 1 331 ? 16.253 -6.065 -10.372 1.00 86.75 331 ALA A C 1
ATOM 2469 O O . ALA A 1 331 ? 16.868 -6.419 -9.363 1.00 86.75 331 ALA A O 1
ATOM 2470 N N . ILE A 1 332 ? 16.546 -4.938 -11.028 1.00 84.81 332 ILE A N 1
ATOM 2471 C CA . ILE A 1 332 ? 17.572 -3.977 -10.604 1.00 84.81 332 ILE A CA 1
ATOM 2472 C C . ILE A 1 332 ? 17.165 -3.313 -9.284 1.00 84.81 332 ILE A C 1
ATOM 2474 O O . ILE A 1 332 ? 17.955 -3.281 -8.341 1.00 84.81 332 ILE A O 1
ATOM 2478 N N . ALA A 1 333 ? 15.922 -2.834 -9.175 1.00 83.12 333 ALA A N 1
ATOM 2479 C CA . ALA A 1 333 ? 15.420 -2.182 -7.965 1.00 83.12 333 ALA A CA 1
ATOM 2480 C C . ALA A 1 333 ? 15.387 -3.112 -6.738 1.00 83.12 333 ALA A C 1
ATOM 2482 O O . ALA A 1 333 ? 15.532 -2.637 -5.610 1.00 83.12 333 ALA A O 1
ATOM 2483 N N . LEU A 1 334 ? 15.201 -4.418 -6.951 1.00 83.25 334 LEU A N 1
ATOM 2484 C CA . LEU A 1 334 ? 15.264 -5.455 -5.917 1.00 83.25 334 LEU A CA 1
ATOM 2485 C C . LEU A 1 334 ? 16.698 -5.929 -5.619 1.00 83.25 334 LEU A C 1
ATOM 2487 O O . LEU A 1 334 ? 16.898 -6.704 -4.687 1.00 83.25 334 LEU A O 1
ATOM 2491 N N . GLY A 1 335 ? 17.696 -5.479 -6.387 1.00 80.44 335 GLY A N 1
ATOM 2492 C CA . GLY A 1 335 ? 19.092 -5.898 -6.237 1.00 80.44 335 GLY A CA 1
ATOM 2493 C C . GLY A 1 335 ? 19.344 -7.361 -6.618 1.00 80.44 335 GLY A C 1
ATOM 2494 O O . GLY A 1 335 ? 20.273 -7.976 -6.097 1.00 80.44 335 GLY A O 1
ATOM 2495 N N . VAL A 1 336 ? 18.496 -7.925 -7.481 1.00 81.25 336 VAL A N 1
ATOM 2496 C CA . VAL A 1 336 ? 18.560 -9.324 -7.934 1.00 81.25 336 VAL A CA 1
ATOM 2497 C C . VAL A 1 336 ? 19.277 -9.450 -9.280 1.00 81.25 336 VAL A C 1
ATOM 2499 O O . VAL A 1 336 ? 19.921 -10.464 -9.534 1.00 81.25 336 VAL A O 1
ATOM 2502 N N . ALA A 1 337 ? 19.199 -8.423 -10.129 1.00 74.12 337 ALA A N 1
ATOM 2503 C CA . ALA A 1 337 ? 19.817 -8.437 -11.453 1.00 74.12 337 ALA A CA 1
ATOM 2504 C C . ALA A 1 337 ? 21.332 -8.734 -11.382 1.00 74.12 337 ALA A C 1
ATOM 2506 O O . ALA A 1 337 ? 22.071 -8.010 -10.714 1.00 74.12 337 ALA A O 1
ATOM 2507 N N . CYS A 1 338 ? 21.783 -9.768 -12.108 1.00 66.44 338 CYS A N 1
ATOM 2508 C CA . CYS A 1 338 ? 23.189 -10.204 -12.188 1.00 66.44 338 CYS A CA 1
ATOM 2509 C C . CYS A 1 338 ? 23.799 -10.660 -10.842 1.00 66.44 338 CYS A C 1
ATOM 2511 O O . CYS A 1 338 ? 24.989 -10.455 -10.597 1.00 66.44 338 CYS A O 1
ATOM 2513 N N . CYS A 1 339 ? 22.995 -11.248 -9.949 1.00 66.75 339 CYS A N 1
ATOM 2514 C CA . CYS A 1 339 ? 23.422 -11.721 -8.627 1.00 66.75 339 CYS A CA 1
ATOM 2515 C C . CYS A 1 339 ? 23.121 -13.222 -8.438 1.00 66.75 339 CYS A C 1
ATOM 2517 O O . CYS A 1 339 ? 22.307 -13.593 -7.593 1.00 66.75 339 CYS A O 1
ATOM 2519 N N . GLU A 1 340 ? 23.811 -14.091 -9.182 1.00 57.38 340 GLU A N 1
ATOM 2520 C CA . GLU A 1 340 ? 23.556 -15.547 -9.228 1.00 57.38 340 GLU A CA 1
ATOM 2521 C C . GLU A 1 340 ? 23.709 -16.263 -7.865 1.00 57.38 340 GLU A C 1
ATOM 2523 O O . GLU A 1 340 ? 23.078 -17.285 -7.609 1.00 57.38 340 GLU A O 1
ATOM 2528 N N . HIS A 1 341 ? 24.519 -15.724 -6.945 1.00 60.22 341 HIS A N 1
ATOM 2529 C CA . HIS A 1 341 ? 24.843 -16.386 -5.669 1.00 60.22 341 HIS A CA 1
ATOM 2530 C C . HIS A 1 341 ? 24.244 -15.724 -4.426 1.00 60.22 341 HIS A C 1
ATOM 2532 O O . HIS A 1 341 ? 24.458 -16.202 -3.310 1.00 60.22 341 HIS A O 1
ATOM 2538 N N . ARG A 1 342 ? 23.517 -14.611 -4.576 1.00 70.75 342 ARG A N 1
ATOM 2539 C CA . ARG A 1 342 ? 23.029 -13.839 -3.429 1.00 70.75 342 ARG A CA 1
ATOM 2540 C C . ARG A 1 342 ? 21.515 -13.880 -3.355 1.00 70.75 342 ARG A C 1
ATOM 2542 O O . ARG A 1 342 ? 20.846 -13.118 -4.040 1.00 70.75 342 ARG A O 1
ATOM 2549 N N . ILE A 1 343 ? 20.981 -14.701 -2.456 1.00 76.06 343 ILE A N 1
ATOM 2550 C CA . ILE A 1 343 ? 19.555 -14.656 -2.119 1.00 76.06 343 ILE A CA 1
ATOM 2551 C C . ILE A 1 343 ? 19.283 -13.342 -1.386 1.00 76.06 343 ILE A C 1
ATOM 2553 O O . ILE A 1 343 ? 19.867 -13.069 -0.332 1.00 76.06 343 ILE A O 1
ATOM 2557 N N . THR A 1 344 ? 18.407 -12.520 -1.955 1.00 81.06 344 THR A N 1
ATOM 2558 C CA . THR A 1 344 ? 18.014 -11.248 -1.353 1.00 81.06 344 THR A CA 1
ATOM 2559 C C . THR A 1 344 ? 16.697 -11.458 -0.620 1.00 81.06 344 THR A C 1
ATOM 2561 O O . THR A 1 344 ? 15.656 -11.647 -1.242 1.00 81.06 344 THR A O 1
ATOM 2564 N N . CYS A 1 345 ? 16.733 -11.432 0.711 1.00 85.25 345 CYS A N 1
ATOM 2565 C CA . CYS A 1 345 ? 15.533 -11.569 1.534 1.00 85.25 345 CYS A CA 1
ATOM 2566 C C . CYS A 1 345 ? 14.909 -10.197 1.808 1.00 85.25 345 CYS A C 1
ATOM 2568 O O . CYS A 1 345 ? 15.573 -9.287 2.307 1.00 85.25 345 CYS A O 1
ATOM 2570 N N . LEU A 1 346 ? 13.616 -10.068 1.530 1.00 86.00 346 LEU A N 1
ATOM 2571 C CA . LEU A 1 346 ? 12.829 -8.862 1.745 1.00 86.00 346 LEU A CA 1
ATOM 2572 C C . LEU A 1 346 ? 11.949 -9.031 2.978 1.00 86.00 346 LEU A C 1
ATOM 2574 O O . LEU A 1 346 ? 11.180 -9.985 3.101 1.00 86.00 346 LEU A O 1
ATOM 2578 N N . THR A 1 347 ? 12.030 -8.072 3.892 1.00 88.56 347 THR A N 1
ATOM 2579 C CA . THR A 1 347 ? 11.061 -7.947 4.985 1.00 88.56 347 THR A CA 1
ATOM 2580 C C . THR A 1 347 ? 9.740 -7.381 4.469 1.00 88.56 347 THR A C 1
ATOM 2582 O O . THR A 1 347 ? 9.693 -6.713 3.435 1.00 88.56 347 THR A O 1
ATOM 2585 N N . ARG A 1 348 ? 8.661 -7.558 5.240 1.00 86.12 348 ARG A N 1
ATOM 2586 C CA . ARG A 1 348 ? 7.337 -6.989 4.932 1.00 86.12 348 ARG A CA 1
ATOM 2587 C C . ARG A 1 348 ? 7.386 -5.501 4.556 1.00 86.12 348 ARG A C 1
ATOM 2589 O O . ARG A 1 348 ? 6.754 -5.092 3.588 1.00 86.12 348 ARG A O 1
ATOM 2596 N N . GLY A 1 349 ? 8.127 -4.696 5.321 1.00 85.75 349 GLY A N 1
ATOM 2597 C CA . GLY A 1 349 ? 8.242 -3.255 5.078 1.00 85.75 349 GLY A CA 1
ATOM 2598 C C . GLY A 1 349 ? 9.000 -2.929 3.790 1.00 85.75 349 GLY A C 1
ATOM 2599 O O . GLY A 1 349 ? 8.586 -2.047 3.043 1.00 85.75 349 GLY A O 1
ATOM 2600 N N . GLN A 1 350 ? 10.068 -3.676 3.497 1.00 86.44 350 GLN A N 1
ATOM 2601 C CA . GLN A 1 350 ? 10.826 -3.519 2.253 1.00 86.44 350 GLN A CA 1
ATOM 2602 C C . GLN A 1 350 ? 9.984 -3.918 1.041 1.00 86.44 350 GLN A C 1
ATOM 2604 O O . GLN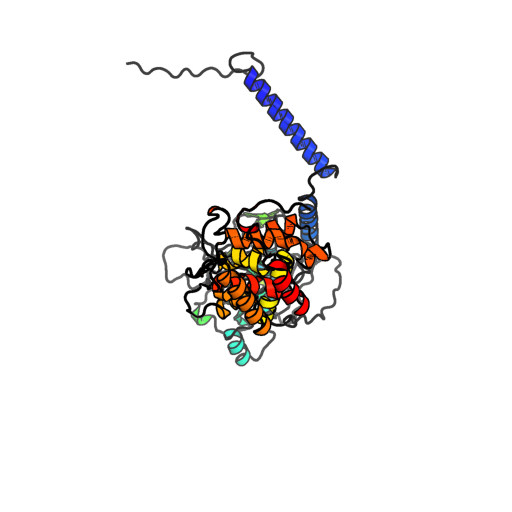 A 1 350 ? 9.924 -3.166 0.073 1.00 86.44 350 GLN A O 1
ATOM 2609 N N . LEU A 1 351 ? 9.274 -5.047 1.114 1.00 86.44 351 LEU A N 1
ATOM 2610 C CA . LEU A 1 351 ? 8.373 -5.489 0.052 1.00 86.44 351 LEU A CA 1
ATOM 2611 C C . LEU A 1 351 ? 7.289 -4.436 -0.233 1.00 86.44 351 LEU A C 1
ATOM 2613 O O . LEU A 1 351 ? 7.088 -4.061 -1.385 1.00 86.44 351 LEU A O 1
ATOM 2617 N N . ALA A 1 352 ? 6.664 -3.879 0.812 1.00 86.69 352 ALA A N 1
ATOM 2618 C CA . ALA A 1 352 ? 5.694 -2.791 0.676 1.00 86.69 352 ALA A CA 1
ATOM 2619 C C . ALA A 1 352 ? 6.293 -1.562 -0.022 1.00 86.69 352 ALA A C 1
ATOM 2621 O O . ALA A 1 352 ? 5.668 -0.976 -0.903 1.00 86.69 352 ALA A O 1
ATOM 2622 N N . GLN A 1 353 ? 7.515 -1.179 0.356 1.00 86.25 353 GLN A N 1
ATOM 2623 C CA . GLN A 1 353 ? 8.206 -0.034 -0.224 1.00 86.25 353 GLN A CA 1
ATOM 2624 C C . GLN A 1 353 ? 8.537 -0.256 -1.705 1.00 86.25 353 GLN A C 1
ATOM 2626 O O . GLN A 1 353 ? 8.321 0.646 -2.513 1.00 86.25 353 GLN A O 1
ATOM 2631 N N . HIS A 1 354 ? 9.040 -1.438 -2.074 1.00 84.06 354 HIS A N 1
ATOM 2632 C CA . HIS A 1 354 ? 9.341 -1.770 -3.468 1.00 84.06 354 HIS A CA 1
ATOM 2633 C C . HIS A 1 354 ? 8.073 -1.792 -4.328 1.00 84.06 354 HIS A C 1
ATOM 2635 O O . HIS A 1 354 ? 8.069 -1.199 -5.402 1.00 84.06 354 HIS A O 1
ATOM 2641 N N . ILE A 1 355 ? 6.977 -2.376 -3.836 1.00 84.94 355 ILE A N 1
ATOM 2642 C CA . ILE A 1 355 ? 5.699 -2.423 -4.563 1.00 84.94 355 ILE A CA 1
ATOM 2643 C C . ILE A 1 355 ? 5.060 -1.026 -4.671 1.00 84.94 355 ILE A C 1
ATOM 2645 O O . ILE A 1 355 ? 4.566 -0.644 -5.730 1.00 84.94 355 ILE A O 1
ATOM 2649 N N . SER A 1 356 ? 5.156 -0.208 -3.620 1.00 84.69 356 SER A N 1
ATOM 2650 C CA . SER A 1 356 ? 4.701 1.188 -3.634 1.00 84.69 356 SER A CA 1
ATOM 2651 C C . SER A 1 356 ? 5.458 2.033 -4.670 1.00 84.69 356 SER A C 1
ATOM 2653 O O . SER A 1 356 ? 4.845 2.827 -5.382 1.00 84.69 356 SER A O 1
ATOM 2655 N N . ARG A 1 357 ? 6.771 1.810 -4.837 1.00 80.88 357 ARG A N 1
ATOM 2656 C CA . ARG A 1 357 ? 7.586 2.457 -5.885 1.00 80.88 357 ARG A CA 1
ATOM 2657 C C . ARG A 1 357 ? 7.183 2.059 -7.308 1.00 80.88 357 ARG A C 1
ATOM 2659 O O . ARG A 1 357 ? 7.413 2.843 -8.219 1.00 80.88 357 ARG A O 1
ATOM 2666 N N . LEU A 1 358 ? 6.551 0.898 -7.494 1.00 76.00 358 LEU A N 1
ATOM 2667 C CA . LEU A 1 358 ? 5.944 0.499 -8.771 1.00 76.00 358 LEU A CA 1
ATOM 2668 C C . LEU A 1 358 ? 4.603 1.203 -9.044 1.00 76.00 358 LEU A C 1
ATOM 2670 O O . LEU A 1 358 ? 3.972 0.953 -10.067 1.00 76.00 358 LEU A O 1
ATOM 2674 N N . GLY A 1 359 ? 4.135 2.061 -8.132 1.00 75.06 359 GLY A N 1
ATOM 2675 C CA . GLY A 1 359 ? 2.838 2.728 -8.239 1.00 75.06 359 GLY A CA 1
ATOM 2676 C C . GLY A 1 359 ? 1.656 1.836 -7.852 1.00 75.06 359 GLY A C 1
ATOM 2677 O O . GLY A 1 359 ? 0.513 2.162 -8.174 1.00 75.06 359 GLY A O 1
ATOM 2678 N N . VAL A 1 360 ? 1.909 0.714 -7.166 1.00 80.19 360 VAL A N 1
ATOM 2679 C CA . VAL A 1 360 ? 0.871 -0.184 -6.646 1.00 80.19 360 VAL A CA 1
ATOM 2680 C C . VAL A 1 360 ? 0.725 0.052 -5.146 1.00 80.19 360 VAL A C 1
ATOM 2682 O O . VAL A 1 360 ? 1.596 -0.302 -4.352 1.00 80.19 360 VAL A O 1
ATOM 2685 N N . ALA A 1 361 ? -0.399 0.632 -4.734 1.00 76.94 361 ALA A N 1
ATOM 2686 C CA . ALA A 1 361 ? -0.758 0.713 -3.325 1.00 76.94 361 ALA A CA 1
ATOM 2687 C C . ALA A 1 361 ? -1.446 -0.593 -2.908 1.00 76.94 361 ALA A C 1
ATOM 2689 O O . ALA A 1 361 ? -2.603 -0.822 -3.253 1.00 76.94 361 ALA A O 1
ATOM 2690 N N . LEU A 1 362 ? -0.724 -1.457 -2.192 1.00 80.00 362 LEU A N 1
ATOM 2691 C CA . LEU A 1 362 ? -1.320 -2.631 -1.557 1.00 80.00 362 LEU A CA 1
ATOM 2692 C C . LEU A 1 362 ? -1.887 -2.269 -0.188 1.00 80.00 362 LEU A C 1
ATOM 2694 O O . LEU A 1 362 ? -1.253 -1.563 0.599 1.00 80.00 362 LEU A O 1
ATOM 2698 N N . THR A 1 363 ? -3.055 -2.817 0.122 1.00 84.06 363 THR A N 1
ATOM 2699 C CA . THR A 1 363 ? -3.583 -2.826 1.486 1.00 84.06 363 THR A CA 1
ATOM 2700 C C . THR A 1 363 ? -2.749 -3.755 2.372 1.00 84.06 363 THR A C 1
ATOM 2702 O O . THR A 1 363 ? -2.103 -4.691 1.896 1.00 84.06 363 THR A O 1
ATOM 2705 N N . SER A 1 364 ? -2.792 -3.549 3.692 1.00 80.62 364 SER A N 1
ATOM 2706 C CA . SER A 1 364 ? -2.106 -4.435 4.644 1.00 80.62 364 SER A CA 1
ATOM 2707 C C . SER A 1 364 ? -2.509 -5.906 4.477 1.00 80.62 364 SER A C 1
ATOM 2709 O O . SER A 1 364 ? -1.655 -6.778 4.624 1.00 80.62 364 SER A O 1
ATOM 2711 N N . LEU A 1 365 ? -3.775 -6.162 4.125 1.00 81.38 365 LEU A N 1
ATOM 2712 C CA . LEU A 1 365 ? -4.328 -7.496 3.897 1.00 81.38 365 LEU A CA 1
ATOM 2713 C C . LEU A 1 365 ? -3.765 -8.141 2.623 1.00 81.38 365 LEU A C 1
ATOM 2715 O O . LEU A 1 365 ? -3.324 -9.282 2.666 1.00 81.38 365 LEU A O 1
ATOM 2719 N N . GLU A 1 366 ? -3.719 -7.408 1.508 1.00 83.25 366 GLU A N 1
ATOM 2720 C CA . GLU A 1 366 ? -3.122 -7.897 0.256 1.00 83.25 366 GLU A CA 1
ATOM 2721 C C . GLU A 1 366 ? -1.623 -8.164 0.429 1.00 83.25 366 GLU A C 1
ATOM 2723 O O . GLU A 1 366 ? -1.106 -9.174 -0.041 1.00 83.25 366 GLU A O 1
ATOM 2728 N N . LEU A 1 367 ? -0.920 -7.309 1.176 1.00 86.00 367 LEU A N 1
ATOM 2729 C CA . LEU A 1 367 ? 0.483 -7.539 1.500 1.00 86.00 367 LEU A CA 1
ATOM 2730 C C . LEU A 1 367 ? 0.663 -8.769 2.406 1.00 86.00 367 LEU A C 1
ATOM 2732 O O . LEU A 1 367 ? 1.625 -9.511 2.235 1.00 86.00 367 LEU A O 1
ATOM 2736 N N . ASP A 1 368 ? -0.252 -9.023 3.349 1.00 84.12 368 ASP A N 1
ATOM 2737 C CA . ASP A 1 368 ? -0.255 -10.257 4.152 1.00 84.12 368 ASP A CA 1
ATOM 2738 C C . ASP A 1 368 ? -0.535 -11.498 3.300 1.00 84.12 368 ASP A C 1
ATOM 2740 O O . ASP A 1 368 ? 0.087 -12.536 3.517 1.00 84.12 368 ASP A O 1
ATOM 2744 N N . MET A 1 369 ? -1.418 -11.397 2.305 1.00 84.94 369 MET A N 1
ATOM 2745 C CA . MET A 1 369 ? -1.683 -12.470 1.344 1.00 84.94 369 MET A CA 1
ATOM 2746 C C . MET A 1 369 ? -0.445 -12.796 0.505 1.00 84.94 369 MET A C 1
ATOM 2748 O O . MET A 1 369 ? -0.076 -13.966 0.402 1.00 84.94 369 MET A O 1
ATOM 2752 N N . VAL A 1 370 ? 0.234 -11.774 -0.029 1.00 84.94 370 VAL A N 1
ATOM 2753 C CA . VAL A 1 370 ? 1.488 -11.936 -0.782 1.00 84.94 370 VAL A CA 1
ATOM 2754 C C . VAL A 1 370 ? 2.573 -12.543 0.110 1.00 84.94 370 VAL A C 1
ATOM 2756 O O . VAL A 1 370 ? 3.190 -13.533 -0.270 1.00 84.94 370 VAL A O 1
ATOM 2759 N N . MET A 1 371 ? 2.762 -12.023 1.329 1.00 85.94 371 MET A N 1
ATOM 2760 C CA . MET A 1 371 ? 3.738 -12.571 2.281 1.00 85.94 371 MET A CA 1
ATOM 2761 C C . MET A 1 371 ? 3.427 -14.028 2.635 1.00 85.94 371 MET A C 1
ATOM 2763 O O . MET A 1 371 ? 4.332 -14.849 2.658 1.00 85.94 371 MET A O 1
ATOM 2767 N N . LYS A 1 372 ? 2.157 -14.379 2.871 1.00 86.12 372 LYS A N 1
ATOM 2768 C CA . LYS A 1 372 ? 1.747 -15.753 3.196 1.00 86.12 372 LYS A CA 1
ATOM 2769 C C . LYS A 1 372 ? 1.945 -16.718 2.026 1.00 86.12 372 LYS A C 1
ATOM 2771 O O . LYS A 1 372 ? 2.228 -17.889 2.255 1.00 86.12 372 LYS A O 1
ATOM 2776 N N . ARG A 1 373 ? 1.760 -16.250 0.790 1.00 83.75 373 ARG A N 1
ATOM 2777 C CA . ARG A 1 373 ? 1.971 -17.052 -0.420 1.00 83.75 373 ARG A CA 1
ATOM 2778 C C . ARG A 1 373 ? 3.454 -17.309 -0.684 1.00 83.75 373 ARG A C 1
ATOM 2780 O O . ARG A 1 373 ? 3.782 -18.386 -1.160 1.00 83.75 373 ARG A O 1
ATOM 2787 N N . MET A 1 374 ? 4.305 -16.332 -0.378 1.00 83.19 374 MET A N 1
ATOM 2788 C CA . MET A 1 374 ? 5.729 -16.341 -0.719 1.00 83.19 374 MET A CA 1
ATOM 2789 C C . MET A 1 374 ? 6.651 -16.813 0.416 1.00 83.19 374 MET A C 1
ATOM 2791 O O . MET A 1 374 ? 7.758 -17.271 0.148 1.00 83.19 374 MET A O 1
ATOM 2795 N N . ASP A 1 375 ? 6.243 -16.696 1.684 1.00 83.81 375 ASP A N 1
ATOM 2796 C CA . ASP A 1 375 ? 7.037 -17.151 2.833 1.00 83.81 375 ASP A CA 1
ATOM 2797 C C . ASP A 1 375 ? 6.896 -18.667 3.030 1.00 83.81 375 ASP A C 1
ATOM 2799 O O . ASP A 1 375 ? 6.186 -19.153 3.913 1.00 83.81 375 ASP A O 1
ATOM 2803 N N . HIS A 1 376 ? 7.604 -19.427 2.197 1.00 75.88 376 HIS A N 1
ATOM 2804 C CA . HIS A 1 376 ? 7.668 -20.888 2.282 1.00 75.88 376 HIS A CA 1
ATOM 2805 C C . HIS A 1 376 ? 8.406 -21.386 3.536 1.00 75.88 376 HIS A C 1
ATOM 2807 O O . HIS A 1 376 ? 8.242 -22.535 3.943 1.00 75.88 376 HIS A O 1
ATOM 2813 N N . THR A 1 377 ? 9.229 -20.532 4.152 1.00 74.56 377 THR A N 1
ATOM 2814 C CA . THR A 1 377 ? 10.148 -20.913 5.239 1.00 74.56 377 THR A CA 1
ATOM 2815 C C . THR A 1 377 ? 9.650 -20.531 6.635 1.00 74.56 377 THR A C 1
ATOM 2817 O O . THR A 1 377 ? 10.235 -20.952 7.632 1.00 74.56 377 THR A O 1
ATOM 2820 N N . GLY A 1 378 ? 8.572 -19.746 6.727 1.00 75.50 378 GLY A N 1
ATOM 2821 C CA . GLY A 1 378 ? 7.985 -19.263 7.978 1.00 75.50 378 GLY A CA 1
ATOM 2822 C C . GLY A 1 378 ? 8.849 -18.239 8.724 1.00 75.50 378 GLY A C 1
ATOM 2823 O O . GLY A 1 378 ? 8.614 -17.980 9.908 1.00 75.50 378 GLY A O 1
ATOM 2824 N N . ASN A 1 379 ? 9.861 -17.666 8.068 1.00 79.81 379 ASN A N 1
ATOM 2825 C CA . ASN A 1 379 ? 10.812 -16.735 8.679 1.00 79.81 379 ASN A CA 1
ATOM 2826 C C . ASN A 1 379 ? 10.377 -15.261 8.555 1.00 79.81 379 ASN A C 1
ATOM 2828 O O . ASN A 1 379 ? 11.116 -14.365 8.968 1.00 79.81 379 ASN A O 1
ATOM 2832 N N . LYS A 1 380 ? 9.168 -15.005 8.033 1.00 82.25 380 LYS A N 1
ATOM 2833 C CA . LYS A 1 380 ? 8.585 -13.676 7.788 1.00 82.25 380 LYS A CA 1
ATOM 2834 C C . LYS A 1 380 ? 9.376 -12.833 6.787 1.00 82.25 380 LYS A C 1
ATOM 2836 O O . LYS A 1 380 ? 9.300 -11.599 6.825 1.00 82.25 380 LYS A O 1
ATOM 2841 N N . THR A 1 381 ? 10.119 -13.477 5.892 1.00 84.94 381 THR A N 1
ATOM 2842 C CA . THR A 1 381 ? 10.829 -12.827 4.788 1.00 84.94 381 THR A CA 1
ATOM 2843 C C . THR A 1 381 ? 10.479 -13.490 3.463 1.00 84.94 381 THR A C 1
ATOM 2845 O O . THR A 1 381 ? 10.099 -14.654 3.421 1.00 84.94 381 THR A O 1
ATOM 2848 N N . VAL A 1 382 ? 10.584 -12.726 2.380 1.00 87.56 382 VAL A N 1
ATOM 2849 C CA . VAL A 1 382 ? 10.309 -13.192 1.018 1.00 87.56 382 VAL A CA 1
ATOM 2850 C C . VAL A 1 382 ? 11.594 -13.146 0.205 1.00 87.56 382 VAL A C 1
ATOM 2852 O O . VAL A 1 382 ? 12.305 -12.144 0.237 1.00 87.56 382 VAL A O 1
ATOM 2855 N N . SER A 1 383 ? 11.887 -14.213 -0.537 1.00 88.31 383 SER A N 1
ATOM 2856 C CA . SER A 1 383 ? 12.981 -14.219 -1.509 1.00 88.31 383 SER A CA 1
ATOM 2857 C C . SER A 1 383 ? 12.632 -13.296 -2.678 1.00 88.31 383 SER A C 1
ATOM 2859 O O . SER A 1 383 ? 11.622 -13.494 -3.355 1.00 88.31 383 SER A O 1
ATOM 2861 N N . ALA A 1 384 ? 13.453 -12.274 -2.919 1.00 86.06 384 ALA A N 1
ATOM 2862 C CA . ALA A 1 384 ? 13.259 -11.337 -4.022 1.00 86.06 384 ALA A CA 1
ATOM 2863 C C . ALA A 1 384 ? 13.299 -12.047 -5.386 1.00 86.06 384 ALA A C 1
ATOM 2865 O O . ALA A 1 384 ? 12.540 -11.686 -6.282 1.00 86.06 384 ALA A O 1
ATOM 2866 N N . GLN A 1 385 ? 14.143 -13.076 -5.520 1.00 85.69 385 GLN A N 1
ATOM 2867 C CA . GLN A 1 385 ? 14.221 -13.943 -6.694 1.00 85.69 385 GLN A CA 1
ATOM 2868 C C . GLN A 1 385 ? 12.905 -14.684 -6.948 1.00 85.69 385 GLN A C 1
ATOM 2870 O O . GLN A 1 385 ? 12.391 -14.652 -8.063 1.00 85.69 385 GLN A O 1
ATOM 2875 N N . GLU A 1 386 ? 12.346 -15.330 -5.919 1.00 86.19 386 GLU A N 1
ATOM 2876 C CA . GLU A 1 386 ? 11.082 -16.070 -6.042 1.00 86.19 386 GLU A CA 1
ATOM 2877 C C . GLU A 1 386 ? 9.921 -15.120 -6.328 1.00 86.19 386 GLU A C 1
ATOM 2879 O O . GLU A 1 386 ? 9.071 -15.409 -7.163 1.00 86.19 386 GLU A O 1
ATOM 2884 N N . PHE A 1 387 ? 9.906 -13.957 -5.675 1.00 87.38 387 PHE A N 1
ATOM 2885 C CA . PHE A 1 387 ? 8.886 -12.939 -5.903 1.00 87.38 387 PHE A CA 1
ATOM 2886 C C . PHE A 1 387 ? 8.908 -12.421 -7.344 1.00 87.38 387 PHE A C 1
ATOM 2888 O O . PHE A 1 387 ? 7.862 -12.316 -7.982 1.00 87.38 387 PHE A O 1
ATOM 2895 N N . LEU A 1 388 ? 10.098 -12.135 -7.880 1.00 87.94 388 LEU A N 1
ATOM 2896 C CA . LEU A 1 388 ? 10.261 -11.730 -9.273 1.00 87.94 388 LEU A CA 1
ATOM 2897 C C . LEU A 1 388 ? 9.857 -12.856 -10.237 1.00 87.94 388 LEU A C 1
ATOM 2899 O O . LEU A 1 388 ? 9.195 -12.586 -11.238 1.00 87.94 388 LEU A O 1
ATOM 2903 N N . ALA A 1 389 ? 10.218 -14.106 -9.930 1.00 86.38 389 ALA A N 1
ATOM 2904 C CA . ALA A 1 389 ? 9.858 -15.271 -10.732 1.00 86.38 389 ALA A CA 1
ATOM 2905 C C . ALA A 1 389 ? 8.337 -15.491 -10.789 1.00 86.38 389 ALA A C 1
ATOM 2907 O O . ALA A 1 389 ? 7.800 -15.692 -11.875 1.00 86.38 389 ALA A O 1
ATOM 2908 N N . GLU A 1 390 ? 7.635 -15.371 -9.661 1.00 87.12 390 GLU A N 1
ATOM 2909 C CA . GLU A 1 390 ? 6.171 -15.490 -9.601 1.00 87.12 390 GLU A CA 1
ATOM 2910 C C . GLU A 1 390 ? 5.486 -14.363 -10.397 1.00 87.12 390 GLU A C 1
ATOM 2912 O O . GLU A 1 390 ? 4.524 -14.594 -11.134 1.00 87.12 390 GLU A O 1
ATOM 2917 N N . LEU A 1 391 ? 6.009 -13.132 -10.313 1.00 86.50 391 LEU A N 1
ATOM 2918 C CA . LEU A 1 391 ? 5.469 -11.989 -11.052 1.00 86.50 391 LEU A CA 1
ATOM 2919 C C . LEU A 1 391 ? 5.686 -12.090 -12.563 1.00 86.50 391 LEU A C 1
ATOM 2921 O O . LEU A 1 391 ? 4.769 -11.786 -13.324 1.00 86.50 391 LEU A O 1
ATOM 2925 N N . ARG A 1 392 ? 6.868 -12.506 -13.021 1.00 85.06 392 ARG A N 1
ATOM 2926 C CA . ARG A 1 392 ? 7.181 -12.572 -14.459 1.00 85.06 392 ARG A CA 1
ATOM 2927 C C . ARG A 1 392 ? 6.670 -13.857 -15.124 1.00 85.06 392 ARG A C 1
ATOM 2929 O O . ARG A 1 392 ? 6.326 -13.836 -16.301 1.00 85.06 392 ARG A O 1
ATOM 2936 N N . GLY A 1 393 ? 6.569 -14.950 -14.365 1.00 83.94 393 GLY A N 1
ATOM 2937 C CA . GLY A 1 393 ? 6.310 -16.292 -14.884 1.00 83.94 393 GLY A CA 1
ATOM 2938 C C . GLY A 1 393 ? 7.564 -16.959 -15.465 1.00 83.94 393 GLY A C 1
ATOM 2939 O O . GLY A 1 393 ? 8.678 -16.452 -15.349 1.00 83.94 393 GLY A O 1
ATOM 2940 N N . ASN A 1 394 ? 7.392 -18.118 -16.098 1.00 81.19 394 ASN A N 1
ATOM 2941 C CA . ASN A 1 394 ? 8.483 -18.789 -16.807 1.00 81.19 394 ASN A CA 1
ATOM 2942 C C . ASN A 1 394 ? 8.424 -18.461 -18.299 1.00 81.19 394 ASN A C 1
ATOM 2944 O O . ASN A 1 394 ? 7.368 -18.593 -18.920 1.00 81.19 394 ASN A O 1
ATOM 2948 N N . MET A 1 395 ? 9.566 -18.087 -18.880 1.00 85.25 395 MET A N 1
ATOM 2949 C CA . MET A 1 395 ? 9.700 -17.921 -20.325 1.00 85.25 395 MET A CA 1
ATOM 2950 C C . MET A 1 395 ? 9.337 -19.227 -21.066 1.00 85.25 395 MET A C 1
ATOM 2952 O O . MET A 1 395 ? 9.761 -20.308 -20.639 1.00 85.25 395 MET A O 1
ATOM 2956 N N . PRO A 1 396 ? 8.577 -19.150 -22.178 1.00 88.69 396 PRO A N 1
ATOM 2957 C CA . PRO A 1 396 ? 8.289 -20.304 -23.027 1.00 88.69 396 PRO A CA 1
ATOM 2958 C C . PRO A 1 396 ? 9.562 -21.027 -23.483 1.00 88.69 396 PRO A C 1
ATOM 2960 O O . PRO A 1 396 ? 10.578 -20.391 -23.769 1.00 88.69 396 PRO A O 1
ATOM 2963 N N . GLN A 1 397 ? 9.496 -22.357 -23.597 1.00 87.94 397 GLN A N 1
ATOM 2964 C CA . GLN A 1 397 ? 10.657 -23.191 -23.940 1.00 87.94 397 GLN A CA 1
ATOM 2965 C C . GLN A 1 397 ? 11.270 -22.829 -25.298 1.00 87.94 397 GLN A C 1
ATOM 2967 O O . GLN A 1 397 ? 12.489 -22.800 -25.424 1.00 87.94 397 GLN A O 1
ATOM 2972 N N . ASP A 1 398 ? 10.456 -22.466 -26.289 1.00 90.50 398 ASP A N 1
ATOM 2973 C CA . ASP A 1 398 ? 10.957 -22.081 -27.614 1.00 90.50 398 ASP A CA 1
ATOM 2974 C C . ASP A 1 398 ? 11.788 -20.792 -27.561 1.00 90.50 398 ASP A C 1
ATOM 2976 O O . ASP A 1 398 ? 12.877 -20.720 -28.136 1.00 90.50 398 ASP A O 1
ATOM 2980 N N . ARG A 1 399 ? 11.325 -19.795 -26.792 1.00 91.88 399 ARG A N 1
ATOM 2981 C CA . ARG A 1 399 ? 12.082 -18.562 -26.531 1.00 91.88 399 ARG A CA 1
ATOM 2982 C C . ARG A 1 399 ? 13.368 -18.863 -25.764 1.00 91.88 399 ARG A C 1
ATOM 2984 O O . ARG A 1 399 ? 14.425 -18.360 -26.132 1.00 91.88 399 ARG A O 1
ATOM 2991 N N . MET A 1 400 ? 13.303 -19.729 -24.752 1.00 90.25 400 MET A N 1
ATOM 2992 C CA . MET A 1 400 ? 14.474 -20.149 -23.977 1.00 90.25 400 MET A CA 1
ATOM 2993 C C . MET A 1 400 ? 15.534 -20.837 -24.846 1.00 90.25 400 MET A C 1
ATOM 2995 O O . MET A 1 400 ? 16.713 -20.498 -24.755 1.00 90.25 400 MET A O 1
ATOM 2999 N N . ASN A 1 401 ? 15.117 -21.745 -25.731 1.00 88.94 401 ASN A N 1
ATOM 3000 C CA . ASN A 1 401 ? 16.004 -22.429 -26.668 1.00 88.94 401 ASN A CA 1
ATOM 3001 C C . ASN A 1 401 ? 16.660 -21.444 -27.644 1.00 88.94 401 ASN A C 1
ATOM 3003 O O . ASN A 1 401 ? 17.864 -21.526 -27.877 1.00 88.94 401 ASN A O 1
ATOM 3007 N N . ALA A 1 402 ? 15.906 -20.475 -28.170 1.00 90.88 402 ALA A N 1
ATOM 3008 C CA . ALA A 1 402 ? 16.454 -19.443 -29.048 1.00 90.88 402 ALA A CA 1
ATOM 3009 C C . ALA A 1 402 ? 17.498 -18.564 -28.339 1.00 90.88 402 ALA A C 1
ATOM 3011 O O . ALA A 1 402 ? 18.561 -18.295 -28.902 1.00 90.88 402 ALA A O 1
ATOM 3012 N N . VAL A 1 403 ? 17.241 -18.168 -27.087 1.00 91.62 403 VAL A N 1
ATOM 3013 C CA . VAL A 1 403 ? 18.209 -17.424 -26.263 1.00 91.62 403 VAL A CA 1
ATOM 3014 C C . VAL A 1 403 ? 19.472 -18.255 -26.031 1.00 91.62 403 VAL A C 1
ATOM 3016 O O . VAL A 1 403 ? 20.574 -17.737 -26.186 1.00 91.62 403 VAL A O 1
ATOM 3019 N N . ALA A 1 404 ? 19.336 -19.546 -25.714 1.00 87.38 404 ALA A N 1
ATOM 3020 C CA . ALA A 1 404 ? 20.473 -20.438 -25.492 1.00 87.38 404 ALA A CA 1
ATOM 3021 C C . ALA A 1 404 ? 21.322 -20.652 -26.761 1.00 87.38 404 ALA A C 1
ATOM 3023 O O . ALA A 1 404 ? 22.550 -20.639 -26.682 1.00 87.38 404 ALA A O 1
ATOM 3024 N N . LEU A 1 405 ? 20.687 -20.797 -27.930 1.00 86.94 405 LEU A N 1
ATOM 3025 C CA . LEU A 1 405 ? 21.376 -20.926 -29.221 1.00 86.94 405 LEU A CA 1
ATOM 3026 C C . LEU A 1 405 ? 22.119 -19.640 -29.600 1.00 86.94 405 LEU A C 1
ATOM 3028 O O . LEU A 1 405 ? 23.276 -19.701 -30.010 1.00 86.94 405 LEU A O 1
ATOM 3032 N N . THR A 1 406 ? 21.486 -18.482 -29.395 1.00 88.88 406 THR A N 1
ATOM 3033 C CA . THR A 1 406 ? 22.130 -17.165 -29.555 1.00 88.88 406 THR A CA 1
ATOM 3034 C C . THR A 1 406 ? 23.330 -17.049 -28.607 1.00 88.88 406 THR A C 1
ATOM 3036 O O . THR A 1 406 ? 24.431 -16.691 -29.016 1.00 88.88 406 THR A O 1
ATOM 3039 N N . PHE A 1 407 ? 23.124 -17.493 -27.362 1.00 87.38 407 PHE A N 1
ATOM 3040 C CA . PHE A 1 407 ? 24.114 -17.809 -26.331 1.00 87.38 407 PHE A CA 1
ATOM 3041 C C . PHE A 1 407 ? 25.403 -18.398 -26.900 1.00 87.38 407 PHE A C 1
ATOM 3043 O O . PHE A 1 407 ? 26.508 -17.858 -26.862 1.00 87.38 407 PHE A O 1
ATOM 3050 N N . GLN A 1 408 ? 25.197 -19.593 -27.435 1.00 84.38 408 GLN A N 1
ATOM 3051 C CA . GLN A 1 408 ? 26.230 -20.467 -27.944 1.00 84.38 408 GLN A CA 1
ATOM 3052 C C . GLN A 1 408 ? 26.986 -19.847 -29.122 1.00 84.38 408 GLN A C 1
ATOM 3054 O O . GLN A 1 408 ? 28.202 -20.001 -29.193 1.00 84.38 408 GLN A O 1
ATOM 3059 N N . GLN A 1 409 ? 26.303 -19.116 -30.006 1.00 81.69 409 GLN A N 1
ATOM 3060 C CA . GLN A 1 409 ? 26.945 -18.403 -31.114 1.00 81.69 409 GLN A CA 1
ATOM 3061 C C . GLN A 1 409 ? 27.922 -17.333 -30.609 1.00 81.69 409 GLN A C 1
ATOM 3063 O O . GLN A 1 409 ? 29.053 -17.272 -31.087 1.00 81.69 409 GLN A O 1
ATOM 3068 N N . LEU A 1 410 ? 27.538 -16.567 -29.582 1.00 81.88 410 LEU A N 1
ATOM 3069 C CA . LEU A 1 410 ? 28.422 -15.573 -28.962 1.00 81.88 410 LEU A CA 1
ATOM 3070 C C . LEU A 1 410 ? 29.647 -16.222 -28.292 1.00 81.88 410 LEU A C 1
ATOM 3072 O O . LEU A 1 410 ? 30.755 -15.694 -28.369 1.00 81.88 410 LEU A O 1
ATOM 3076 N N . VAL A 1 411 ? 29.470 -17.385 -27.654 1.00 74.38 411 VAL A N 1
ATOM 3077 C CA . VAL A 1 411 ? 30.551 -18.123 -26.967 1.00 74.38 411 VAL A CA 1
ATOM 3078 C C . VAL A 1 411 ? 31.564 -18.730 -27.942 1.00 74.38 411 VAL A C 1
ATOM 3080 O O . VAL A 1 411 ? 32.760 -18.746 -27.640 1.00 74.38 411 VAL A O 1
ATOM 3083 N N . VAL A 1 412 ? 31.098 -19.252 -29.084 1.00 63.12 412 VAL A N 1
ATOM 3084 C CA . VAL A 1 412 ? 31.955 -19.876 -30.110 1.00 63.12 412 VAL A CA 1
ATOM 3085 C C . VAL A 1 412 ? 32.944 -18.862 -30.686 1.00 63.12 412 VAL A C 1
ATOM 3087 O O . VAL A 1 412 ? 34.115 -19.194 -30.857 1.00 63.12 412 VAL A O 1
ATOM 3090 N N . GLU A 1 413 ? 32.512 -17.617 -30.886 1.00 60.97 413 GLU A N 1
ATOM 3091 C CA . GLU A 1 413 ? 33.395 -16.514 -31.283 1.00 60.97 413 GLU A CA 1
ATOM 3092 C C . GLU A 1 413 ? 34.296 -16.024 -30.137 1.00 60.97 413 GLU A C 1
ATOM 3094 O O . GLU A 1 413 ? 35.453 -15.669 -30.353 1.00 60.97 413 GLU A O 1
ATOM 3099 N N . GLY A 1 414 ? 33.794 -16.037 -28.898 1.00 54.31 414 GLY A N 1
ATOM 3100 C CA . GLY A 1 414 ? 34.480 -15.532 -27.701 1.00 54.31 414 GLY A CA 1
ATOM 3101 C C . GLY A 1 414 ? 35.500 -16.478 -27.050 1.00 54.31 414 GLY A C 1
ATOM 3102 O O . GLY A 1 414 ? 35.765 -16.355 -25.859 1.00 54.31 414 GLY A O 1
ATOM 3103 N N . GLN A 1 415 ? 36.045 -17.466 -27.768 1.00 54.16 415 GLN A N 1
ATOM 3104 C CA . GLN A 1 415 ? 36.999 -18.453 -27.220 1.00 54.16 415 GLN A CA 1
ATOM 3105 C C . GLN A 1 415 ? 36.541 -19.141 -25.912 1.00 54.16 415 GLN A C 1
ATOM 3107 O O . GLN A 1 415 ? 37.349 -19.441 -25.033 1.00 54.16 415 GLN A O 1
ATOM 3112 N N . GLY A 1 416 ? 35.241 -19.423 -25.776 1.00 52.72 416 GLY A N 1
ATOM 3113 C CA . GLY A 1 416 ? 34.692 -20.165 -24.634 1.00 52.72 416 GLY A CA 1
ATOM 3114 C C . GLY A 1 416 ? 34.151 -19.311 -23.480 1.00 52.72 416 GLY A C 1
ATOM 3115 O O . GLY A 1 416 ? 33.609 -19.877 -22.531 1.00 52.72 416 GLY A O 1
ATOM 3116 N N . SER A 1 417 ? 34.215 -17.976 -23.557 1.00 62.66 417 SER A N 1
ATOM 3117 C CA . SER A 1 417 ? 33.532 -17.076 -22.614 1.00 62.66 417 SER A CA 1
ATOM 3118 C C . SER A 1 417 ? 33.162 -15.742 -23.263 1.00 62.66 417 SER A C 1
ATOM 3120 O O . SER A 1 417 ? 33.974 -15.162 -23.969 1.00 62.66 417 SER A O 1
ATOM 3122 N N . VAL A 1 418 ? 31.966 -15.215 -22.995 1.00 80.44 418 VAL A N 1
ATOM 3123 C CA . VAL A 1 418 ? 31.535 -13.919 -23.547 1.00 80.44 418 VAL A CA 1
ATOM 3124 C C . VAL A 1 418 ? 31.926 -12.801 -22.583 1.00 80.44 418 VAL A C 1
ATOM 3126 O O . VAL A 1 418 ? 31.372 -12.704 -21.486 1.00 80.44 418 VAL A O 1
ATOM 3129 N N . GLU A 1 419 ? 32.876 -11.948 -22.967 1.00 83.31 419 GLU A N 1
ATOM 3130 C CA . GLU A 1 419 ? 33.165 -10.722 -22.217 1.00 83.31 419 GLU A CA 1
ATOM 3131 C C . GLU A 1 419 ? 32.030 -9.702 -22.383 1.00 83.31 419 GLU A C 1
ATOM 3133 O O . GLU A 1 419 ? 31.512 -9.488 -23.481 1.00 83.31 419 GLU A O 1
ATOM 3138 N N . TYR A 1 420 ? 31.663 -9.014 -21.296 1.00 85.19 420 TYR A N 1
ATOM 3139 C CA . TYR A 1 420 ? 30.608 -7.994 -21.327 1.00 85.19 420 TYR A CA 1
ATOM 3140 C C . TYR A 1 420 ? 30.895 -6.882 -22.346 1.00 85.19 420 TYR A C 1
ATOM 3142 O O . TYR A 1 420 ? 29.981 -6.399 -23.008 1.00 85.19 420 TYR A O 1
ATOM 3150 N N . LYS A 1 421 ? 32.165 -6.482 -22.484 1.00 83.31 421 LYS A N 1
ATOM 3151 C CA . LYS A 1 421 ? 32.582 -5.435 -23.423 1.00 83.31 421 LYS A CA 1
ATOM 3152 C C . LYS A 1 421 ? 32.292 -5.830 -24.873 1.00 83.31 421 LYS A C 1
ATOM 3154 O O . LYS A 1 421 ? 31.741 -5.022 -25.616 1.00 83.31 421 LYS A O 1
ATOM 3159 N N . ASP A 1 422 ? 32.624 -7.060 -25.248 1.00 82.12 422 ASP A N 1
ATOM 3160 C CA . ASP A 1 422 ? 32.398 -7.568 -26.602 1.00 82.12 422 ASP A CA 1
ATOM 3161 C C . ASP A 1 422 ? 30.903 -7.725 -26.886 1.00 82.12 422 ASP A C 1
ATOM 3163 O O . ASP A 1 422 ? 30.431 -7.306 -27.941 1.00 82.12 422 ASP A O 1
ATOM 3167 N N . MET A 1 423 ? 30.141 -8.232 -25.910 1.00 86.88 423 MET A N 1
ATOM 3168 C CA . MET A 1 423 ? 28.680 -8.309 -25.988 1.00 86.88 423 MET A CA 1
ATOM 3169 C C . MET A 1 423 ? 28.045 -6.921 -26.167 1.00 86.88 423 MET A C 1
ATOM 3171 O O . MET A 1 423 ? 27.171 -6.741 -27.011 1.00 86.88 423 MET A O 1
ATOM 3175 N N . PHE A 1 424 ? 28.493 -5.925 -25.400 1.00 87.88 424 PHE A N 1
ATOM 3176 C CA . PHE A 1 424 ? 27.989 -4.555 -25.490 1.00 87.88 424 PHE A CA 1
ATOM 3177 C C . PHE A 1 424 ? 28.294 -3.915 -26.846 1.00 87.88 424 PHE A C 1
ATOM 3179 O O . PHE A 1 424 ? 27.412 -3.312 -27.456 1.00 87.88 424 PHE A O 1
ATOM 3186 N N . ASN A 1 425 ? 29.527 -4.063 -27.336 1.00 85.31 425 ASN A N 1
ATOM 3187 C CA . ASN A 1 425 ? 29.912 -3.524 -28.636 1.00 85.31 425 ASN A CA 1
ATOM 3188 C C . ASN A 1 425 ? 29.114 -4.175 -29.768 1.00 85.31 425 ASN A C 1
ATOM 3190 O O . ASN A 1 425 ? 28.602 -3.462 -30.625 1.00 85.31 425 ASN A O 1
ATOM 3194 N N . LEU A 1 426 ? 28.944 -5.498 -29.732 1.00 87.38 426 LEU A N 1
ATOM 3195 C CA . LEU A 1 426 ? 28.166 -6.224 -30.732 1.00 87.38 426 LEU A CA 1
ATOM 3196 C C . LEU A 1 426 ? 26.695 -5.783 -30.752 1.00 87.38 426 LEU A C 1
ATOM 3198 O O . LEU A 1 426 ? 26.126 -5.570 -31.822 1.00 87.38 426 LEU A O 1
ATOM 3202 N N . TYR A 1 427 ? 26.088 -5.589 -29.577 1.00 88.38 427 TYR A N 1
ATOM 3203 C CA . TYR A 1 427 ? 24.732 -5.047 -29.479 1.00 88.38 427 TYR A CA 1
ATOM 3204 C C . TYR A 1 427 ? 24.651 -3.625 -30.051 1.00 88.38 427 TYR A C 1
ATOM 3206 O O . TYR A 1 427 ? 23.713 -3.294 -30.773 1.00 88.38 427 TYR A O 1
ATOM 3214 N N . ARG A 1 428 ? 25.647 -2.778 -29.756 1.00 87.31 428 ARG A N 1
ATOM 3215 C CA . ARG A 1 428 ? 25.710 -1.394 -30.240 1.00 87.31 428 ARG A CA 1
ATOM 3216 C C . ARG A 1 428 ? 25.822 -1.314 -31.761 1.00 87.31 428 ARG A C 1
ATOM 3218 O O . ARG A 1 428 ? 25.177 -0.457 -32.352 1.00 87.31 428 ARG A O 1
ATOM 3225 N N . GLU A 1 429 ? 26.609 -2.182 -32.388 1.00 86.44 429 GLU A N 1
ATOM 3226 C CA . GLU A 1 429 ? 26.712 -2.236 -33.853 1.00 86.44 429 GLU A CA 1
ATOM 3227 C C . GLU A 1 429 ? 25.396 -2.666 -34.506 1.00 86.44 429 GLU A C 1
ATOM 3229 O O . GLU A 1 429 ? 24.974 -2.094 -35.509 1.00 86.44 429 GLU A O 1
ATOM 3234 N N . ASN A 1 430 ? 24.702 -3.625 -33.895 1.00 87.31 430 ASN A N 1
ATOM 3235 C CA . ASN A 1 430 ? 23.444 -4.158 -34.408 1.00 87.31 430 ASN A CA 1
ATOM 3236 C C . ASN A 1 430 ? 22.200 -3.413 -33.903 1.00 87.31 430 ASN A C 1
ATOM 3238 O O . ASN A 1 430 ? 21.074 -3.855 -34.139 1.00 87.31 430 ASN A O 1
ATOM 3242 N N . VAL A 1 431 ? 22.355 -2.277 -33.218 1.00 89.25 431 VAL A N 1
ATOM 3243 C CA . VAL A 1 431 ? 21.222 -1.595 -32.577 1.00 89.25 431 VAL A CA 1
ATOM 3244 C C . VAL A 1 431 ? 20.162 -1.149 -33.590 1.00 89.25 431 VAL A C 1
ATOM 3246 O O . VAL A 1 431 ? 18.969 -1.192 -33.302 1.00 89.25 431 VAL A O 1
ATOM 3249 N N . CYS A 1 432 ? 20.572 -0.808 -34.814 1.00 86.94 432 CYS A N 1
ATOM 3250 C CA . CYS A 1 432 ? 19.663 -0.445 -35.903 1.00 86.94 432 CYS A CA 1
ATOM 3251 C C . CYS A 1 432 ? 18.776 -1.616 -36.364 1.00 86.94 432 CYS A C 1
ATOM 3253 O O . CYS A 1 432 ? 17.709 -1.392 -36.933 1.00 86.94 432 CYS A O 1
ATOM 3255 N N . ALA A 1 433 ? 19.197 -2.861 -36.118 1.00 87.38 433 ALA A N 1
ATOM 3256 C CA . ALA A 1 433 ? 18.413 -4.057 -36.409 1.00 87.38 433 ALA A CA 1
ATOM 3257 C C . ALA A 1 433 ? 17.387 -4.380 -35.306 1.00 87.38 433 ALA A C 1
ATOM 3259 O O . ALA A 1 433 ? 16.529 -5.243 -35.510 1.00 87.38 433 ALA A O 1
ATOM 3260 N N . HIS A 1 434 ? 17.430 -3.683 -34.162 1.00 86.62 434 HIS A N 1
ATOM 3261 C CA . HIS A 1 434 ? 16.442 -3.843 -33.099 1.00 86.62 434 HIS A CA 1
ATOM 3262 C C . HIS A 1 434 ? 15.037 -3.489 -33.629 1.00 86.62 434 HIS A C 1
ATOM 3264 O O . HIS A 1 434 ? 14.853 -2.385 -34.149 1.00 86.62 434 HIS A O 1
ATOM 3270 N N . PRO A 1 435 ? 14.014 -4.357 -33.474 1.00 86.62 435 PRO A N 1
ATOM 3271 C CA . PRO A 1 435 ? 12.682 -4.130 -34.043 1.00 86.62 435 PRO A CA 1
ATOM 3272 C C . PRO A 1 435 ? 12.066 -2.776 -33.666 1.00 86.62 435 PRO A C 1
ATOM 3274 O O . PRO A 1 435 ? 11.568 -2.075 -34.536 1.00 86.62 435 PRO A O 1
ATOM 3277 N N . ASP A 1 436 ? 12.161 -2.364 -32.396 1.00 84.56 436 ASP A N 1
ATOM 3278 C CA . ASP A 1 436 ? 11.629 -1.065 -31.943 1.00 84.56 436 ASP A CA 1
ATOM 3279 C C . ASP A 1 436 ? 12.378 0.145 -32.536 1.00 84.56 436 ASP A C 1
ATOM 3281 O O . ASP A 1 436 ? 11.769 1.192 -32.733 1.00 84.56 436 ASP A O 1
ATOM 3285 N N . VAL A 1 437 ? 13.673 0.009 -32.850 1.00 87.50 437 VAL A N 1
ATOM 3286 C CA . VAL A 1 437 ? 14.470 1.069 -33.496 1.00 87.50 437 VAL A CA 1
ATOM 3287 C C . VAL A 1 437 ? 14.121 1.141 -34.978 1.00 87.50 437 VAL A C 1
ATOM 3289 O O . VAL A 1 437 ? 13.859 2.216 -35.510 1.00 87.50 437 VAL A O 1
ATOM 3292 N N . ARG A 1 438 ? 14.044 -0.020 -35.640 1.00 87.50 438 ARG A N 1
ATOM 3293 C CA . ARG A 1 438 ? 13.654 -0.139 -37.049 1.00 87.50 438 ARG A CA 1
ATOM 3294 C C . ARG A 1 438 ? 12.250 0.407 -37.310 1.00 87.50 438 ARG A C 1
ATOM 3296 O O . ARG A 1 438 ? 12.023 1.041 -38.335 1.00 87.50 438 ARG A O 1
ATOM 3303 N N . ASP A 1 439 ? 11.328 0.168 -36.382 1.00 85.06 439 ASP A N 1
ATOM 3304 C CA . ASP A 1 439 ? 9.948 0.654 -36.455 1.00 85.06 439 ASP A CA 1
ATOM 3305 C C . ASP A 1 439 ? 9.824 2.134 -36.011 1.00 85.06 439 ASP A C 1
ATOM 3307 O O . ASP A 1 439 ? 8.739 2.710 -36.090 1.00 85.06 439 ASP A O 1
ATOM 3311 N N . GLY A 1 440 ? 10.917 2.762 -35.551 1.00 81.00 440 GLY A N 1
ATOM 3312 C CA . GLY A 1 440 ? 10.964 4.166 -35.125 1.00 81.00 440 GLY A CA 1
ATOM 3313 C C . GLY A 1 440 ? 10.264 4.457 -33.794 1.00 81.00 440 GLY A C 1
ATOM 3314 O O . GLY A 1 440 ? 9.915 5.605 -33.528 1.00 81.00 440 GLY A O 1
ATOM 3315 N N . LEU A 1 441 ? 10.028 3.433 -32.969 1.00 84.00 441 LEU A N 1
ATOM 3316 C CA . LEU A 1 441 ? 9.392 3.566 -31.654 1.00 84.00 441 LEU A CA 1
ATOM 3317 C C . LEU A 1 441 ? 10.356 4.116 -30.597 1.00 84.00 441 LEU A C 1
ATOM 3319 O O . LEU A 1 441 ? 9.911 4.783 -29.666 1.00 84.00 441 LEU A O 1
ATOM 3323 N N . ILE A 1 442 ? 11.651 3.820 -30.738 1.00 84.56 442 ILE A N 1
ATOM 3324 C CA . ILE A 1 442 ? 12.729 4.308 -29.869 1.00 84.56 442 ILE A CA 1
ATOM 3325 C C . ILE A 1 442 ? 13.931 4.734 -30.709 1.00 84.56 442 ILE A C 1
ATOM 3327 O O . ILE A 1 442 ? 14.137 4.234 -31.819 1.00 84.56 442 ILE A O 1
ATOM 3331 N N . LEU A 1 443 ? 14.749 5.630 -30.166 1.00 86.62 443 LEU A N 1
ATOM 3332 C CA . LEU A 1 443 ? 15.994 6.034 -30.812 1.00 86.62 443 LEU A CA 1
ATOM 3333 C C . LEU A 1 443 ? 17.094 4.967 -30.620 1.00 86.62 443 LEU A C 1
ATOM 3335 O O . LEU A 1 443 ? 17.120 4.290 -29.586 1.00 86.62 443 LEU A O 1
ATOM 3339 N N . PRO A 1 444 ? 18.041 4.820 -31.567 1.00 86.56 444 PRO A N 1
ATOM 3340 C CA . PRO A 1 444 ? 19.201 3.940 -31.403 1.00 86.56 444 PRO A CA 1
ATOM 3341 C C . PRO A 1 444 ? 19.979 4.218 -30.109 1.00 86.56 444 PRO A C 1
ATOM 3343 O O . PRO A 1 444 ? 20.384 3.295 -29.406 1.00 86.56 444 PRO A O 1
ATOM 3346 N N . GLU A 1 445 ? 20.152 5.491 -29.755 1.00 88.12 445 GLU A N 1
ATOM 3347 C CA . GLU A 1 445 ? 20.874 5.911 -28.554 1.00 88.12 445 GLU A CA 1
ATOM 3348 C C . GLU A 1 445 ? 20.140 5.496 -27.274 1.00 88.12 445 GLU A C 1
ATOM 3350 O O . GLU A 1 445 ? 20.774 5.040 -26.321 1.00 88.12 445 GLU A O 1
ATOM 3355 N N . GLU A 1 446 ? 18.807 5.593 -27.265 1.00 85.75 446 GLU A N 1
ATOM 3356 C CA . GLU A 1 446 ? 17.964 5.117 -26.161 1.00 85.75 446 GLU A CA 1
ATOM 3357 C C . GLU A 1 446 ? 18.063 3.595 -26.022 1.00 85.75 446 GLU A C 1
ATOM 3359 O O . GLU A 1 446 ? 18.189 3.074 -24.913 1.00 85.75 446 GLU A O 1
ATOM 3364 N N . ALA A 1 447 ? 18.089 2.871 -27.146 1.00 85.88 447 ALA A N 1
ATOM 3365 C CA . ALA A 1 447 ? 18.239 1.422 -27.158 1.00 85.88 447 ALA A CA 1
ATOM 3366 C C . ALA A 1 447 ? 19.573 0.952 -26.559 1.00 85.88 447 ALA A C 1
ATOM 3368 O O . ALA A 1 447 ? 19.587 -0.037 -25.819 1.00 85.88 447 ALA A O 1
ATOM 3369 N N . VAL A 1 448 ? 20.669 1.666 -26.842 1.00 88.56 448 VAL A N 1
ATOM 3370 C CA . VAL A 1 448 ? 21.994 1.404 -26.256 1.00 88.56 448 VAL A CA 1
ATOM 3371 C C . VAL A 1 448 ? 22.031 1.764 -24.772 1.00 88.56 448 VAL A C 1
ATOM 3373 O O . VAL A 1 448 ? 22.521 0.971 -23.968 1.00 88.56 448 VAL A O 1
ATOM 3376 N N . PHE A 1 449 ? 21.497 2.928 -24.396 1.00 87.88 449 PHE A N 1
ATOM 3377 C CA . PHE A 1 449 ? 21.484 3.401 -23.009 1.00 87.88 449 PHE A CA 1
ATOM 3378 C C . PHE A 1 449 ? 20.723 2.449 -22.079 1.00 87.88 449 PHE A C 1
ATOM 3380 O O . PHE A 1 449 ? 21.192 2.084 -21.001 1.00 87.88 449 PHE A O 1
ATOM 3387 N N . ASP A 1 450 ? 19.554 1.997 -22.509 1.00 87.69 450 ASP A N 1
ATOM 3388 C CA . ASP A 1 450 ? 18.728 1.041 -21.774 1.00 87.69 450 ASP A CA 1
ATOM 3389 C C . ASP A 1 450 ? 19.396 -0.335 -21.651 1.00 87.69 450 ASP A C 1
ATOM 3391 O O . ASP A 1 450 ? 19.305 -0.987 -20.604 1.00 87.69 450 ASP A O 1
ATOM 3395 N N . PHE A 1 451 ? 20.098 -0.778 -22.701 1.00 89.19 451 PHE A N 1
ATOM 3396 C CA . PHE A 1 451 ? 20.887 -2.003 -22.642 1.00 89.19 451 PHE A CA 1
ATOM 3397 C C . PHE A 1 451 ? 22.018 -1.868 -21.621 1.00 89.19 451 PHE A C 1
ATOM 3399 O O . PHE A 1 451 ? 22.146 -2.728 -20.759 1.00 89.19 451 PHE A O 1
ATOM 3406 N N . GLU A 1 452 ? 22.776 -0.769 -21.630 1.00 87.69 452 GLU A N 1
ATOM 3407 C CA . GLU A 1 452 ? 23.844 -0.521 -20.651 1.00 87.69 452 GLU A CA 1
ATOM 3408 C C . GLU A 1 452 ? 23.319 -0.534 -19.205 1.00 87.69 452 GLU A C 1
ATOM 3410 O O . GLU A 1 452 ? 23.846 -1.242 -18.343 1.00 87.69 452 GLU A O 1
ATOM 3415 N N . ASN A 1 453 ? 22.221 0.182 -18.945 1.00 86.19 453 ASN A N 1
ATOM 3416 C CA . ASN A 1 453 ? 21.606 0.253 -17.617 1.00 86.19 453 ASN A CA 1
ATOM 3417 C C . ASN A 1 453 ? 20.988 -1.068 -17.155 1.00 86.19 453 ASN A C 1
ATOM 3419 O O . ASN A 1 453 ? 20.760 -1.261 -15.959 1.00 86.19 453 ASN A O 1
ATOM 3423 N N . SER A 1 454 ? 20.755 -2.006 -18.074 1.00 86.94 454 SER A N 1
ATOM 3424 C CA . SER A 1 454 ? 20.267 -3.334 -17.727 1.00 86.94 454 SER A CA 1
ATOM 3425 C C . SER A 1 454 ? 21.311 -4.182 -16.995 1.00 86.94 454 SER A C 1
ATOM 3427 O O . SER A 1 454 ? 20.940 -5.214 -16.443 1.00 8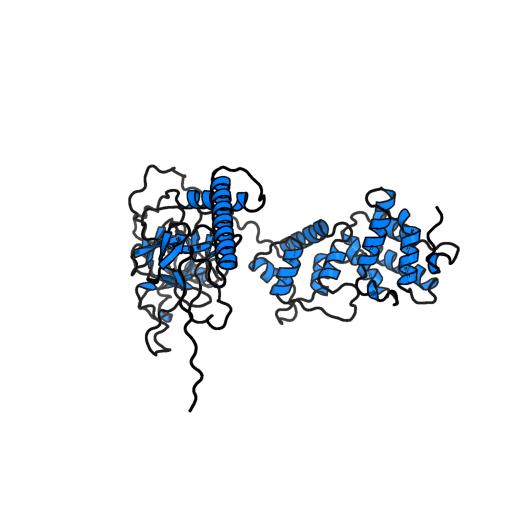6.94 454 SER A O 1
ATOM 3429 N N . TRP A 1 455 ? 22.583 -3.775 -16.927 1.00 85.56 455 TRP A N 1
ATOM 3430 C CA . TRP A 1 455 ? 23.674 -4.553 -16.322 1.00 85.56 455 TRP A CA 1
ATOM 3431 C C . TRP A 1 455 ? 24.372 -3.792 -15.177 1.00 85.56 455 TRP A C 1
ATOM 3433 O O . TRP A 1 455 ? 25.567 -3.501 -15.266 1.00 85.56 455 TRP A O 1
ATOM 3443 N N . PRO A 1 456 ? 23.678 -3.489 -14.059 1.00 71.88 456 PRO A N 1
ATOM 3444 C CA . PRO A 1 456 ? 24.154 -2.563 -13.018 1.00 71.88 456 PRO A CA 1
ATOM 3445 C C . PRO A 1 456 ? 25.506 -2.947 -12.390 1.00 71.88 456 PRO A C 1
ATOM 3447 O O . PRO A 1 456 ? 26.312 -2.072 -12.077 1.00 71.88 456 PRO A O 1
ATOM 3450 N N . SER A 1 457 ? 25.804 -4.245 -12.260 1.00 67.25 457 SER A N 1
ATOM 3451 C CA . SER A 1 457 ? 27.088 -4.751 -11.742 1.00 67.25 457 SER A CA 1
ATOM 3452 C C . SER A 1 457 ? 28.253 -4.632 -12.740 1.00 67.25 457 SER A C 1
ATOM 3454 O O . SER A 1 457 ? 29.394 -4.917 -12.386 1.00 67.25 457 SER A O 1
ATOM 3456 N N . ARG A 1 458 ? 27.988 -4.231 -13.992 1.00 68.81 458 ARG A N 1
ATOM 3457 C CA . ARG A 1 458 ? 28.970 -4.148 -15.088 1.00 68.81 458 ARG A CA 1
ATOM 3458 C C . ARG A 1 458 ? 29.220 -2.711 -15.570 1.00 68.81 458 ARG A C 1
ATOM 3460 O O . ARG A 1 458 ? 30.299 -2.457 -16.103 1.00 68.81 458 ARG A O 1
ATOM 3467 N N . VAL A 1 459 ? 28.307 -1.769 -15.293 1.00 55.72 459 VAL A N 1
ATOM 3468 C CA . VAL A 1 459 ? 28.400 -0.339 -15.682 1.00 55.72 459 VAL A CA 1
ATOM 3469 C C . VAL A 1 459 ? 29.687 0.333 -15.172 1.00 55.72 459 VAL A C 1
ATOM 3471 O O . VAL A 1 459 ? 30.343 1.062 -15.912 1.00 55.72 459 VAL A O 1
ATOM 3474 N N . ASN A 1 460 ? 30.113 0.039 -13.936 1.00 49.19 460 ASN A N 1
ATOM 3475 C CA . ASN A 1 460 ? 31.318 0.643 -13.341 1.00 49.19 460 ASN A CA 1
ATOM 3476 C C . ASN A 1 460 ? 32.593 -0.195 -13.502 1.00 49.19 460 ASN A C 1
ATOM 3478 O O . ASN A 1 460 ? 33.694 0.339 -13.391 1.00 49.19 460 ASN A O 1
ATOM 3482 N N . SER A 1 461 ? 32.463 -1.501 -13.747 1.00 51.88 461 SER A N 1
ATOM 3483 C CA . SER A 1 461 ? 33.614 -2.399 -13.856 1.00 51.88 461 SER A CA 1
ATOM 3484 C C . SER A 1 461 ? 34.106 -2.560 -15.292 1.00 51.88 461 SER A C 1
ATOM 3486 O O . SER A 1 461 ? 35.282 -2.860 -15.457 1.00 51.88 461 SER A O 1
ATOM 3488 N N . LYS A 1 462 ? 33.246 -2.375 -16.315 1.00 53.88 462 LYS A N 1
ATOM 3489 C CA . LYS A 1 462 ? 33.518 -2.596 -17.761 1.00 53.88 462 LYS A CA 1
ATOM 3490 C C . LYS A 1 462 ? 34.278 -3.896 -18.100 1.00 53.88 462 LYS A C 1
ATOM 3492 O O . LYS A 1 462 ? 34.760 -4.061 -19.216 1.00 53.88 462 LYS A O 1
ATOM 3497 N N . LEU A 1 463 ? 34.380 -4.813 -17.142 1.00 56.38 463 LEU A N 1
ATOM 3498 C CA . LEU A 1 463 ? 35.226 -5.996 -17.125 1.00 56.38 463 LEU A CA 1
ATOM 3499 C C . LEU A 1 463 ? 34.444 -7.102 -16.414 1.00 56.38 463 LEU A C 1
ATOM 3501 O O . LEU A 1 463 ? 33.843 -6.876 -15.358 1.00 56.38 463 LEU A O 1
ATOM 3505 N N . GLY A 1 464 ? 34.438 -8.286 -17.015 1.00 72.12 464 GLY A N 1
ATOM 3506 C CA . GLY A 1 464 ? 33.741 -9.464 -16.513 1.00 72.12 464 GLY A CA 1
ATOM 3507 C C . GLY A 1 464 ? 33.120 -10.283 -17.639 1.00 72.12 464 GLY A C 1
ATOM 3508 O O . GLY A 1 464 ? 32.727 -9.741 -18.673 1.00 72.12 464 GLY A O 1
ATOM 3509 N N . THR A 1 465 ? 33.034 -11.589 -17.418 1.00 79.56 465 THR A N 1
ATOM 3510 C CA . THR A 1 465 ? 32.340 -12.518 -18.305 1.00 79.56 465 THR A CA 1
ATOM 3511 C C . THR A 1 465 ? 30.858 -12.564 -17.954 1.00 79.56 465 THR A C 1
ATOM 3513 O O . THR A 1 465 ? 30.485 -12.474 -16.782 1.00 79.56 465 THR A O 1
ATOM 3516 N N . VAL A 1 466 ? 30.023 -12.669 -18.983 1.00 83.31 466 VAL A N 1
ATOM 3517 C CA . VAL A 1 466 ? 28.584 -12.894 -18.859 1.00 83.31 466 VAL A CA 1
ATOM 3518 C C . VAL A 1 466 ? 28.344 -14.393 -18.921 1.00 83.31 466 VAL A C 1
ATOM 3520 O O . VAL A 1 466 ? 28.815 -15.056 -19.847 1.00 83.31 466 VAL A O 1
ATOM 3523 N N . THR A 1 467 ? 27.646 -14.944 -17.930 1.00 83.56 467 THR A N 1
ATOM 3524 C CA . THR A 1 467 ? 27.291 -16.370 -17.936 1.00 83.56 467 THR A CA 1
ATOM 3525 C C . THR A 1 467 ? 26.018 -16.612 -18.747 1.00 83.56 467 THR A C 1
ATOM 3527 O O . THR A 1 467 ? 25.191 -15.716 -18.929 1.00 83.56 467 THR A O 1
ATOM 3530 N N . ILE A 1 468 ? 25.826 -17.850 -19.216 1.00 84.19 468 ILE A N 1
ATOM 3531 C CA . ILE A 1 468 ? 24.592 -18.233 -19.919 1.00 84.19 468 ILE A CA 1
ATOM 3532 C C . ILE A 1 468 ? 23.351 -17.998 -19.045 1.00 84.19 468 ILE A C 1
ATOM 3534 O O . ILE A 1 468 ? 22.320 -17.565 -19.551 1.00 84.19 468 ILE A O 1
ATOM 3538 N N . ASN A 1 469 ? 23.465 -18.216 -17.732 1.00 83.44 469 ASN A N 1
ATOM 3539 C CA . ASN A 1 469 ? 22.375 -18.004 -16.784 1.00 83.44 469 ASN A CA 1
ATOM 3540 C C . ASN A 1 469 ? 22.010 -16.518 -16.683 1.00 83.44 469 ASN A C 1
ATOM 3542 O O . ASN A 1 469 ? 20.833 -16.186 -16.784 1.00 83.44 469 ASN A O 1
ATOM 3546 N N . GLU A 1 470 ? 22.995 -15.618 -16.581 1.00 84.25 470 GLU A N 1
ATOM 3547 C CA . GLU A 1 470 ? 22.756 -14.166 -16.570 1.00 84.25 470 GLU A CA 1
ATOM 3548 C C . GLU A 1 470 ? 22.092 -13.682 -17.871 1.00 84.25 470 GLU A C 1
ATOM 3550 O O . GLU A 1 470 ? 21.199 -12.832 -17.840 1.00 84.25 470 GLU A O 1
ATOM 3555 N N . PHE A 1 471 ? 22.500 -14.237 -19.016 1.00 88.06 471 PHE A N 1
ATOM 3556 C CA . PHE A 1 471 ? 21.922 -13.905 -20.318 1.00 88.06 471 PHE A CA 1
ATOM 3557 C C . PHE A 1 471 ? 20.482 -14.419 -20.465 1.00 88.06 471 PHE A C 1
ATOM 3559 O O . PHE A 1 471 ? 19.603 -13.693 -20.933 1.00 88.06 471 PHE A O 1
ATOM 3566 N N . ILE A 1 472 ? 20.209 -15.644 -20.004 1.00 87.75 472 ILE A N 1
ATOM 3567 C CA . ILE A 1 472 ? 18.851 -16.199 -19.952 1.00 87.75 472 ILE A CA 1
ATOM 3568 C C . ILE A 1 472 ? 17.973 -15.378 -19.008 1.00 87.75 472 ILE A C 1
ATOM 3570 O O . ILE A 1 472 ? 16.843 -15.066 -19.368 1.00 87.75 472 ILE A O 1
ATOM 3574 N N . GLU A 1 473 ? 18.467 -14.993 -17.830 1.00 86.94 473 GLU A N 1
ATOM 3575 C CA . GLU A 1 473 ? 17.725 -14.149 -16.890 1.00 86.94 473 GLU A CA 1
ATOM 3576 C C . GLU A 1 473 ? 17.372 -12.789 -17.492 1.00 86.94 473 GLU A C 1
ATOM 3578 O O . GLU A 1 473 ? 16.227 -12.357 -17.374 1.00 86.94 473 GLU A O 1
ATOM 3583 N N . TYR A 1 474 ? 18.317 -12.149 -18.187 1.00 90.00 474 TYR A N 1
ATOM 3584 C CA . TYR A 1 474 ? 18.075 -10.891 -18.892 1.00 90.00 474 TYR A CA 1
ATOM 3585 C C . TYR A 1 474 ? 16.914 -11.012 -19.893 1.00 90.00 474 TYR A C 1
ATOM 3587 O O . TYR A 1 474 ? 15.981 -10.208 -19.861 1.00 90.00 474 TYR A O 1
ATOM 3595 N N . TYR A 1 475 ? 16.910 -12.056 -20.726 1.00 91.19 475 TYR A N 1
ATOM 3596 C CA . TYR A 1 475 ? 15.822 -12.283 -21.681 1.00 91.19 475 TYR A CA 1
ATOM 3597 C C . TYR A 1 475 ? 14.528 -12.793 -21.044 1.00 91.19 475 TYR A C 1
ATOM 3599 O O . TYR A 1 475 ? 13.449 -12.512 -21.562 1.00 91.19 475 TYR A O 1
ATOM 3607 N N . ASN A 1 476 ? 14.603 -13.473 -19.902 1.00 89.50 476 ASN A N 1
ATOM 3608 C CA . ASN A 1 476 ? 13.433 -13.861 -19.119 1.00 89.50 476 ASN A CA 1
ATOM 3609 C C . ASN A 1 476 ? 12.734 -12.633 -18.504 1.00 89.50 476 ASN A C 1
ATOM 3611 O O . ASN A 1 476 ? 11.514 -12.623 -18.376 1.00 89.50 476 ASN A O 1
ATOM 3615 N N . ASP A 1 477 ? 13.484 -11.575 -18.177 1.00 88.88 477 ASP A N 1
ATOM 3616 C CA . ASP A 1 477 ? 12.930 -10.304 -17.693 1.00 88.88 477 ASP A CA 1
ATOM 3617 C C . ASP A 1 477 ? 12.305 -9.457 -18.825 1.00 88.88 477 ASP A C 1
ATOM 3619 O O . ASP A 1 477 ? 11.370 -8.692 -18.584 1.00 88.88 477 ASP A O 1
ATOM 3623 N N . ILE A 1 478 ? 12.799 -9.590 -20.061 1.00 89.06 478 ILE A N 1
ATOM 3624 C CA . ILE A 1 478 ? 12.297 -8.848 -21.235 1.00 89.06 478 ILE A CA 1
ATOM 3625 C C . ILE A 1 478 ? 11.142 -9.575 -21.922 1.00 89.06 478 ILE A C 1
ATOM 3627 O O . ILE A 1 478 ? 10.203 -8.938 -22.385 1.00 89.06 478 ILE A O 1
ATOM 3631 N N . SER A 1 479 ? 11.167 -10.906 -21.975 1.00 89.06 479 SER A N 1
ATOM 3632 C CA . SER A 1 479 ? 10.162 -11.712 -22.678 1.00 89.06 479 SER A CA 1
ATOM 3633 C C . SER A 1 479 ? 8.705 -11.309 -22.365 1.00 89.06 479 SER A C 1
ATOM 3635 O O . SER A 1 479 ? 7.929 -11.196 -23.315 1.00 89.06 479 SER A O 1
ATOM 3637 N N . PRO A 1 480 ? 8.303 -11.025 -21.105 1.00 86.56 480 PRO A N 1
ATOM 3638 C CA . PRO A 1 480 ? 6.926 -10.637 -20.788 1.00 86.56 480 PRO A CA 1
ATOM 3639 C C . PRO A 1 480 ? 6.459 -9.301 -21.386 1.00 86.56 480 PRO A C 1
ATOM 3641 O O . PRO A 1 480 ? 5.253 -9.086 -21.479 1.00 86.56 480 PRO A O 1
ATOM 3644 N N . SER A 1 481 ? 7.366 -8.396 -21.776 1.00 84.94 481 SER A N 1
ATOM 3645 C CA . SER A 1 481 ? 6.993 -7.133 -22.435 1.00 84.94 481 SER A CA 1
ATOM 3646 C C . SER A 1 481 ? 6.750 -7.302 -23.942 1.00 84.94 481 SER A C 1
ATOM 3648 O O . SER A 1 481 ? 6.155 -6.425 -24.570 1.00 84.94 481 SER A O 1
ATOM 3650 N N . ILE A 1 482 ? 7.150 -8.442 -24.522 1.00 85.44 482 ILE A N 1
ATOM 3651 C CA . ILE A 1 482 ? 7.013 -8.755 -25.948 1.00 85.44 482 ILE A CA 1
ATOM 3652 C C . ILE A 1 482 ? 5.916 -9.806 -26.139 1.00 85.44 482 ILE A C 1
ATOM 3654 O O . ILE A 1 482 ? 6.117 -11.001 -25.903 1.00 85.44 482 ILE A O 1
ATOM 3658 N N . LEU A 1 483 ? 4.751 -9.348 -26.603 1.00 82.12 483 LEU A N 1
ATOM 3659 C CA . LEU A 1 483 ? 3.571 -10.196 -26.805 1.00 82.12 483 LEU A CA 1
ATOM 3660 C C . LEU A 1 483 ? 3.744 -11.211 -27.945 1.00 82.12 483 LEU A C 1
ATOM 3662 O O . LEU A 1 483 ? 3.278 -12.337 -27.825 1.00 82.12 483 LEU A O 1
ATOM 3666 N N . ASP A 1 484 ? 4.411 -10.825 -29.034 1.00 87.31 484 ASP A N 1
ATOM 3667 C CA . ASP A 1 484 ? 4.562 -11.654 -30.236 1.00 87.31 484 ASP A CA 1
ATOM 3668 C C . ASP A 1 484 ? 5.909 -12.393 -30.264 1.00 87.31 484 ASP A C 1
ATOM 3670 O O . ASP A 1 484 ? 6.978 -11.780 -30.191 1.00 87.31 484 ASP A O 1
ATOM 3674 N N . ASP A 1 485 ? 5.855 -13.716 -30.421 1.00 89.38 485 ASP A N 1
ATOM 3675 C CA . ASP A 1 485 ? 7.032 -14.578 -30.532 1.00 89.38 485 ASP A CA 1
ATOM 3676 C C . ASP A 1 485 ? 7.886 -14.224 -31.754 1.00 89.38 485 ASP A C 1
ATOM 3678 O O . ASP A 1 485 ? 9.113 -14.191 -31.656 1.00 89.38 485 ASP A O 1
ATOM 3682 N N . ALA A 1 486 ? 7.268 -13.888 -32.893 1.00 89.19 486 ALA A N 1
ATOM 3683 C CA . ALA A 1 486 ? 8.014 -13.526 -34.098 1.00 89.19 486 ALA A CA 1
ATOM 3684 C C . ALA A 1 486 ? 8.846 -12.255 -33.877 1.00 89.19 486 ALA A C 1
ATOM 3686 O O . ALA A 1 486 ? 10.007 -12.186 -34.291 1.00 89.19 486 ALA A O 1
ATOM 3687 N N . ARG A 1 487 ? 8.291 -11.273 -33.154 1.00 88.25 487 ARG A N 1
ATOM 3688 C CA . ARG A 1 487 ? 9.018 -10.065 -32.743 1.00 88.25 487 ARG A CA 1
ATOM 3689 C C . ARG A 1 487 ? 10.171 -10.385 -31.788 1.00 88.25 487 ARG A C 1
ATOM 3691 O O . ARG A 1 487 ? 11.248 -9.814 -31.946 1.00 88.25 487 ARG A O 1
ATOM 3698 N N . PHE A 1 488 ? 9.981 -11.308 -30.842 1.00 91.06 488 PHE A N 1
ATOM 3699 C CA . PHE A 1 488 ? 11.039 -11.751 -29.924 1.00 91.06 488 PHE A CA 1
ATOM 3700 C C . PHE A 1 488 ? 12.202 -12.427 -30.668 1.00 91.06 488 PHE A C 1
ATOM 3702 O O . PHE A 1 488 ? 13.366 -12.092 -30.443 1.00 91.06 488 PHE A O 1
ATOM 3709 N N . PHE A 1 489 ? 11.904 -13.330 -31.605 1.00 91.75 489 PHE A N 1
ATOM 3710 C CA . PHE A 1 489 ? 12.933 -13.980 -32.419 1.00 91.75 489 PHE A CA 1
ATOM 3711 C C . PHE A 1 489 ? 13.639 -12.999 -33.357 1.00 91.75 489 PHE A C 1
ATOM 3713 O O . PHE A 1 489 ? 14.852 -13.093 -33.525 1.00 91.75 489 PHE A O 1
ATOM 3720 N N . ALA A 1 490 ? 12.918 -12.028 -33.925 1.00 88.81 490 ALA A N 1
ATOM 3721 C CA . ALA A 1 490 ? 13.520 -10.968 -34.729 1.00 88.81 490 ALA A CA 1
ATOM 3722 C C . ALA A 1 490 ? 14.471 -10.085 -33.905 1.00 88.81 490 ALA A C 1
ATOM 3724 O O . ALA A 1 490 ? 15.515 -9.683 -34.410 1.00 88.81 490 ALA A O 1
ATOM 3725 N N . LEU A 1 491 ? 14.138 -9.819 -32.637 1.00 89.69 491 LEU A N 1
ATOM 3726 C CA . LEU A 1 491 ? 15.014 -9.098 -31.717 1.00 89.69 491 LEU A CA 1
ATOM 3727 C C . LEU A 1 491 ? 16.307 -9.876 -31.451 1.00 89.69 491 LEU A C 1
ATOM 3729 O O . LEU A 1 491 ? 17.388 -9.311 -31.583 1.00 89.69 491 LEU A O 1
ATOM 3733 N N . LEU A 1 492 ? 16.216 -11.171 -31.132 1.00 89.94 492 LEU A N 1
ATOM 3734 C CA . LEU A 1 492 ? 17.405 -12.004 -30.921 1.00 89.94 492 LEU A CA 1
ATOM 3735 C C . LEU A 1 492 ? 18.251 -12.134 -32.194 1.00 89.94 492 LEU A C 1
ATOM 3737 O O . LEU A 1 492 ? 19.457 -11.916 -32.157 1.00 89.94 492 LEU A O 1
ATOM 3741 N N . GLY A 1 493 ? 17.623 -12.450 -33.325 1.00 86.19 493 GLY A N 1
ATOM 3742 C CA . GLY A 1 493 ? 18.331 -12.648 -34.589 1.00 86.19 493 GLY A CA 1
ATOM 3743 C C . GLY A 1 493 ? 18.953 -11.366 -35.142 1.00 86.19 493 GLY A C 1
ATOM 3744 O O . GLY A 1 493 ? 20.011 -11.428 -35.753 1.00 86.19 493 GLY A O 1
ATOM 3745 N N . GLY A 1 494 ? 18.320 -10.210 -34.924 1.00 86.25 494 GLY A N 1
ATOM 3746 C CA . GLY A 1 494 ? 18.815 -8.921 -35.401 1.00 86.25 494 GLY A CA 1
ATOM 3747 C C . GLY A 1 494 ? 19.931 -8.343 -34.535 1.00 86.25 494 GLY A C 1
ATOM 3748 O O . GLY A 1 494 ? 20.937 -7.891 -35.068 1.00 86.25 494 GLY A O 1
ATOM 3749 N N . CYS A 1 495 ? 19.780 -8.368 -33.206 1.00 88.12 495 CYS A N 1
ATOM 3750 C CA . CYS A 1 495 ? 20.701 -7.683 -32.291 1.00 88.12 495 CYS A CA 1
ATOM 3751 C C . CYS A 1 495 ? 22.028 -8.422 -32.046 1.00 88.12 495 CYS A C 1
ATOM 3753 O O . CYS A 1 495 ? 22.952 -7.825 -31.497 1.00 88.12 495 CYS A O 1
ATOM 3755 N N . TRP A 1 496 ? 22.134 -9.695 -32.438 1.00 88.56 496 TRP A N 1
ATOM 3756 C CA . TRP A 1 496 ? 23.306 -10.541 -32.174 1.00 88.56 496 TRP A CA 1
ATOM 3757 C C . TRP A 1 496 ? 23.957 -11.097 -33.444 1.00 88.56 496 TRP A C 1
ATOM 3759 O O . TRP A 1 496 ? 24.632 -12.124 -33.394 1.00 88.56 496 TRP A O 1
ATOM 3769 N N . MET A 1 497 ? 23.771 -10.432 -34.588 1.00 82.88 497 MET A N 1
ATOM 3770 C CA . MET A 1 497 ? 24.466 -10.823 -35.813 1.00 82.88 497 MET A CA 1
ATOM 3771 C C . MET A 1 497 ? 25.963 -10.551 -35.696 1.00 82.88 497 MET A C 1
ATOM 3773 O O . MET A 1 497 ? 26.385 -9.433 -35.411 1.00 82.88 497 MET A O 1
ATOM 3777 N N . ILE A 1 498 ? 26.763 -11.581 -35.941 1.00 78.12 498 ILE A N 1
ATOM 3778 C CA . ILE A 1 498 ? 28.219 -11.504 -35.866 1.00 78.12 498 ILE A CA 1
ATOM 3779 C C . ILE A 1 498 ? 28.739 -11.040 -37.237 1.00 78.12 498 ILE A C 1
ATOM 3781 O O . ILE A 1 498 ? 28.507 -11.737 -38.228 1.00 78.12 498 ILE A O 1
ATOM 3785 N N . PRO A 1 499 ? 29.394 -9.868 -37.334 1.00 71.38 499 PRO A N 1
ATOM 3786 C CA . PRO A 1 499 ? 29.946 -9.381 -38.595 1.00 71.38 499 PRO A CA 1
ATOM 3787 C C . PRO A 1 499 ? 31.143 -10.232 -39.047 1.00 71.38 499 PRO A C 1
ATOM 3789 O O . PRO A 1 499 ? 31.860 -10.800 -38.232 1.00 71.38 499 PRO A O 1
ATOM 3792 N N . GLU A 1 500 ? 31.420 -10.262 -40.356 1.00 66.81 500 GLU A N 1
ATOM 3793 C CA . GLU A 1 500 ? 32.538 -11.034 -40.942 1.00 66.81 500 GLU A CA 1
ATOM 3794 C C . GLU A 1 500 ? 33.935 -10.577 -40.470 1.00 66.81 500 GLU A C 1
ATOM 3796 O O . GLU A 1 500 ? 34.938 -11.233 -40.751 1.00 66.81 500 GLU A O 1
ATOM 3801 N N . THR A 1 501 ? 34.027 -9.437 -39.779 1.00 64.81 501 THR A N 1
ATOM 3802 C CA . THR A 1 501 ? 35.286 -8.875 -39.278 1.00 64.81 501 THR A CA 1
ATOM 3803 C C . THR A 1 501 ? 35.209 -8.579 -37.782 1.00 64.81 501 THR A C 1
ATOM 3805 O O . THR A 1 501 ? 34.222 -8.033 -37.299 1.00 64.81 501 THR A O 1
ATOM 3808 N N . ASP A 1 502 ? 36.307 -8.825 -37.057 1.00 65.19 502 ASP A N 1
ATOM 3809 C CA . ASP A 1 502 ? 36.470 -8.559 -35.611 1.00 65.19 502 ASP A CA 1
ATOM 3810 C C . ASP A 1 502 ? 36.487 -7.054 -35.236 1.00 65.19 502 ASP A C 1
ATOM 3812 O O . ASP A 1 502 ? 36.982 -6.659 -34.176 1.00 65.19 502 ASP A O 1
ATOM 3816 N N . ALA A 1 503 ? 35.998 -6.170 -36.112 1.00 62.28 503 ALA A N 1
ATOM 3817 C CA . ALA A 1 503 ? 36.011 -4.723 -35.908 1.00 62.28 503 ALA A CA 1
ATOM 3818 C C . ALA A 1 503 ? 35.264 -4.310 -34.625 1.00 62.28 503 ALA A C 1
ATOM 3820 O O . ALA A 1 503 ? 35.756 -3.451 -33.889 1.00 62.28 503 ALA A O 1
ATOM 3821 N N . TYR A 1 504 ? 34.185 -5.018 -34.289 1.00 64.62 504 TYR A N 1
ATOM 3822 C CA . TYR A 1 504 ? 33.369 -4.796 -33.094 1.00 64.62 504 TYR A CA 1
ATOM 3823 C C . TYR A 1 504 ? 34.128 -4.945 -31.770 1.00 64.62 504 TYR A C 1
ATOM 3825 O O . TYR A 1 504 ? 33.847 -4.242 -30.796 1.00 64.62 504 TYR A O 1
ATOM 3833 N N . ARG A 1 505 ? 35.179 -5.773 -31.722 1.00 65.75 505 ARG A N 1
ATOM 3834 C CA . ARG A 1 505 ? 36.029 -5.919 -30.524 1.00 65.75 505 ARG A CA 1
ATOM 3835 C C . ARG A 1 505 ? 36.850 -4.656 -30.227 1.00 65.75 505 ARG A C 1
ATOM 3837 O O . ARG A 1 505 ? 37.257 -4.420 -29.087 1.00 65.75 505 ARG A O 1
ATOM 3844 N N . ARG A 1 506 ? 37.081 -3.803 -31.236 1.00 60.19 506 ARG A N 1
ATOM 3845 C CA . ARG A 1 506 ? 37.861 -2.557 -31.107 1.00 60.19 506 ARG A CA 1
ATOM 3846 C C . ARG A 1 506 ? 37.032 -1.365 -30.621 1.00 60.19 506 ARG A C 1
ATOM 3848 O O . ARG A 1 506 ? 37.609 -0.449 -30.040 1.00 60.19 506 ARG A O 1
ATOM 3855 N N . GLY A 1 507 ? 35.701 -1.419 -30.741 1.00 52.22 507 GLY A N 1
ATOM 3856 C CA . GLY A 1 507 ? 34.786 -0.381 -30.245 1.00 52.22 507 GLY A CA 1
ATOM 3857 C C . GLY A 1 507 ? 34.731 0.890 -31.101 1.00 52.22 507 GLY A C 1
ATOM 3858 O O . GLY A 1 507 ? 34.230 1.915 -30.632 1.00 52.22 507 GLY A O 1
ATOM 3859 N N . ASP A 1 508 ? 35.236 0.841 -32.334 1.00 48.50 508 ASP A N 1
ATOM 3860 C CA . ASP A 1 508 ? 35.164 1.966 -33.264 1.00 48.50 508 ASP A CA 1
ATOM 3861 C C . ASP A 1 508 ? 33.699 2.209 -33.690 1.00 48.50 508 ASP A C 1
ATOM 3863 O O . ASP A 1 508 ? 32.939 1.259 -33.878 1.00 48.50 508 ASP A O 1
ATOM 3867 N N . PRO A 1 509 ? 33.235 3.467 -33.793 1.00 40.19 509 PRO A N 1
ATOM 3868 C CA . PRO A 1 509 ? 31.885 3.758 -34.266 1.00 40.19 509 PRO A CA 1
ATOM 3869 C C . PRO A 1 509 ? 31.708 3.293 -35.714 1.00 40.19 509 PRO A C 1
ATOM 3871 O O . PRO A 1 509 ? 32.561 3.570 -36.557 1.00 40.19 509 PRO A O 1
ATOM 3874 N N . CYS A 1 510 ? 30.584 2.625 -36.000 1.00 41.66 510 CYS A N 1
ATOM 3875 C CA . CYS A 1 510 ? 30.183 2.288 -37.361 1.00 41.66 510 CYS A CA 1
ATOM 3876 C C . CYS A 1 510 ? 30.215 3.554 -38.223 1.00 41.66 510 CYS A C 1
ATOM 3878 O O . CYS A 1 510 ? 29.496 4.521 -37.960 1.00 41.66 510 CYS A O 1
ATOM 3880 N N . VAL A 1 511 ? 31.076 3.548 -39.238 1.00 37.97 511 VAL A N 1
ATOM 3881 C CA . VAL A 1 511 ? 30.990 4.508 -40.332 1.00 37.97 511 VAL A CA 1
ATOM 3882 C C . VAL A 1 511 ? 29.723 4.151 -41.101 1.00 37.97 511 VAL A C 1
ATOM 3884 O O . VAL A 1 511 ? 29.564 3.008 -41.525 1.00 37.97 511 VAL A O 1
ATOM 3887 N N . SER A 1 512 ? 28.825 5.133 -41.161 1.00 36.09 512 SER A N 1
ATOM 3888 C CA . SER A 1 512 ? 27.516 5.134 -41.827 1.00 36.09 512 SER A CA 1
ATOM 3889 C C . SER A 1 512 ? 27.499 4.513 -43.214 1.00 36.09 512 SER A C 1
ATOM 3891 O O . SER A 1 512 ? 28.438 4.845 -43.979 1.00 36.09 512 SER A O 1
#